Protein AF-A0AAW5P7S2-F1 (afdb_monomer)

Sequence (636 aa):
MSLAIPDVFVSVDIPEPTPTVTSPALTPCVIGEHYHVAQEEFVANVSPGDTGPWPYPGLPSSENDPSQKLSVDTTSRFAPTFTLVAEDGTQQDVTSEMNVTASDFDIGGAFPFSGALYVSYRARHDKYAGTERELLTASSFEELTSLFSEAGIGPANPLGYAMYQSMEYSGLAAAGVAVTNPTDGGQGQYSAQVQNVTGAYSEVLQFLETEDVYTVVPLTPNELVHSLVENHVNRMSNPTGGNQERLTVLAPRIDGEDVVRRGRGFTPWYPITDDTSTDLADSFSNKAAGDTIERGGYTIVKTADGTYYVQGLVPSGSGTAETVTLGGTSYSVSFNGLFLIGLEESAISPPTRALESDDRIEFQADDGSTVEATIQALPIPQHENVIEVDAGGANPVDSRPWQAIRVIDPATERTEFIDLHKAKARSIENERVVLVMPNFVGDMDAGIDVPSHYAAAQLAAEFCRTGEEPAGAAPGVEPFFQLRDSTEQVFRSSGFFTPSELEEIVSAGWTILANDRDGEPVNTLRTVTTDASAVERMEAILVVERDYLSRFFRNELSEGLRDFRISGRTLDLLGLQASEIATTLSDPQSEHYRYQNVSVEDVRQSEENPDTVIYEVTARHLYPYNRGEVEATIVT

Structure (mmCIF, N/CA/C/O backbone):
data_AF-A0AAW5P7S2-F1
#
_entry.id   AF-A0AAW5P7S2-F1
#
loop_
_atom_site.group_PDB
_atom_site.id
_atom_site.type_symbol
_atom_site.label_atom_id
_atom_site.label_alt_id
_atom_site.label_comp_id
_atom_site.label_asym_id
_atom_site.label_entity_id
_atom_site.label_seq_id
_atom_site.pdbx_PDB_ins_code
_atom_site.Cartn_x
_atom_site.Cartn_y
_atom_site.Cartn_z
_atom_site.occupancy
_atom_site.B_iso_or_equiv
_atom_site.auth_seq_id
_atom_site.auth_comp_id
_atom_site.auth_asym_id
_atom_site.auth_atom_id
_atom_site.pdbx_PDB_model_num
ATOM 1 N N . MET A 1 1 ? -13.101 -4.407 84.651 1.00 44.81 1 MET A N 1
ATOM 2 C CA . MET A 1 1 ? -12.214 -3.683 83.718 1.00 44.81 1 MET A CA 1
ATOM 3 C C . MET A 1 1 ? -12.463 -4.254 82.336 1.00 44.81 1 MET A C 1
ATOM 5 O O . MET A 1 1 ? -12.149 -5.413 82.113 1.00 44.81 1 MET A O 1
ATOM 9 N N . SER A 1 2 ? -13.144 -3.491 81.485 1.00 46.97 2 SER A N 1
ATOM 10 C CA . SER A 1 2 ? -13.398 -3.828 80.082 1.00 46.97 2 SER A CA 1
ATOM 11 C C . SER A 1 2 ? -12.134 -3.493 79.294 1.00 46.97 2 SER A C 1
ATOM 13 O O . SER A 1 2 ? -11.732 -2.332 79.283 1.00 46.97 2 SER A O 1
ATOM 15 N N . LEU A 1 3 ? -11.479 -4.498 78.713 1.00 47.56 3 LEU A N 1
ATOM 16 C CA . LEU A 1 3 ? -10.346 -4.301 77.808 1.00 47.56 3 LEU A CA 1
ATOM 17 C C . LEU A 1 3 ? -10.876 -3.648 76.528 1.00 47.56 3 LEU A C 1
ATOM 19 O O . LEU A 1 3 ? -11.657 -4.259 75.804 1.00 47.56 3 LEU A O 1
ATOM 23 N N . ALA A 1 4 ? -10.495 -2.391 76.297 1.00 51.72 4 ALA A N 1
ATOM 24 C CA . ALA A 1 4 ? -10.736 -1.709 75.036 1.00 51.72 4 ALA A CA 1
ATOM 25 C C . ALA A 1 4 ? -9.983 -2.465 73.934 1.00 51.72 4 ALA A C 1
ATOM 27 O O . ALA A 1 4 ? -8.759 -2.587 73.993 1.00 51.72 4 ALA A O 1
ATOM 28 N N . ILE A 1 5 ? -10.725 -3.019 72.978 1.00 58.28 5 ILE A N 1
ATOM 29 C CA . ILE A 1 5 ? -10.160 -3.577 71.752 1.00 58.28 5 ILE A CA 1
ATOM 30 C C . ILE A 1 5 ? -9.630 -2.368 70.966 1.00 58.28 5 ILE A C 1
ATOM 32 O O . ILE A 1 5 ? -10.409 -1.446 70.731 1.00 58.28 5 ILE A O 1
ATOM 36 N N . PRO A 1 6 ? -8.330 -2.290 70.640 1.00 59.81 6 PRO A N 1
ATOM 37 C CA . PRO A 1 6 ? -7.828 -1.200 69.819 1.00 59.81 6 PRO A CA 1
ATOM 38 C C . PRO A 1 6 ? -8.429 -1.326 68.417 1.00 59.81 6 PRO A C 1
ATOM 40 O O . PRO A 1 6 ? -8.277 -2.364 67.772 1.00 59.81 6 PRO A O 1
ATOM 43 N N . ASP A 1 7 ? -9.100 -0.272 67.956 1.00 57.88 7 ASP A N 1
ATOM 44 C CA . ASP A 1 7 ? -9.502 -0.126 66.560 1.00 57.88 7 ASP A CA 1
ATOM 45 C C . ASP A 1 7 ? -8.229 0.013 65.713 1.00 57.88 7 ASP A C 1
ATOM 47 O O . ASP A 1 7 ? -7.631 1.085 65.605 1.00 57.88 7 ASP A O 1
ATOM 51 N N . VAL A 1 8 ? -7.753 -1.108 65.170 1.00 60.50 8 VAL A N 1
ATOM 52 C CA . VAL A 1 8 ? -6.649 -1.131 64.210 1.00 60.50 8 VAL A CA 1
ATOM 53 C C . VAL A 1 8 ? -7.252 -0.936 62.825 1.00 60.50 8 VAL A C 1
ATOM 55 O O . VAL A 1 8 ? -7.788 -1.869 62.232 1.00 60.50 8 VAL A O 1
ATOM 58 N N . PHE A 1 9 ? -7.170 0.288 62.311 1.00 56.94 9 PHE A N 1
ATOM 59 C CA . PHE A 1 9 ? -7.445 0.571 60.907 1.00 56.94 9 PHE A CA 1
ATOM 60 C C . PHE A 1 9 ? -6.229 0.139 60.087 1.00 56.94 9 PHE A C 1
ATOM 62 O O . PHE A 1 9 ? -5.167 0.756 60.161 1.00 56.94 9 PHE A O 1
ATOM 69 N N . VAL A 1 10 ? -6.369 -0.949 59.333 1.00 64.12 10 VAL A N 1
ATOM 70 C CA . VAL A 1 10 ? -5.390 -1.341 58.317 1.00 64.12 10 VAL A CA 1
ATOM 71 C C . VAL A 1 10 ? -5.799 -0.641 57.024 1.00 64.12 10 VAL A C 1
ATOM 73 O O . VAL A 1 10 ? -6.768 -1.048 56.390 1.00 64.12 10 VAL A O 1
ATOM 76 N N . SER A 1 11 ? -5.093 0.431 56.660 1.00 62.47 11 SER A N 1
ATOM 77 C CA . SER A 1 11 ? -5.143 0.963 55.295 1.00 62.47 11 SER A CA 1
ATOM 78 C C . SER A 1 11 ? -4.244 0.079 54.447 1.00 62.47 11 SER A C 1
ATOM 80 O O . SER A 1 11 ? -3.036 0.031 54.681 1.00 62.47 11 SER A O 1
ATOM 82 N N . VAL A 1 12 ? -4.833 -0.684 53.533 1.00 67.00 12 VAL A N 1
ATOM 83 C CA . VAL A 1 12 ? -4.074 -1.370 52.489 1.00 67.00 12 VAL A CA 1
ATOM 84 C C . VAL A 1 12 ? -4.160 -0.475 51.266 1.00 67.00 12 VAL A C 1
ATOM 86 O O . VAL A 1 12 ? -5.193 -0.453 50.603 1.00 67.00 12 VAL A O 1
ATOM 89 N N . ASP A 1 13 ? -3.093 0.272 50.994 1.00 69.75 13 ASP A N 1
ATOM 90 C CA . ASP A 1 13 ? -2.927 0.933 49.703 1.00 69.75 13 ASP A CA 1
ATOM 91 C C . ASP A 1 13 ? -2.584 -0.164 48.696 1.00 69.75 13 ASP A C 1
ATOM 93 O O . ASP A 1 13 ? -1.446 -0.631 48.613 1.00 69.75 13 ASP A O 1
ATOM 97 N N . ILE A 1 14 ? -3.606 -0.658 48.003 1.00 69.19 14 ILE A N 1
ATOM 98 C CA . ILE A 1 14 ? -3.408 -1.497 46.828 1.00 69.19 14 ILE A CA 1
ATOM 99 C C . ILE A 1 14 ? -3.118 -0.501 45.705 1.00 69.19 14 ILE A C 1
ATOM 101 O O . ILE A 1 14 ? -4.024 0.265 45.376 1.00 69.19 14 ILE A O 1
ATOM 105 N N . PRO A 1 15 ? -1.884 -0.433 45.170 1.00 72.44 15 PRO A N 1
ATOM 106 C CA . PRO A 1 15 ? -1.642 0.387 43.994 1.00 72.44 15 PRO A CA 1
ATOM 107 C C . PRO A 1 15 ? -2.613 -0.080 42.914 1.00 72.44 15 PRO A C 1
ATOM 109 O O . PRO A 1 15 ? -2.732 -1.288 42.683 1.00 72.44 15 PRO A O 1
ATOM 112 N N . GLU A 1 16 ? -3.349 0.859 42.323 1.00 66.69 16 GLU A N 1
ATOM 113 C CA . GLU A 1 16 ? -4.218 0.544 41.197 1.00 66.69 16 GLU A CA 1
ATOM 114 C C . GLU A 1 16 ? -3.340 -0.131 40.138 1.00 66.69 16 GLU A C 1
ATOM 116 O O . GLU A 1 16 ? -2.284 0.415 39.796 1.00 66.69 16 GLU A O 1
ATOM 121 N N . PRO A 1 17 ? -3.669 -1.363 39.710 1.00 62.59 17 PRO A N 1
ATOM 122 C CA . PRO A 1 17 ? -2.922 -1.995 38.642 1.00 62.59 17 PRO A CA 1
ATOM 123 C C . PRO A 1 17 ? -3.062 -1.082 37.431 1.00 62.59 17 PRO A C 1
ATOM 125 O O . PRO A 1 17 ? -4.165 -0.907 36.938 1.00 62.59 17 PRO A O 1
ATOM 128 N N . THR A 1 18 ? -1.972 -0.460 36.997 1.00 69.88 18 THR A N 1
ATOM 129 C CA . THR A 1 18 ? -1.953 0.237 35.715 1.00 69.88 18 THR A CA 1
ATOM 130 C C . THR A 1 18 ? -1.837 -0.858 34.661 1.00 69.88 18 THR A C 1
ATOM 132 O O . THR A 1 18 ? -0.778 -1.495 34.609 1.00 69.88 18 THR A O 1
ATOM 135 N N . PRO A 1 19 ? -2.899 -1.181 33.903 1.00 68.88 19 PRO A N 1
ATOM 136 C CA . PRO A 1 19 ? -2.766 -2.130 32.810 1.00 68.88 19 PRO A CA 1
ATOM 137 C C . PRO A 1 19 ? -1.693 -1.607 31.851 1.00 68.88 19 PRO A C 1
ATOM 139 O O . PRO A 1 19 ? -1.648 -0.415 31.544 1.00 68.88 19 PRO A O 1
ATOM 142 N N . THR A 1 20 ? -0.785 -2.486 31.428 1.00 79.56 20 THR A N 1
ATOM 143 C CA . THR A 1 20 ? 0.154 -2.152 30.357 1.00 79.56 20 THR A CA 1
ATOM 144 C C . THR A 1 20 ? -0.632 -2.193 29.062 1.00 79.56 20 THR A C 1
ATOM 146 O O . THR A 1 20 ? -0.849 -3.264 28.506 1.00 79.56 20 THR A O 1
ATOM 149 N N . VAL A 1 21 ? -1.088 -1.030 28.624 1.00 83.62 21 VAL A N 1
ATOM 150 C CA . VAL A 1 21 ? -1.818 -0.898 27.372 1.00 83.62 21 VAL A CA 1
ATOM 151 C C . VAL A 1 21 ? -0.818 -0.979 26.220 1.00 83.62 21 VAL A C 1
ATOM 153 O O . VAL A 1 21 ? 0.232 -0.337 26.263 1.00 83.62 21 VAL A O 1
ATOM 156 N N . THR A 1 22 ? -1.103 -1.805 25.217 1.00 87.38 22 THR A N 1
ATOM 157 C CA . THR A 1 22 ? -0.217 -2.004 24.064 1.00 87.38 22 THR A CA 1
ATOM 158 C C . THR A 1 22 ? -0.893 -1.471 22.809 1.00 87.38 22 THR A C 1
ATOM 160 O O . THR A 1 22 ? -1.954 -1.951 22.410 1.00 87.38 22 THR A O 1
ATOM 163 N N . SER A 1 23 ? -0.269 -0.492 22.147 1.00 86.75 23 SER A N 1
ATOM 164 C CA . SER A 1 23 ? -0.758 -0.008 20.853 1.00 86.75 23 SER A CA 1
ATOM 165 C C . SER A 1 23 ? -0.877 -1.175 19.858 1.00 86.75 23 SER A C 1
ATOM 167 O O . SER A 1 23 ? 0.049 -1.985 19.756 1.00 86.75 23 SER A O 1
ATOM 169 N N . PRO A 1 24 ? -1.990 -1.294 19.111 1.00 88.81 24 PRO A N 1
ATOM 170 C CA . PRO A 1 24 ? -2.125 -2.300 18.075 1.00 88.81 24 PRO A CA 1
ATOM 171 C C . PRO A 1 24 ? -1.062 -2.070 17.002 1.00 88.81 24 PRO A C 1
ATOM 173 O O . PRO A 1 24 ? -0.923 -0.963 16.483 1.00 88.81 24 PRO A O 1
ATOM 176 N N . ALA A 1 25 ? -0.340 -3.131 16.645 1.00 89.12 25 ALA A N 1
ATOM 177 C CA . ALA A 1 25 ? 0.567 -3.089 15.511 1.00 89.12 25 ALA A CA 1
ATOM 178 C C . ALA A 1 25 ? -0.245 -2.940 14.215 1.00 89.12 25 ALA A C 1
ATOM 180 O O . ALA A 1 25 ? -1.179 -3.704 13.955 1.00 89.12 25 ALA A O 1
ATOM 181 N N . LEU A 1 26 ? 0.114 -1.950 13.402 1.00 93.38 26 LEU A N 1
ATOM 182 C CA . LEU A 1 26 ? -0.380 -1.803 12.038 1.00 93.38 26 LEU A CA 1
ATOM 183 C C . LEU A 1 26 ? 0.771 -2.176 11.106 1.00 93.38 26 LEU A C 1
ATOM 185 O O . LEU A 1 26 ? 1.783 -1.485 11.057 1.00 93.38 26 LEU A O 1
ATOM 189 N N . THR A 1 27 ? 0.652 -3.295 10.393 1.00 95.12 27 THR A N 1
ATOM 190 C CA . THR A 1 27 ? 1.730 -3.779 9.519 1.00 95.12 27 THR A CA 1
ATOM 191 C C . THR A 1 27 ? 1.389 -3.518 8.054 1.00 95.12 27 THR A C 1
ATOM 193 O O . THR A 1 27 ? 0.360 -4.022 7.582 1.00 95.12 27 THR A O 1
ATOM 196 N N . PRO A 1 28 ? 2.217 -2.752 7.316 1.00 96.88 28 PRO A N 1
ATOM 197 C CA . PRO A 1 28 ? 2.050 -2.599 5.882 1.00 96.88 28 PRO A CA 1
ATOM 198 C C . PRO A 1 28 ? 2.541 -3.841 5.144 1.00 96.88 28 PRO A C 1
ATOM 200 O O . PRO A 1 28 ? 3.627 -4.351 5.423 1.00 96.88 28 PRO A O 1
ATOM 203 N N . CYS A 1 29 ? 1.749 -4.317 4.184 1.00 97.94 29 CYS A N 1
ATOM 204 C CA . CYS A 1 29 ? 2.078 -5.468 3.356 1.00 97.94 29 CYS A CA 1
ATOM 205 C C . CYS A 1 29 ? 2.056 -5.107 1.870 1.00 97.94 29 CYS A C 1
ATOM 207 O O . CYS A 1 29 ? 1.015 -4.760 1.305 1.00 97.94 29 CYS A O 1
ATOM 209 N N . VAL A 1 30 ? 3.194 -5.275 1.203 1.00 98.06 30 VAL A N 1
ATOM 210 C CA . VAL A 1 30 ? 3.289 -5.161 -0.256 1.00 98.06 30 VAL A CA 1
ATOM 211 C C . VAL A 1 30 ? 3.164 -6.529 -0.923 1.00 98.06 30 VAL A C 1
ATOM 213 O O . VAL A 1 30 ? 3.628 -7.545 -0.409 1.00 98.06 30 VAL A O 1
ATOM 216 N N . ILE A 1 31 ? 2.515 -6.577 -2.081 1.00 97.50 31 ILE A N 1
ATOM 217 C CA . ILE A 1 31 ? 2.336 -7.800 -2.865 1.00 97.50 31 ILE A CA 1
ATOM 218 C C . ILE A 1 31 ? 2.934 -7.564 -4.243 1.00 97.50 31 ILE A C 1
ATOM 220 O O . ILE A 1 31 ? 2.444 -6.718 -4.988 1.00 97.50 31 ILE A O 1
ATOM 224 N N . GLY A 1 32 ? 3.955 -8.324 -4.624 1.00 94.75 32 GLY A N 1
ATOM 225 C CA . GLY A 1 32 ? 4.555 -8.167 -5.944 1.00 94.75 32 GLY A CA 1
ATOM 226 C C . GLY A 1 32 ? 5.532 -9.259 -6.322 1.00 94.75 32 GLY A C 1
ATOM 227 O O . GLY A 1 32 ? 5.750 -10.218 -5.591 1.00 94.75 32 GLY A O 1
ATOM 228 N N . GLU A 1 33 ? 6.096 -9.142 -7.515 1.00 91.12 33 GLU A N 1
ATOM 229 C CA . GLU A 1 33 ? 7.072 -10.108 -8.006 1.00 91.12 33 GLU A CA 1
ATOM 230 C C . GLU A 1 33 ? 8.398 -9.981 -7.244 1.00 91.12 33 GLU A C 1
ATOM 232 O O . GLU A 1 33 ? 8.874 -8.874 -6.984 1.00 91.12 33 GLU A O 1
ATOM 237 N N . HIS A 1 34 ? 8.997 -11.126 -6.918 1.00 90.06 34 HIS A N 1
ATOM 238 C CA . HIS A 1 34 ? 10.290 -11.207 -6.249 1.00 90.06 34 HIS A CA 1
ATOM 239 C C . HIS A 1 34 ? 11.368 -11.721 -7.206 1.00 90.06 34 HIS A C 1
ATOM 241 O O . HIS A 1 34 ? 11.218 -12.784 -7.821 1.00 90.06 34 HIS A O 1
ATOM 247 N N . TYR A 1 35 ? 12.472 -10.983 -7.290 1.00 86.75 35 TYR A N 1
ATOM 248 C CA . TYR A 1 35 ? 13.625 -11.336 -8.106 1.00 86.75 35 TYR A CA 1
ATOM 249 C C . TYR A 1 35 ? 14.900 -11.366 -7.271 1.00 86.75 35 TYR A C 1
ATOM 251 O O . TYR A 1 35 ? 15.150 -10.479 -6.462 1.00 86.75 35 TYR A O 1
ATOM 259 N N . HIS A 1 36 ? 15.731 -12.368 -7.533 1.00 85.44 36 HIS A N 1
ATOM 260 C CA . HIS A 1 36 ? 17.132 -12.360 -7.159 1.00 85.44 36 HIS A CA 1
ATOM 261 C C . HIS A 1 36 ? 17.875 -11.428 -8.118 1.00 85.44 36 HIS A C 1
ATOM 263 O O . HIS A 1 36 ? 17.925 -11.684 -9.322 1.00 85.44 36 HIS A O 1
ATOM 269 N N . VAL A 1 37 ? 18.415 -10.333 -7.602 1.00 86.25 37 VAL A N 1
ATOM 270 C CA . VAL A 1 37 ? 19.219 -9.387 -8.378 1.00 86.25 37 VAL A CA 1
ATOM 271 C C . VAL A 1 37 ? 20.637 -9.492 -7.865 1.00 86.25 37 VAL A C 1
ATOM 273 O O . VAL A 1 37 ? 20.855 -9.454 -6.657 1.00 86.25 37 VAL A O 1
ATOM 276 N N . ALA A 1 38 ? 21.585 -9.642 -8.778 1.00 86.12 38 ALA A N 1
ATOM 277 C CA . ALA A 1 38 ? 22.979 -9.801 -8.424 1.00 86.12 38 ALA A CA 1
ATOM 278 C C . ALA A 1 38 ? 23.854 -8.959 -9.350 1.00 86.12 38 ALA A C 1
ATOM 280 O O . ALA A 1 38 ? 23.591 -8.825 -10.549 1.00 86.12 38 ALA A O 1
ATOM 281 N N . GLN A 1 39 ? 24.909 -8.396 -8.771 1.00 85.12 39 GLN A N 1
ATOM 282 C CA . GLN A 1 39 ? 26.018 -7.794 -9.491 1.00 85.12 39 GLN A CA 1
ATOM 283 C C . GLN A 1 39 ? 27.278 -8.495 -9.005 1.00 85.12 39 GLN A C 1
ATOM 285 O O . GLN A 1 39 ? 27.774 -8.225 -7.915 1.00 85.12 39 GLN A O 1
ATOM 290 N N . GLU A 1 40 ? 27.749 -9.443 -9.801 1.00 86.44 40 GLU A N 1
ATOM 291 C CA . GLU A 1 40 ? 28.761 -10.401 -9.376 1.00 86.44 40 GLU A CA 1
ATOM 292 C C . GLU A 1 40 ? 30.005 -10.275 -10.250 1.00 86.44 40 GLU A C 1
ATOM 294 O O . GLU A 1 40 ? 29.934 -10.124 -11.475 1.00 86.44 40 GLU A O 1
ATOM 299 N N . GLU A 1 41 ? 31.166 -10.346 -9.604 1.00 82.19 41 GLU A N 1
ATOM 300 C CA . GLU A 1 41 ? 32.443 -10.419 -10.299 1.00 82.19 41 GLU A CA 1
ATOM 301 C C . GLU A 1 41 ? 32.674 -11.855 -10.779 1.00 82.19 41 GLU A C 1
ATOM 303 O O . GLU A 1 41 ? 32.881 -12.787 -9.998 1.00 82.19 41 GLU A O 1
ATOM 308 N N . PHE A 1 42 ? 32.673 -12.043 -12.093 1.00 79.38 42 PHE A N 1
ATOM 309 C CA . PHE A 1 42 ? 33.104 -13.273 -12.729 1.00 79.38 42 PHE A CA 1
ATOM 310 C C . PHE A 1 42 ? 34.628 -13.242 -12.919 1.00 79.38 42 PHE A C 1
ATOM 312 O O . PHE A 1 42 ? 35.150 -12.827 -13.956 1.00 79.38 42 PHE A O 1
ATOM 319 N N . VAL A 1 43 ? 35.363 -13.703 -11.899 1.00 65.50 43 VAL A N 1
ATOM 320 C CA . VAL A 1 43 ? 36.839 -13.797 -11.903 1.00 65.50 43 VAL A CA 1
ATOM 321 C C . VAL A 1 43 ? 37.329 -14.993 -12.737 1.00 65.50 43 VAL A C 1
ATOM 323 O O . VAL A 1 43 ? 38.105 -15.834 -12.278 1.00 65.50 43 VAL A O 1
ATOM 326 N N . ALA A 1 44 ? 36.872 -15.114 -13.978 1.00 65.88 44 ALA A N 1
ATOM 327 C CA . ALA A 1 44 ? 37.645 -15.817 -14.989 1.00 65.88 44 ALA A CA 1
ATOM 328 C C . ALA A 1 44 ? 38.458 -14.754 -15.722 1.00 65.88 44 ALA A C 1
ATOM 330 O O . ALA A 1 44 ? 37.888 -13.783 -16.209 1.00 65.88 44 ALA A O 1
ATOM 331 N N . ASN A 1 45 ? 39.781 -14.918 -15.802 1.00 69.38 45 ASN A N 1
ATOM 332 C CA . ASN A 1 45 ? 40.587 -14.113 -16.719 1.00 69.38 45 ASN A CA 1
ATOM 333 C C . ASN A 1 45 ? 40.160 -14.478 -18.140 1.00 69.38 45 ASN A C 1
ATOM 335 O O . ASN A 1 45 ? 40.702 -15.420 -18.722 1.00 69.38 45 ASN A O 1
ATOM 339 N N . VAL A 1 46 ? 39.166 -13.764 -18.661 1.00 73.06 46 VAL A N 1
ATOM 340 C CA . VAL A 1 46 ? 38.660 -13.976 -20.010 1.00 73.06 46 VAL A CA 1
ATOM 341 C C . VAL A 1 46 ? 39.763 -13.546 -20.964 1.00 73.06 46 VAL A C 1
ATOM 343 O O . VAL A 1 46 ? 40.201 -12.393 -20.961 1.00 73.06 46 VAL A O 1
ATOM 346 N N . SER A 1 47 ? 40.263 -14.499 -21.737 1.00 77.75 47 SER A N 1
ATOM 347 C CA . SER A 1 47 ? 41.274 -14.259 -22.755 1.00 77.75 47 SER A CA 1
ATOM 348 C C . SER A 1 47 ? 40.619 -14.117 -24.131 1.00 77.75 47 SER A C 1
ATOM 350 O O . SER A 1 47 ? 39.587 -14.737 -24.402 1.00 77.75 47 SER A O 1
ATOM 352 N N . PRO A 1 48 ? 41.222 -13.336 -25.045 1.00 73.38 48 PRO A N 1
ATOM 353 C CA . PRO A 1 48 ? 40.767 -13.261 -26.428 1.00 73.38 48 PRO A CA 1
ATOM 354 C C . PRO A 1 48 ? 40.631 -14.661 -27.053 1.00 73.38 48 PRO A C 1
ATOM 356 O O . PRO A 1 48 ? 41.625 -15.371 -27.212 1.00 73.38 48 PRO A O 1
ATOM 359 N N . GLY A 1 49 ? 39.409 -15.042 -27.438 1.00 73.38 49 GLY A N 1
ATOM 360 C CA . GLY A 1 49 ? 39.112 -16.336 -28.066 1.00 73.38 49 GLY A CA 1
ATOM 361 C C . GLY A 1 49 ? 38.607 -17.431 -27.122 1.00 73.38 49 GLY A C 1
ATOM 362 O O . GLY A 1 49 ? 38.364 -18.546 -27.591 1.00 73.38 49 GLY A O 1
ATOM 363 N N . ASP A 1 50 ? 38.421 -17.134 -25.834 1.00 77.06 50 ASP A N 1
ATOM 364 C CA . ASP A 1 50 ? 37.675 -18.019 -24.941 1.00 77.06 50 ASP A CA 1
ATOM 365 C C . ASP A 1 50 ? 36.223 -18.135 -25.426 1.00 77.06 50 ASP A C 1
ATOM 367 O O . ASP A 1 50 ? 35.554 -17.138 -25.685 1.00 77.06 50 ASP A O 1
ATOM 371 N N . THR A 1 51 ? 35.753 -19.371 -25.582 1.00 74.75 51 THR A N 1
ATOM 372 C CA . THR A 1 51 ? 34.386 -19.701 -26.007 1.00 74.75 51 THR A CA 1
ATOM 373 C C . THR A 1 51 ? 33.844 -20.769 -25.073 1.00 74.75 51 THR A C 1
ATOM 375 O O . THR A 1 51 ? 34.566 -21.702 -24.699 1.00 74.75 51 THR A O 1
ATOM 378 N N . GLY A 1 52 ? 32.586 -20.642 -24.674 1.00 75.31 52 GLY A N 1
ATOM 379 C CA . GLY A 1 52 ? 31.943 -21.621 -23.813 1.00 75.31 52 GLY A CA 1
ATOM 380 C C . GLY A 1 52 ? 30.730 -21.040 -23.097 1.00 75.31 52 GLY A C 1
ATOM 381 O O . GLY A 1 52 ? 30.726 -19.857 -22.777 1.00 75.31 52 GLY A O 1
ATOM 382 N N . PRO A 1 53 ? 29.708 -21.862 -22.811 1.00 81.25 53 PRO A N 1
ATOM 383 C CA . PRO A 1 53 ? 28.620 -21.440 -21.948 1.00 81.25 53 PRO A CA 1
ATOM 384 C C . PRO A 1 53 ? 29.168 -21.245 -20.533 1.00 81.25 53 PRO A C 1
ATOM 386 O O . PRO A 1 53 ? 29.631 -22.193 -19.889 1.00 81.25 53 PRO A O 1
ATOM 389 N N . TRP A 1 54 ? 29.139 -20.005 -20.069 1.00 83.38 54 TRP A N 1
ATOM 390 C CA . TRP A 1 54 ? 29.493 -19.636 -18.713 1.00 83.38 54 TRP A CA 1
ATOM 391 C C . TRP A 1 54 ? 28.207 -19.514 -17.892 1.00 83.38 54 TRP A C 1
ATOM 393 O O . TRP A 1 54 ? 27.294 -18.784 -18.294 1.00 83.38 54 TRP A O 1
ATOM 403 N N . PRO A 1 55 ? 28.110 -20.206 -16.745 1.00 85.62 55 PRO A N 1
ATOM 404 C CA . PRO A 1 55 ? 26.976 -20.026 -15.857 1.00 85.62 55 PRO A CA 1
ATOM 405 C C . PRO A 1 55 ? 27.053 -18.646 -15.205 1.00 85.62 55 PRO A C 1
ATOM 407 O O . PRO A 1 55 ? 28.141 -18.150 -14.897 1.00 85.62 55 PRO A O 1
ATOM 410 N N . TYR A 1 56 ? 25.899 -18.049 -14.920 1.00 83.12 56 TYR A N 1
ATOM 411 C CA . TYR A 1 56 ? 25.851 -16.800 -14.166 1.00 83.12 56 TYR A CA 1
ATOM 412 C C . TYR A 1 56 ? 26.437 -16.992 -12.752 1.00 83.12 56 TYR A C 1
ATOM 414 O O . TYR A 1 56 ? 25.991 -17.884 -12.016 1.00 83.12 56 TYR A O 1
ATOM 422 N N . PRO A 1 57 ? 27.439 -16.189 -12.344 1.00 81.69 57 PRO A N 1
ATOM 423 C CA . PRO A 1 57 ? 28.000 -16.262 -10.996 1.00 81.69 57 PRO A CA 1
ATOM 424 C C . PRO A 1 57 ? 26.940 -15.929 -9.950 1.00 81.69 57 PRO A C 1
ATOM 426 O O . PRO A 1 57 ? 26.132 -15.032 -10.149 1.00 81.69 57 PRO A O 1
ATOM 429 N N . GLY A 1 58 ? 26.919 -16.667 -8.840 1.00 81.50 58 GLY A N 1
ATOM 430 C CA . GLY A 1 58 ? 25.946 -16.450 -7.764 1.00 81.50 58 GLY A CA 1
ATOM 431 C C . GLY A 1 58 ? 24.527 -16.947 -8.062 1.00 81.50 58 GLY A C 1
ATOM 432 O O . GLY A 1 58 ? 23.715 -16.982 -7.145 1.00 81.50 58 GLY A O 1
ATOM 433 N N . LEU A 1 59 ? 24.238 -17.413 -9.289 1.00 81.81 59 LEU A N 1
ATOM 434 C CA . LEU A 1 59 ? 22.885 -17.800 -9.685 1.00 81.81 59 LEU A CA 1
ATOM 435 C C . LEU A 1 59 ? 22.394 -18.970 -8.814 1.00 81.81 59 LEU A C 1
ATOM 437 O O . LEU A 1 59 ? 22.984 -20.070 -8.865 1.00 81.81 59 LEU A O 1
ATOM 441 N N . PRO A 1 60 ? 21.329 -18.763 -8.014 1.00 80.25 60 PRO A N 1
ATOM 442 C CA . PRO A 1 60 ? 20.819 -19.797 -7.135 1.00 80.25 60 PRO A CA 1
ATOM 443 C C . PRO A 1 60 ? 20.399 -21.028 -7.938 1.00 80.25 60 PRO A C 1
ATOM 445 O O . PRO A 1 60 ? 19.986 -20.948 -9.100 1.00 80.25 60 PRO A O 1
ATOM 448 N N . SER A 1 61 ? 20.549 -22.195 -7.322 1.00 79.44 61 SER A N 1
ATOM 449 C CA . SER A 1 61 ? 19.851 -23.381 -7.811 1.00 79.44 61 SER A CA 1
ATOM 450 C C . SER A 1 61 ? 18.393 -23.319 -7.373 1.00 79.44 61 SER A C 1
ATOM 452 O O . SER A 1 61 ? 18.093 -22.707 -6.351 1.00 79.44 61 SER A O 1
ATOM 454 N N . SER A 1 62 ? 17.514 -23.969 -8.127 1.00 73.69 62 SER A N 1
ATOM 455 C CA . SER A 1 62 ? 16.120 -24.107 -7.741 1.00 73.69 62 SER A CA 1
ATOM 456 C C . SER A 1 62 ? 16.004 -24.873 -6.419 1.00 73.69 62 SER A C 1
ATOM 458 O O . SER A 1 62 ? 16.683 -25.882 -6.217 1.00 73.69 62 SER A O 1
ATOM 460 N N . GLU A 1 63 ? 15.137 -24.415 -5.517 1.00 70.12 63 GLU A N 1
ATOM 461 C CA . GLU A 1 63 ? 14.831 -25.132 -4.275 1.00 70.12 63 GLU A CA 1
ATOM 462 C C . GLU A 1 63 ? 14.089 -26.447 -4.550 1.00 70.12 63 GLU A C 1
ATOM 464 O O . GLU A 1 63 ? 14.333 -27.455 -3.883 1.00 70.12 63 GLU A O 1
ATOM 469 N N . ASN A 1 64 ? 13.232 -26.458 -5.575 1.00 66.94 64 ASN A N 1
ATOM 470 C CA . ASN A 1 64 ? 12.461 -27.635 -5.980 1.00 66.94 64 ASN A CA 1
ATOM 471 C C . ASN A 1 64 ? 13.319 -28.671 -6.727 1.00 66.94 64 ASN A C 1
ATOM 473 O O . ASN A 1 64 ? 13.093 -29.877 -6.598 1.00 66.94 64 ASN A O 1
ATOM 477 N N . ASP A 1 65 ? 14.304 -28.213 -7.502 1.00 72.81 65 ASP A N 1
ATOM 478 C CA . ASP A 1 65 ? 15.280 -29.062 -8.185 1.00 72.81 65 ASP A CA 1
ATOM 479 C C . ASP A 1 65 ? 16.683 -28.436 -8.101 1.00 72.81 65 ASP A C 1
ATOM 481 O O . ASP A 1 65 ? 17.073 -27.669 -8.983 1.00 72.8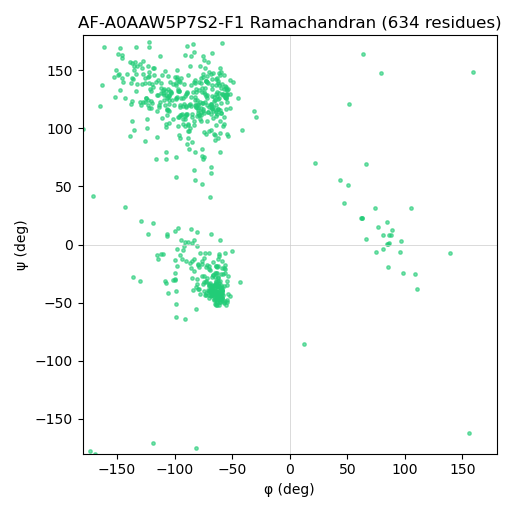1 65 ASP A O 1
ATOM 485 N N . PRO A 1 66 ? 17.498 -28.805 -7.093 1.00 77.06 66 PRO A N 1
ATOM 486 C CA . PRO A 1 66 ? 18.843 -28.252 -6.922 1.00 77.06 66 PRO A CA 1
ATOM 487 C C . PRO A 1 66 ? 19.785 -28.476 -8.115 1.00 77.06 66 PRO A C 1
ATOM 489 O O . PRO A 1 66 ? 20.851 -27.853 -8.181 1.00 77.06 66 PRO A O 1
ATOM 492 N N . SER A 1 67 ? 19.424 -29.378 -9.040 1.00 73.94 67 SER A N 1
ATOM 493 C CA . SER A 1 67 ? 20.167 -29.611 -10.281 1.00 73.94 67 SER A CA 1
ATOM 494 C C . SER A 1 67 ? 19.873 -28.577 -11.374 1.00 73.94 67 SER A C 1
ATOM 496 O O . SER A 1 67 ? 20.675 -28.440 -12.298 1.00 73.94 67 SER A O 1
ATOM 498 N N . GLN A 1 68 ? 18.780 -27.820 -11.255 1.00 73.12 68 GLN A N 1
ATOM 499 C CA . GLN A 1 68 ? 18.415 -26.733 -12.159 1.00 73.12 68 GLN A CA 1
ATOM 500 C C . GLN A 1 68 ? 18.823 -25.384 -11.571 1.00 73.12 68 GLN A C 1
ATOM 502 O O . GLN A 1 68 ? 18.670 -25.131 -10.379 1.00 73.12 68 GLN A O 1
ATOM 507 N N . LYS A 1 69 ? 19.356 -24.503 -12.417 1.00 75.81 69 LYS A N 1
ATOM 508 C CA . LYS A 1 69 ? 19.612 -23.101 -12.075 1.00 75.81 69 LYS A CA 1
ATOM 509 C C . LYS A 1 69 ? 18.374 -22.253 -12.338 1.00 75.81 69 LYS A C 1
ATOM 511 O O . LYS A 1 69 ? 17.552 -22.611 -13.180 1.00 75.81 69 LYS A O 1
ATOM 516 N N . LEU A 1 70 ? 18.243 -21.143 -11.613 1.00 75.94 70 LEU A N 1
ATOM 517 C CA . LEU A 1 70 ? 17.185 -20.170 -11.878 1.00 75.94 70 LEU A CA 1
ATOM 518 C C . LEU A 1 70 ? 17.296 -19.602 -13.298 1.00 75.94 70 LEU A C 1
ATOM 520 O O . LEU A 1 70 ? 18.381 -19.507 -13.857 1.00 75.94 70 LEU A O 1
ATOM 524 N N . SER A 1 71 ? 16.165 -19.200 -13.875 1.00 77.69 71 SER A N 1
ATOM 525 C CA . SER A 1 71 ? 16.155 -18.521 -15.171 1.00 77.69 71 SER A CA 1
ATOM 526 C C . SER A 1 71 ? 16.446 -17.036 -14.980 1.00 77.69 71 SER A C 1
ATOM 528 O O . SER A 1 71 ? 15.718 -16.342 -14.260 1.00 77.69 71 SER A O 1
ATOM 530 N N . VAL A 1 72 ? 17.466 -16.548 -15.676 1.00 79.44 72 VAL A N 1
ATOM 531 C CA . VAL A 1 72 ? 17.758 -15.122 -15.817 1.00 79.44 72 VAL A CA 1
ATOM 532 C C . VAL A 1 72 ? 16.726 -14.470 -16.740 1.00 79.44 72 VAL A C 1
ATOM 534 O O . VAL A 1 72 ? 16.269 -15.065 -17.719 1.00 79.44 72 VAL A O 1
ATOM 537 N N . ASP A 1 73 ? 16.314 -13.257 -16.387 1.00 79.88 73 ASP A N 1
ATOM 538 C CA . ASP A 1 73 ? 15.419 -12.416 -17.169 1.00 79.88 73 ASP A CA 1
ATOM 539 C C . ASP A 1 73 ? 16.198 -11.790 -18.329 1.00 79.88 73 ASP A C 1
ATOM 541 O O . ASP A 1 73 ? 17.075 -10.956 -18.130 1.00 79.88 73 ASP A O 1
ATOM 545 N N . THR A 1 74 ? 15.889 -12.205 -19.554 1.00 78.38 74 THR A N 1
ATOM 546 C CA . THR A 1 74 ? 16.545 -11.701 -20.769 1.00 78.38 74 THR A CA 1
ATOM 547 C C . THR A 1 74 ? 15.713 -10.639 -21.490 1.00 78.38 74 THR A C 1
ATOM 549 O O . THR A 1 74 ? 15.977 -10.330 -22.653 1.00 78.38 74 THR A O 1
ATOM 552 N N . THR A 1 75 ? 14.654 -10.112 -20.865 1.00 76.44 75 THR A N 1
ATOM 553 C CA . THR A 1 75 ? 13.847 -9.048 -21.477 1.00 76.44 75 THR A CA 1
ATOM 554 C C . THR A 1 75 ? 14.650 -7.755 -21.571 1.00 76.44 75 THR A C 1
ATOM 556 O O . THR A 1 75 ? 15.453 -7.451 -20.700 1.00 76.44 75 THR A O 1
ATOM 559 N N . SER A 1 76 ? 14.417 -6.945 -22.607 1.00 67.25 76 SER A N 1
ATOM 560 C CA . SER A 1 76 ? 15.258 -5.777 -22.924 1.00 67.25 76 SER A CA 1
ATOM 561 C C . SER A 1 76 ? 15.424 -4.753 -21.793 1.00 67.25 76 SER A C 1
ATOM 563 O O . SER A 1 76 ? 16.353 -3.959 -21.835 1.00 67.25 76 SER A O 1
ATOM 565 N N . ARG A 1 77 ? 14.522 -4.731 -20.801 1.00 69.12 77 ARG A N 1
ATOM 566 C CA . ARG A 1 77 ? 14.598 -3.818 -19.649 1.00 69.12 77 ARG A CA 1
ATOM 567 C C . ARG A 1 77 ? 15.561 -4.299 -18.560 1.00 69.12 77 ARG A C 1
ATOM 569 O O . ARG A 1 77 ? 16.112 -3.470 -17.849 1.00 69.12 77 ARG A O 1
ATOM 576 N N . PHE A 1 78 ? 15.729 -5.611 -18.419 1.00 75.69 78 PHE A N 1
ATOM 577 C CA . PHE A 1 78 ? 16.540 -6.238 -17.371 1.00 75.69 78 PHE A CA 1
ATOM 578 C C . PHE A 1 78 ? 17.537 -7.242 -17.947 1.00 75.69 78 PHE A C 1
ATOM 580 O O . PHE A 1 78 ? 18.004 -8.128 -17.234 1.00 75.69 78 PHE A O 1
ATOM 587 N N . ALA A 1 79 ? 17.834 -7.101 -19.241 1.00 82.19 79 ALA A N 1
ATOM 588 C CA . ALA A 1 79 ? 18.800 -7.930 -19.924 1.00 82.19 79 ALA A CA 1
ATOM 589 C C . ALA A 1 79 ? 20.134 -7.833 -19.171 1.00 82.19 79 ALA A C 1
ATOM 591 O O . ALA A 1 79 ? 20.519 -6.728 -18.775 1.00 82.19 79 ALA A O 1
ATOM 592 N N . PRO A 1 80 ? 20.824 -8.963 -18.958 1.00 86.00 80 PRO A N 1
ATOM 593 C CA . PRO A 1 80 ? 22.092 -8.959 -18.259 1.00 86.00 80 PRO A CA 1
ATOM 594 C C . PRO A 1 80 ? 23.076 -8.002 -18.916 1.00 86.00 80 PRO A C 1
ATOM 596 O O . PRO A 1 80 ? 23.200 -7.988 -20.143 1.00 86.00 80 PRO A O 1
ATOM 599 N N . THR A 1 81 ? 23.772 -7.223 -18.098 1.00 88.81 81 THR A N 1
ATOM 600 C CA . THR A 1 81 ? 24.825 -6.322 -18.559 1.00 88.81 81 THR A CA 1
ATOM 601 C C . THR A 1 81 ? 26.182 -6.887 -18.184 1.00 88.81 81 THR A C 1
ATOM 603 O O . THR A 1 81 ? 26.350 -7.544 -17.150 1.00 88.81 81 THR A O 1
ATOM 606 N N . PHE A 1 82 ? 27.151 -6.653 -19.062 1.00 89.50 82 PHE A N 1
ATOM 607 C CA . PHE A 1 82 ? 28.481 -7.224 -18.959 1.00 89.50 82 PHE A CA 1
ATOM 608 C C . PHE A 1 82 ? 29.518 -6.117 -19.085 1.00 89.50 82 PHE A C 1
ATOM 610 O O . PHE A 1 82 ? 29.611 -5.460 -20.120 1.00 89.50 82 PHE A O 1
ATOM 617 N N . THR A 1 83 ? 30.333 -5.951 -18.048 1.00 90.50 83 THR A N 1
ATOM 618 C CA . THR A 1 83 ? 31.404 -4.952 -18.025 1.00 90.50 83 THR A CA 1
ATOM 619 C C . THR A 1 83 ? 32.737 -5.649 -17.826 1.00 90.50 83 THR A C 1
ATOM 621 O O . THR A 1 83 ? 32.975 -6.273 -16.793 1.00 90.50 83 THR A O 1
ATOM 624 N N . LEU A 1 84 ? 33.631 -5.534 -18.802 1.00 88.19 84 LEU A N 1
ATOM 625 C CA . LEU A 1 84 ? 35.005 -6.004 -18.682 1.00 88.19 84 LEU A CA 1
ATOM 626 C C . LEU A 1 84 ? 35.858 -4.913 -18.028 1.00 88.19 84 LEU A C 1
ATOM 628 O O . LEU A 1 84 ? 35.895 -3.781 -18.509 1.00 88.19 84 LEU A O 1
ATOM 632 N N . VAL A 1 85 ? 36.570 -5.256 -16.958 1.00 89.19 85 VAL A N 1
ATOM 633 C CA . VAL A 1 85 ? 37.527 -4.369 -16.288 1.00 89.19 85 VAL A CA 1
ATOM 634 C C . VAL A 1 85 ? 38.936 -4.899 -16.529 1.00 89.19 85 VAL A C 1
ATOM 636 O O . VAL A 1 85 ? 39.318 -5.953 -16.017 1.00 89.19 85 VAL A O 1
ATOM 639 N N . ALA A 1 86 ? 39.704 -4.184 -17.350 1.00 88.31 86 ALA A N 1
ATOM 640 C CA . ALA A 1 86 ? 41.083 -4.533 -17.676 1.00 88.31 86 ALA A CA 1
ATOM 641 C C . ALA A 1 86 ? 42.016 -4.381 -16.458 1.00 88.31 86 ALA A C 1
ATOM 643 O O . ALA A 1 86 ? 41.685 -3.713 -15.479 1.00 88.31 86 ALA A O 1
ATOM 644 N N . GLU A 1 87 ? 43.224 -4.954 -16.531 1.00 88.75 87 GLU A N 1
ATOM 645 C CA . GLU A 1 87 ? 44.226 -4.869 -15.448 1.00 88.75 87 GLU A CA 1
ATOM 646 C C . GLU A 1 87 ? 44.613 -3.427 -15.066 1.00 88.75 87 GLU A C 1
ATOM 648 O O . GLU A 1 87 ? 45.046 -3.178 -13.941 1.00 88.75 87 GLU A O 1
ATOM 653 N N . ASP A 1 88 ? 44.465 -2.470 -15.987 1.00 89.62 88 ASP A N 1
ATOM 654 C CA . ASP A 1 88 ? 44.726 -1.046 -15.744 1.00 89.62 88 ASP A CA 1
ATOM 655 C C . ASP A 1 88 ? 43.529 -0.289 -15.134 1.00 89.62 88 ASP A C 1
ATOM 657 O O . ASP A 1 88 ? 43.627 0.914 -14.878 1.00 89.62 88 ASP A O 1
ATOM 661 N N . GLY A 1 89 ? 42.421 -0.988 -14.870 1.00 89.00 89 GLY A N 1
ATOM 662 C CA . GLY A 1 89 ? 41.178 -0.442 -14.328 1.00 89.00 89 GLY A CA 1
ATOM 663 C C . GLY A 1 89 ? 40.221 0.128 -15.379 1.00 89.00 89 GLY A C 1
ATOM 664 O O . GLY A 1 89 ? 39.162 0.636 -15.007 1.00 89.00 89 GLY A O 1
ATOM 665 N N . THR A 1 90 ? 40.556 0.062 -16.672 1.00 90.12 90 THR A N 1
ATOM 666 C CA . THR A 1 90 ? 39.661 0.518 -17.745 1.00 90.12 90 THR A CA 1
ATOM 667 C C . THR A 1 90 ? 38.418 -0.364 -17.807 1.00 90.12 90 THR A C 1
ATOM 669 O O . THR A 1 90 ? 38.535 -1.583 -17.923 1.00 90.12 90 THR A O 1
ATOM 672 N N . GLN A 1 91 ? 37.235 0.254 -17.759 1.00 92.12 91 GLN A N 1
ATOM 673 C CA . GLN A 1 91 ? 35.949 -0.430 -17.894 1.00 92.12 91 GLN A CA 1
ATOM 674 C C . GLN A 1 91 ? 35.448 -0.344 -19.339 1.00 92.12 91 GLN A C 1
ATOM 676 O O . GLN A 1 91 ? 35.433 0.739 -19.928 1.00 92.12 91 GLN A O 1
ATOM 681 N N . GLN A 1 92 ? 35.021 -1.473 -19.896 1.00 90.06 92 GLN A N 1
ATOM 682 C CA . GLN A 1 92 ? 34.400 -1.571 -21.212 1.00 90.06 92 GLN A CA 1
ATOM 683 C C . GLN A 1 92 ? 33.073 -2.323 -21.087 1.00 90.06 92 GLN A C 1
ATOM 685 O O . GLN A 1 92 ? 33.056 -3.465 -20.634 1.00 90.06 92 GLN A O 1
ATOM 690 N N . ASP A 1 93 ? 31.975 -1.692 -21.507 1.00 91.06 93 ASP A N 1
ATOM 691 C CA . ASP A 1 93 ? 30.702 -2.388 -21.712 1.00 91.06 93 ASP A CA 1
ATOM 692 C C . ASP A 1 93 ? 30.857 -3.335 -22.908 1.00 91.06 93 ASP A C 1
ATOM 694 O O . ASP A 1 93 ? 31.225 -2.903 -24.003 1.00 91.06 93 ASP A O 1
ATOM 698 N N . VAL A 1 94 ? 30.649 -4.625 -22.658 1.00 89.38 94 VAL A N 1
ATOM 699 C CA . VAL A 1 94 ? 30.757 -5.715 -23.636 1.00 89.38 94 VAL A CA 1
ATOM 700 C C . VAL A 1 94 ? 29.424 -6.451 -23.807 1.00 89.38 94 VAL A C 1
ATOM 702 O O . VAL A 1 94 ? 29.386 -7.593 -24.263 1.00 89.38 94 VAL A O 1
ATOM 705 N N . THR A 1 95 ? 28.314 -5.827 -23.401 1.00 88.75 95 THR A N 1
ATOM 706 C CA . THR A 1 95 ? 26.979 -6.442 -23.413 1.00 88.75 95 THR A CA 1
ATOM 707 C C . THR A 1 95 ? 26.544 -6.855 -24.821 1.00 88.75 95 THR A C 1
ATOM 709 O O . THR A 1 95 ? 25.927 -7.904 -24.991 1.00 88.75 95 THR A O 1
ATOM 712 N N . SER A 1 96 ? 26.893 -6.070 -25.846 1.00 88.69 96 SER A N 1
ATOM 713 C CA . SER A 1 96 ? 26.513 -6.346 -27.241 1.00 88.69 96 SER A CA 1
ATOM 714 C C . SER A 1 96 ? 27.260 -7.530 -27.868 1.00 88.69 96 SER A C 1
ATOM 716 O O . SER A 1 96 ? 26.834 -8.078 -28.884 1.00 88.69 96 SER A O 1
ATOM 718 N N . GLU A 1 97 ? 28.370 -7.930 -27.256 1.00 87.00 97 GLU A N 1
ATOM 719 C CA . GLU A 1 97 ? 29.260 -8.999 -27.689 1.00 87.00 97 GLU A CA 1
ATOM 720 C C . GLU A 1 97 ? 28.906 -10.353 -27.052 1.00 87.00 97 GLU A C 1
ATOM 722 O O . GLU A 1 97 ? 29.507 -11.380 -27.393 1.00 87.00 97 GLU A O 1
ATOM 727 N N . MET A 1 98 ? 27.930 -10.363 -26.138 1.00 86.00 98 MET A N 1
ATOM 728 C CA . MET A 1 98 ? 27.489 -11.547 -25.410 1.00 86.00 98 MET A CA 1
ATOM 729 C C . MET A 1 98 ? 26.272 -12.191 -26.071 1.00 86.00 98 MET A C 1
ATOM 731 O O . MET A 1 98 ? 25.256 -11.553 -26.345 1.00 86.00 98 MET A O 1
ATOM 735 N N . ASN A 1 99 ? 26.341 -13.507 -26.246 1.00 86.19 99 ASN A N 1
ATOM 736 C CA . ASN A 1 99 ? 25.190 -14.345 -26.544 1.00 86.19 99 ASN A CA 1
ATOM 737 C C . ASN A 1 99 ? 24.551 -14.769 -25.219 1.00 86.19 99 ASN A C 1
ATOM 739 O O . ASN A 1 99 ? 25.002 -15.707 -24.563 1.00 86.19 99 ASN A O 1
ATOM 743 N N . VAL A 1 100 ? 23.509 -14.050 -24.816 1.00 85.69 100 VAL A N 1
ATOM 744 C CA . VAL A 1 100 ? 22.818 -14.238 -23.536 1.00 85.69 100 VAL A CA 1
ATOM 745 C C . VAL A 1 100 ? 21.692 -15.261 -23.691 1.00 85.69 100 VAL A C 1
ATOM 747 O O . VAL A 1 100 ? 20.851 -15.145 -24.584 1.00 85.69 100 VAL A O 1
ATOM 750 N N . THR A 1 101 ? 21.639 -16.246 -22.797 1.00 85.19 101 THR A N 1
ATOM 751 C CA . THR A 1 101 ? 20.499 -17.161 -22.655 1.00 85.19 101 THR A CA 1
ATOM 752 C C . THR A 1 101 ? 19.945 -17.108 -21.232 1.00 85.19 101 THR A C 1
ATOM 754 O O . THR A 1 101 ? 20.492 -16.452 -20.354 1.00 85.19 101 THR A O 1
ATOM 757 N N . ALA A 1 102 ? 18.837 -17.806 -20.989 1.00 79.19 102 ALA A N 1
ATOM 758 C CA . ALA A 1 102 ? 18.207 -17.863 -19.674 1.00 79.19 102 ALA A CA 1
ATOM 759 C C . ALA A 1 102 ? 19.051 -18.579 -18.599 1.00 79.19 102 ALA A C 1
ATOM 761 O O . ALA A 1 102 ? 18.861 -18.311 -17.416 1.00 79.19 102 ALA A O 1
ATOM 762 N N . SER A 1 103 ? 19.935 -19.507 -18.984 1.00 80.12 103 SER A N 1
ATOM 763 C CA . SER A 1 103 ? 20.746 -20.299 -18.044 1.00 80.12 103 SER A CA 1
ATOM 764 C C . SER A 1 103 ? 22.214 -19.893 -18.022 1.00 80.12 103 SER A C 1
ATOM 766 O O . SER A 1 103 ? 22.848 -19.974 -16.974 1.00 80.12 103 SER A O 1
ATOM 768 N N . ASP A 1 104 ? 22.737 -19.456 -19.167 1.00 84.62 104 ASP A N 1
ATOM 769 C CA . ASP A 1 104 ? 24.163 -19.230 -19.393 1.00 84.62 104 ASP A CA 1
ATOM 770 C C . ASP A 1 104 ? 24.386 -18.063 -20.366 1.00 84.62 104 ASP A C 1
ATOM 772 O O . ASP A 1 104 ? 23.466 -17.623 -21.065 1.00 84.62 104 ASP A O 1
ATOM 776 N N . PHE A 1 105 ? 25.628 -17.609 -20.480 1.00 86.88 105 PHE A N 1
ATOM 777 C CA . PHE A 1 105 ? 26.056 -16.667 -21.513 1.00 86.88 105 PHE A CA 1
ATOM 778 C C . PHE A 1 105 ? 27.297 -17.190 -22.245 1.00 86.88 105 PHE A C 1
ATOM 780 O O . PHE A 1 105 ? 28.090 -17.939 -21.678 1.00 86.88 105 PHE A O 1
ATOM 787 N N . ASP A 1 106 ? 27.469 -16.810 -23.509 1.00 86.00 106 ASP A N 1
ATOM 788 C CA . ASP A 1 106 ? 28.657 -17.133 -24.307 1.00 86.00 106 ASP A CA 1
ATOM 789 C C . ASP A 1 106 ? 29.247 -15.866 -24.927 1.00 86.00 106 ASP A C 1
ATOM 791 O O . ASP A 1 106 ? 28.533 -14.934 -25.299 1.00 86.00 106 ASP A O 1
ATOM 795 N N . ILE A 1 107 ? 30.565 -15.845 -25.055 1.00 81.56 107 ILE A N 1
ATOM 796 C CA . ILE A 1 107 ? 31.312 -14.723 -25.610 1.00 81.56 107 ILE A CA 1
ATOM 797 C C . ILE A 1 107 ? 31.394 -14.933 -27.122 1.00 81.56 107 ILE A C 1
ATOM 799 O O . ILE A 1 107 ? 32.159 -15.759 -27.619 1.00 81.56 107 ILE A O 1
ATOM 803 N N . GLY A 1 108 ? 30.578 -14.192 -27.874 1.00 74.75 108 GLY A N 1
ATOM 804 C CA . GLY A 1 108 ? 30.481 -14.351 -29.326 1.00 74.75 108 GLY A CA 1
ATOM 805 C C . GLY A 1 108 ? 31.654 -13.745 -30.106 1.00 74.75 108 GLY A C 1
ATOM 806 O O . GLY A 1 108 ? 31.807 -14.031 -31.296 1.00 74.75 108 GLY A O 1
ATOM 807 N N . GLY A 1 109 ? 32.477 -12.907 -29.465 1.00 70.88 109 GLY A N 1
ATOM 808 C CA . GLY A 1 109 ? 33.512 -12.098 -30.112 1.00 70.88 109 GLY A CA 1
ATOM 809 C C . GLY A 1 109 ? 34.894 -12.194 -29.462 1.00 70.88 109 GLY A C 1
ATOM 810 O O . GLY A 1 109 ? 35.041 -12.478 -28.279 1.00 70.88 109 GLY A O 1
ATOM 811 N N . ALA A 1 110 ? 35.944 -11.927 -30.243 1.00 71.06 110 ALA A N 1
ATOM 812 C CA . ALA A 1 110 ? 37.294 -11.787 -29.705 1.00 71.06 110 ALA A CA 1
ATOM 813 C C . ALA A 1 110 ? 37.453 -10.411 -29.042 1.00 71.06 110 ALA A C 1
ATOM 815 O O . ALA A 1 110 ? 37.449 -9.391 -29.733 1.00 71.06 110 ALA A O 1
ATOM 816 N N . PHE A 1 111 ? 37.642 -10.376 -27.722 1.00 71.31 111 PHE A N 1
ATOM 817 C CA . PHE A 1 111 ? 37.995 -9.140 -27.022 1.00 71.31 111 PHE A CA 1
ATOM 818 C C . PHE A 1 111 ? 39.470 -8.781 -27.252 1.00 71.31 111 PHE A C 1
ATOM 820 O O . PHE A 1 111 ? 40.310 -9.673 -27.325 1.00 71.31 111 PHE A O 1
ATOM 827 N N . PRO A 1 112 ? 39.832 -7.495 -27.371 1.00 71.25 112 PRO A N 1
ATOM 828 C CA . PRO A 1 112 ? 41.229 -7.082 -27.515 1.00 71.25 112 PRO A CA 1
ATOM 829 C C . PRO A 1 112 ? 42.029 -7.092 -26.198 1.00 71.25 112 PRO A C 1
ATOM 831 O O . PRO A 1 112 ? 43.247 -6.908 -26.236 1.00 71.25 112 PRO A O 1
ATOM 834 N N . PHE A 1 113 ? 41.376 -7.312 -25.052 1.00 74.38 113 PHE A N 1
ATOM 835 C CA . PHE A 1 113 ? 41.973 -7.197 -23.718 1.00 74.38 113 PHE A CA 1
ATOM 836 C C . PHE A 1 113 ? 41.608 -8.390 -22.824 1.00 74.38 113 PHE A C 1
ATOM 838 O O . PHE A 1 113 ? 40.596 -9.049 -23.050 1.00 74.38 113 PHE A O 1
ATOM 845 N N . SER A 1 114 ? 42.436 -8.645 -21.807 1.00 81.50 114 SER A N 1
ATOM 846 C CA . SER A 1 114 ? 42.159 -9.572 -20.704 1.00 81.50 114 SER A CA 1
ATOM 847 C C . SER A 1 114 ? 41.801 -8.790 -19.440 1.00 81.50 114 SER A C 1
ATOM 849 O O . SER A 1 114 ? 42.432 -7.768 -19.153 1.00 81.50 114 SER A O 1
ATOM 851 N N . GLY A 1 115 ? 40.821 -9.268 -18.677 1.00 86.12 115 GLY A N 1
ATOM 852 C CA . GLY A 1 115 ? 40.348 -8.586 -17.473 1.00 86.12 115 GLY A CA 1
ATOM 853 C C . GLY A 1 115 ? 39.330 -9.397 -16.674 1.00 86.12 115 GLY A C 1
ATOM 854 O O . GLY A 1 115 ? 39.008 -10.529 -17.043 1.00 86.12 115 GLY A O 1
ATOM 855 N N . ALA A 1 116 ? 38.836 -8.801 -15.589 1.00 87.50 116 ALA A N 1
ATOM 856 C CA . ALA A 1 116 ? 37.732 -9.334 -14.796 1.00 87.50 116 ALA A CA 1
ATOM 857 C C . ALA A 1 116 ? 36.399 -8.972 -15.463 1.00 87.50 116 ALA A C 1
ATOM 859 O O . ALA A 1 116 ? 36.188 -7.819 -15.843 1.00 87.50 116 ALA A O 1
ATOM 860 N N . LEU A 1 117 ? 35.507 -9.949 -15.623 1.00 86.62 117 LEU A N 1
ATOM 861 C CA . LEU A 1 117 ? 34.184 -9.731 -16.201 1.00 86.62 117 LEU A CA 1
ATOM 862 C C . LEU A 1 117 ? 33.175 -9.530 -15.070 1.00 86.62 117 LEU A C 1
ATOM 864 O O . LEU A 1 117 ? 32.984 -10.420 -14.255 1.00 86.62 117 LEU A O 1
ATOM 868 N N . TYR A 1 118 ? 32.504 -8.391 -15.022 1.00 88.69 118 TYR A N 1
ATOM 869 C CA . TYR A 1 118 ? 31.395 -8.158 -14.101 1.00 88.69 118 TYR A CA 1
ATOM 870 C C . TYR A 1 118 ? 30.086 -8.421 -14.827 1.00 88.69 118 TYR A C 1
ATOM 872 O O . TYR A 1 118 ? 29.888 -7.930 -15.941 1.00 88.69 118 TYR A O 1
ATOM 880 N N . VAL A 1 119 ? 29.203 -9.190 -14.194 1.00 88.06 119 VAL A N 1
ATOM 881 C CA . VAL A 1 119 ? 27.884 -9.517 -14.735 1.00 88.06 119 VAL A CA 1
ATOM 882 C C . VAL A 1 119 ? 26.830 -8.990 -13.775 1.00 88.06 119 VAL A C 1
ATOM 884 O O . VAL A 1 119 ? 26.809 -9.369 -12.603 1.00 88.06 119 VAL A O 1
ATOM 887 N N . SER A 1 120 ? 25.946 -8.128 -14.270 1.00 87.69 120 SER A N 1
ATOM 888 C CA . SER A 1 120 ? 24.716 -7.779 -13.564 1.00 87.69 120 SER A CA 1
ATOM 889 C C . SER A 1 120 ? 23.558 -8.508 -14.214 1.00 87.69 120 SER A C 1
ATOM 891 O O . SER A 1 120 ? 23.414 -8.500 -15.437 1.00 87.69 120 SER A O 1
ATOM 893 N N . TYR A 1 121 ? 22.748 -9.175 -13.405 1.00 86.50 121 TYR A N 1
ATOM 894 C CA . TYR A 1 121 ? 21.587 -9.892 -13.894 1.00 86.50 121 TYR A CA 1
ATOM 895 C C . TYR A 1 121 ? 20.473 -9.909 -12.855 1.00 86.50 121 TYR A C 1
ATOM 897 O O . TYR A 1 121 ? 20.656 -9.662 -11.661 1.00 86.50 121 TYR A O 1
ATOM 905 N N . ARG A 1 122 ? 19.289 -10.250 -13.347 1.00 86.50 122 ARG A N 1
ATOM 906 C CA . ARG A 1 122 ? 18.088 -10.465 -12.557 1.00 86.50 122 ARG A CA 1
ATOM 907 C C . ARG A 1 122 ? 17.563 -11.855 -12.869 1.00 86.50 122 ARG A C 1
ATOM 909 O O . ARG A 1 122 ? 17.333 -12.176 -14.027 1.00 86.50 122 ARG A O 1
ATOM 916 N N . ALA A 1 123 ? 17.356 -12.674 -11.853 1.00 82.69 123 ALA A N 1
ATOM 917 C CA . ALA A 1 123 ? 16.763 -13.995 -11.974 1.00 82.69 123 ALA A CA 1
ATOM 918 C C . ALA A 1 123 ? 15.518 -14.081 -11.097 1.00 82.69 123 ALA A C 1
ATOM 920 O O . ALA A 1 123 ? 15.449 -13.499 -10.017 1.00 82.69 123 ALA A O 1
ATOM 921 N N . ARG A 1 124 ? 14.499 -14.805 -11.547 1.00 75.25 124 ARG A N 1
ATOM 922 C CA . ARG A 1 124 ? 13.294 -14.980 -10.732 1.00 75.25 124 ARG A CA 1
ATOM 923 C C . ARG A 1 124 ? 13.592 -15.933 -9.581 1.00 75.25 124 ARG A C 1
ATOM 925 O O . ARG A 1 124 ? 13.976 -17.069 -9.832 1.00 75.25 124 ARG A O 1
ATOM 932 N N . HIS A 1 125 ? 13.384 -15.489 -8.345 1.00 72.88 125 HIS A N 1
ATOM 933 C CA . HIS A 1 125 ? 13.626 -16.324 -7.172 1.00 72.88 125 HIS A CA 1
ATOM 934 C C . HIS A 1 125 ? 12.522 -17.379 -7.039 1.00 72.88 125 HIS A C 1
ATOM 936 O O . HIS A 1 125 ? 11.336 -17.043 -7.069 1.00 72.88 125 HIS A O 1
ATOM 942 N N . ASP A 1 126 ? 12.887 -18.649 -6.877 1.00 69.69 126 ASP A N 1
ATOM 943 C CA . ASP A 1 126 ? 11.921 -19.748 -6.853 1.00 69.69 126 ASP A CA 1
ATOM 944 C C . ASP A 1 126 ? 11.540 -20.251 -5.459 1.00 69.69 126 ASP A C 1
ATOM 946 O O . ASP A 1 126 ? 10.530 -20.935 -5.351 1.00 69.69 126 ASP A O 1
ATOM 950 N N . LYS A 1 127 ? 12.275 -19.865 -4.410 1.00 68.12 127 LYS A N 1
ATOM 951 C CA . LYS A 1 127 ? 11.875 -20.074 -3.003 1.00 68.12 127 LYS A CA 1
ATOM 952 C C . LYS A 1 127 ? 10.405 -19.763 -2.714 1.00 68.12 127 LYS A C 1
ATOM 954 O O . LYS A 1 127 ? 9.782 -20.409 -1.886 1.00 68.12 127 LYS A O 1
ATOM 959 N N . TYR A 1 128 ? 9.827 -18.791 -3.421 1.00 68.25 128 TYR A N 1
ATOM 960 C CA . TYR A 1 128 ? 8.416 -18.414 -3.262 1.00 68.25 128 TYR A CA 1
ATOM 961 C C . TYR A 1 128 ? 7.524 -18.875 -4.429 1.00 68.25 128 TYR A C 1
ATOM 963 O O . TYR A 1 128 ? 6.357 -18.487 -4.534 1.00 68.25 128 TYR A O 1
ATOM 971 N N . ALA A 1 129 ? 8.071 -19.670 -5.351 1.00 60.06 129 ALA A N 1
ATOM 972 C CA . ALA A 1 129 ? 7.365 -20.270 -6.473 1.00 60.06 129 ALA A CA 1
ATOM 973 C C . ALA A 1 129 ? 6.823 -21.643 -6.066 1.00 60.06 129 ALA A C 1
ATOM 975 O O . ALA A 1 129 ? 7.545 -22.636 -6.033 1.00 60.06 129 ALA A O 1
ATOM 976 N N . GLY A 1 130 ? 5.525 -21.702 -5.772 1.00 60.44 130 GLY A N 1
ATOM 977 C CA . GLY A 1 130 ? 4.867 -22.931 -5.352 1.00 60.44 130 GLY A CA 1
ATOM 978 C C . GLY A 1 130 ? 3.611 -22.669 -4.532 1.00 60.44 130 GLY A C 1
ATOM 979 O O . GLY A 1 130 ? 3.051 -21.577 -4.554 1.00 60.44 130 GLY A O 1
ATOM 980 N N . THR A 1 131 ? 3.172 -23.701 -3.811 1.00 63.34 131 THR A N 1
ATOM 981 C CA . THR A 1 131 ? 2.049 -23.619 -2.864 1.00 63.34 131 THR A CA 1
ATOM 982 C C . THR A 1 131 ? 2.443 -22.998 -1.528 1.00 63.34 131 THR A C 1
ATOM 984 O O . THR A 1 131 ? 1.569 -22.593 -0.767 1.00 63.34 131 THR A O 1
ATOM 987 N N . GLU A 1 132 ? 3.739 -22.966 -1.213 1.00 70.25 132 GLU A N 1
ATOM 988 C CA . GLU A 1 132 ? 4.243 -22.368 0.019 1.00 70.25 132 GLU A CA 1
ATOM 989 C C . GLU A 1 132 ? 4.342 -20.852 -0.168 1.00 70.25 132 GLU A C 1
ATOM 991 O O . GLU A 1 132 ? 5.027 -20.350 -1.061 1.00 70.25 132 GLU A O 1
ATOM 996 N N . ARG A 1 133 ? 3.583 -20.126 0.653 1.00 85.56 133 ARG A N 1
ATOM 997 C CA . ARG A 1 133 ? 3.604 -18.667 0.738 1.00 85.56 133 ARG A CA 1
ATOM 998 C C . ARG A 1 133 ? 4.233 -18.305 2.078 1.00 85.56 133 ARG A C 1
ATOM 1000 O O . ARG A 1 133 ? 3.883 -18.888 3.100 1.00 85.56 133 ARG A O 1
ATOM 1007 N N . GLU A 1 134 ? 5.165 -17.363 2.051 1.00 91.94 134 GLU A N 1
ATOM 1008 C CA . GLU A 1 134 ? 5.838 -16.836 3.236 1.00 91.94 134 GLU A CA 1
ATOM 1009 C C . GLU A 1 134 ? 5.537 -15.338 3.328 1.00 91.94 134 GLU A C 1
ATOM 1011 O O . GLU A 1 134 ? 5.591 -14.628 2.317 1.00 91.94 134 GLU A O 1
ATOM 1016 N N . LEU A 1 135 ? 5.205 -14.869 4.532 1.00 95.06 135 LEU A N 1
ATOM 1017 C CA . LEU A 1 135 ? 5.150 -13.445 4.833 1.00 95.06 135 LEU A CA 1
ATOM 1018 C C . LEU A 1 135 ? 6.573 -12.986 5.155 1.00 95.06 135 LEU A C 1
ATOM 1020 O O . LEU A 1 135 ? 7.093 -13.256 6.236 1.00 95.06 135 LEU A O 1
ATOM 1024 N N . LEU A 1 136 ? 7.218 -12.322 4.200 1.00 95.69 136 LEU A N 1
ATOM 1025 C CA . LEU A 1 136 ? 8.558 -11.782 4.389 1.00 95.69 136 LEU A CA 1
ATOM 1026 C C . LEU A 1 136 ? 8.459 -10.539 5.252 1.00 95.69 136 LEU A C 1
ATOM 1028 O O . LEU A 1 136 ? 7.785 -9.592 4.867 1.00 95.69 136 LEU A O 1
ATOM 1032 N N . THR A 1 137 ? 9.137 -10.525 6.390 1.00 96.81 137 THR A N 1
ATOM 1033 C CA . THR A 1 137 ? 9.144 -9.378 7.299 1.00 96.81 137 THR A CA 1
ATOM 1034 C C . THR A 1 137 ? 10.565 -8.889 7.506 1.00 96.81 137 THR A C 1
ATOM 1036 O O . THR A 1 137 ? 11.451 -9.695 7.790 1.00 96.81 137 THR A O 1
ATOM 1039 N N . ALA A 1 138 ? 10.771 -7.579 7.417 1.00 97.12 138 ALA A N 1
ATOM 1040 C CA . ALA A 1 138 ? 12.022 -6.934 7.791 1.00 97.12 138 ALA A CA 1
ATOM 1041 C C . ALA A 1 138 ? 11.732 -5.827 8.804 1.00 97.12 138 ALA A C 1
ATOM 1043 O O . ALA A 1 138 ? 10.961 -4.912 8.522 1.00 97.12 138 ALA A O 1
ATOM 1044 N N . SER A 1 139 ? 12.354 -5.916 9.977 1.00 96.38 139 SER A N 1
ATOM 1045 C CA . SER A 1 139 ? 12.276 -4.907 11.042 1.00 96.38 139 SER A CA 1
ATOM 1046 C C . SER A 1 139 ? 13.445 -3.918 11.014 1.00 96.38 139 SER A C 1
ATOM 1048 O O . SER A 1 139 ? 13.428 -2.908 11.711 1.00 96.38 139 SER A O 1
ATOM 1050 N N . SER A 1 140 ? 14.463 -4.185 10.188 1.00 96.69 140 SER A N 1
ATOM 1051 C CA . SER A 1 140 ? 15.594 -3.288 9.942 1.00 96.69 140 SER A CA 1
ATOM 1052 C C . SER A 1 140 ? 16.099 -3.376 8.498 1.00 96.69 140 SER A C 1
ATOM 1054 O O . SER A 1 140 ? 15.877 -4.372 7.806 1.00 96.69 140 SER A O 1
ATOM 1056 N N . PHE A 1 141 ? 16.828 -2.356 8.040 1.00 96.06 141 PHE A N 1
ATOM 1057 C CA . PHE A 1 141 ? 17.473 -2.383 6.721 1.00 96.06 141 PHE A CA 1
ATOM 1058 C C . PHE A 1 141 ? 18.515 -3.500 6.578 1.00 96.06 141 PHE A C 1
ATOM 1060 O O . PHE A 1 141 ? 18.730 -3.996 5.475 1.00 96.06 141 PHE A O 1
ATOM 1067 N N . GLU A 1 142 ? 19.150 -3.923 7.674 1.00 97.06 142 GLU A N 1
ATOM 1068 C CA . GLU A 1 142 ? 20.082 -5.057 7.671 1.00 97.06 142 GLU A CA 1
ATOM 1069 C C . GLU A 1 142 ? 19.344 -6.374 7.391 1.00 97.06 142 GLU A C 1
ATOM 1071 O O . GLU A 1 142 ? 19.787 -7.174 6.564 1.00 97.06 142 GLU A O 1
ATOM 1076 N N . GLU A 1 143 ? 18.177 -6.575 8.012 1.00 97.25 143 GLU A N 1
ATOM 1077 C CA . GLU A 1 143 ? 17.306 -7.718 7.718 1.00 97.25 143 GLU A CA 1
ATOM 1078 C C . GLU A 1 143 ? 16.779 -7.659 6.283 1.00 97.25 143 GLU A C 1
ATOM 1080 O O . GLU A 1 143 ? 16.822 -8.664 5.578 1.00 97.25 143 GLU A O 1
ATOM 1085 N N . LEU A 1 144 ? 16.363 -6.479 5.813 1.00 95.75 144 LEU A N 1
ATOM 1086 C CA . LEU A 1 144 ? 15.915 -6.289 4.434 1.00 95.75 144 LEU A CA 1
ATOM 1087 C C . LEU A 1 144 ? 17.023 -6.628 3.422 1.00 95.75 144 LEU A C 1
ATOM 1089 O O . LEU A 1 144 ? 16.789 -7.349 2.453 1.00 95.75 144 LEU A O 1
ATOM 1093 N N . THR A 1 145 ? 18.249 -6.172 3.687 1.00 95.44 145 THR A N 1
ATOM 1094 C CA . THR A 1 145 ? 19.436 -6.490 2.877 1.00 95.44 145 THR A CA 1
ATOM 1095 C C . THR A 1 145 ? 19.766 -7.977 2.947 1.00 95.44 145 THR A C 1
ATOM 1097 O O . THR A 1 145 ? 20.177 -8.563 1.953 1.00 95.44 145 THR A O 1
ATOM 1100 N N . SER A 1 146 ? 19.534 -8.628 4.086 1.00 94.31 146 SER A N 1
ATOM 1101 C CA . SER A 1 146 ? 19.709 -10.079 4.217 1.00 94.31 146 SER A CA 1
ATOM 1102 C C . SER A 1 146 ? 18.662 -10.870 3.424 1.00 94.31 146 SER A C 1
ATOM 1104 O O . SER A 1 146 ? 18.978 -11.941 2.908 1.00 94.31 146 SER A O 1
ATOM 1106 N N . LEU A 1 147 ? 17.435 -10.350 3.301 1.00 91.88 147 LEU A N 1
ATOM 1107 C CA . LEU A 1 147 ? 16.362 -10.968 2.516 1.00 91.88 147 LEU A CA 1
ATOM 1108 C C . LEU A 1 147 ? 16.586 -10.835 1.006 1.00 91.88 147 LEU A C 1
ATOM 1110 O O . LEU A 1 147 ? 16.337 -11.792 0.273 1.00 91.88 147 LEU A O 1
ATOM 1114 N N . PHE A 1 148 ? 17.031 -9.664 0.542 1.00 91.50 148 PHE A N 1
ATOM 1115 C CA . PHE A 1 148 ? 17.046 -9.333 -0.888 1.00 91.50 148 PHE A CA 1
ATOM 1116 C C . PHE A 1 148 ? 18.438 -9.140 -1.496 1.00 91.50 148 PHE A C 1
ATOM 1118 O O . PHE A 1 148 ? 18.539 -9.080 -2.719 1.00 91.50 148 PHE A O 1
ATOM 1125 N N . SER A 1 149 ? 19.504 -9.104 -0.692 1.00 92.06 149 SER A N 1
ATOM 1126 C CA . SER A 1 149 ? 20.823 -8.534 -1.027 1.00 92.06 149 SER A CA 1
ATOM 1127 C C . SER A 1 149 ? 20.777 -7.023 -1.290 1.00 92.06 149 SER A C 1
ATOM 1129 O O . SER A 1 149 ? 19.716 -6.456 -1.535 1.00 92.06 149 SER A O 1
ATOM 1131 N N . GLU A 1 150 ? 21.936 -6.361 -1.267 1.00 91.75 150 GLU A N 1
ATOM 1132 C CA . GLU A 1 150 ? 22.049 -4.923 -1.559 1.00 91.75 150 GLU A CA 1
ATOM 1133 C C . GLU A 1 150 ? 21.539 -4.590 -2.972 1.00 91.75 150 GLU A C 1
ATOM 1135 O O . GLU A 1 150 ? 20.771 -3.650 -3.157 1.00 91.75 150 GLU A O 1
ATOM 1140 N N . ALA A 1 151 ? 21.857 -5.434 -3.961 1.00 87.81 151 ALA A N 1
ATOM 1141 C CA . ALA A 1 151 ? 21.399 -5.267 -5.340 1.00 87.81 151 ALA A CA 1
ATOM 1142 C C . ALA A 1 151 ? 19.889 -5.532 -5.523 1.00 87.81 151 ALA A C 1
ATOM 1144 O O . ALA A 1 151 ? 19.289 -5.070 -6.495 1.00 87.81 151 ALA A O 1
ATOM 1145 N N . GLY A 1 152 ? 19.258 -6.269 -4.602 1.00 89.38 152 GLY A N 1
ATOM 1146 C CA . GLY A 1 152 ? 17.821 -6.554 -4.627 1.00 89.38 152 GLY A CA 1
ATOM 1147 C C . GLY A 1 152 ? 16.955 -5.519 -3.913 1.00 89.38 152 GLY A C 1
ATOM 1148 O O . GLY A 1 152 ? 15.737 -5.699 -3.872 1.00 89.38 152 GLY A O 1
ATOM 1149 N N . ILE A 1 153 ? 17.538 -4.441 -3.383 1.00 92.25 153 ILE A N 1
ATOM 1150 C CA . ILE A 1 153 ? 16.817 -3.292 -2.818 1.00 92.25 153 ILE A CA 1
ATOM 1151 C C . ILE A 1 153 ? 16.756 -2.165 -3.867 1.00 92.25 153 ILE A C 1
ATOM 1153 O O . ILE A 1 153 ? 17.239 -1.056 -3.675 1.00 92.25 153 ILE A O 1
ATOM 1157 N N . GLY A 1 154 ? 16.176 -2.459 -5.030 1.00 90.12 154 GLY A N 1
ATOM 1158 C CA . GLY A 1 154 ? 16.064 -1.501 -6.133 1.00 90.12 154 GLY A CA 1
ATOM 1159 C C . GLY A 1 154 ? 14.992 -1.904 -7.146 1.00 90.12 154 GLY A C 1
ATOM 1160 O O . GLY A 1 154 ? 14.509 -3.037 -7.091 1.00 90.12 154 GLY A O 1
ATOM 1161 N N . PRO A 1 155 ? 14.619 -1.035 -8.107 1.00 87.81 155 PRO A N 1
ATOM 1162 C CA . PRO A 1 155 ? 13.497 -1.274 -9.028 1.00 87.81 155 PRO A CA 1
ATOM 1163 C C . PRO A 1 155 ? 13.576 -2.573 -9.852 1.00 87.81 155 PRO A C 1
ATOM 1165 O O . PRO A 1 155 ? 12.568 -3.022 -10.402 1.00 87.81 155 PRO A O 1
ATOM 1168 N N . ALA A 1 156 ? 14.760 -3.187 -9.949 1.00 86.12 156 ALA A N 1
ATOM 1169 C CA . ALA A 1 156 ? 14.942 -4.512 -10.533 1.00 86.12 156 ALA A CA 1
ATOM 1170 C C . ALA A 1 156 ? 14.226 -5.618 -9.732 1.00 86.12 156 ALA A C 1
ATOM 1172 O O . ALA A 1 156 ? 13.726 -6.570 -10.325 1.00 86.12 156 ALA A O 1
ATOM 1173 N N . ASN A 1 157 ? 14.088 -5.484 -8.415 1.00 91.38 157 ASN A N 1
ATOM 1174 C CA . ASN A 1 157 ? 13.291 -6.368 -7.572 1.00 91.38 157 ASN A CA 1
ATOM 1175 C C . ASN A 1 157 ? 12.124 -5.577 -6.956 1.00 91.38 157 ASN A C 1
ATOM 1177 O O . ASN A 1 157 ? 12.287 -4.985 -5.886 1.00 91.38 157 ASN A O 1
ATOM 1181 N N . PRO A 1 158 ? 10.940 -5.564 -7.603 1.00 92.56 158 PRO A N 1
ATOM 1182 C CA . PRO A 1 158 ? 9.811 -4.754 -7.161 1.00 92.56 158 PRO A CA 1
ATOM 1183 C C . PRO A 1 158 ? 9.429 -4.984 -5.701 1.00 92.56 158 PRO A C 1
ATOM 1185 O O . PRO A 1 158 ? 9.194 -4.023 -4.975 1.00 92.56 158 PRO A O 1
ATOM 1188 N N . LEU A 1 159 ? 9.409 -6.239 -5.243 1.00 95.19 159 LEU A N 1
ATOM 1189 C CA . LEU A 1 159 ? 9.061 -6.537 -3.858 1.00 95.19 159 LEU A CA 1
ATOM 1190 C C . LEU A 1 159 ? 10.069 -5.937 -2.865 1.00 95.19 159 LEU A C 1
ATOM 1192 O O . LEU A 1 159 ? 9.660 -5.251 -1.932 1.00 95.19 159 LEU A O 1
ATOM 1196 N N . GLY A 1 160 ? 11.370 -6.155 -3.089 1.00 95.25 160 GLY A N 1
ATOM 1197 C CA . GLY A 1 160 ? 12.425 -5.639 -2.211 1.00 95.25 160 GLY A CA 1
ATOM 1198 C C . GLY A 1 160 ? 12.468 -4.112 -2.177 1.00 95.25 160 GLY A C 1
ATOM 1199 O O . GLY A 1 160 ? 12.570 -3.521 -1.104 1.00 95.25 160 GLY A O 1
ATOM 1200 N N . TYR A 1 161 ? 12.294 -3.465 -3.332 1.00 95.00 161 TYR A N 1
ATOM 1201 C CA . TYR A 1 161 ? 12.249 -2.006 -3.417 1.00 95.00 161 TYR A CA 1
ATOM 1202 C C . TYR A 1 161 ? 11.006 -1.409 -2.757 1.00 95.00 161 TYR A C 1
ATOM 1204 O O . TYR A 1 161 ? 11.114 -0.428 -2.034 1.00 95.00 161 TYR A O 1
ATOM 1212 N N . ALA A 1 162 ? 9.827 -2.008 -2.933 1.00 96.25 162 ALA A N 1
ATOM 1213 C CA . ALA A 1 162 ? 8.623 -1.531 -2.256 1.00 96.25 162 ALA A CA 1
ATOM 1214 C C . ALA A 1 162 ? 8.716 -1.683 -0.732 1.00 96.25 162 ALA A C 1
ATOM 1216 O O . ALA A 1 162 ? 8.324 -0.770 -0.013 1.00 96.25 162 ALA A O 1
ATOM 1217 N N . MET A 1 163 ? 9.273 -2.796 -0.237 1.00 97.00 163 MET A N 1
ATOM 1218 C CA . MET A 1 163 ? 9.528 -2.968 1.197 1.00 97.00 163 MET A CA 1
ATOM 1219 C C . MET A 1 163 ? 10.526 -1.927 1.716 1.00 97.00 163 MET A C 1
ATOM 1221 O O . MET A 1 163 ? 10.290 -1.353 2.773 1.00 97.00 163 MET A O 1
ATOM 1225 N N . TYR A 1 164 ? 11.587 -1.628 0.960 1.00 95.75 164 TYR A N 1
ATOM 1226 C CA . TYR A 1 164 ? 12.519 -0.542 1.280 1.00 95.75 164 TYR A CA 1
ATOM 1227 C C . TYR A 1 164 ? 11.807 0.809 1.404 1.00 95.75 164 TYR A C 1
ATOM 1229 O O . TYR A 1 164 ? 11.925 1.456 2.443 1.00 95.75 164 TYR A O 1
ATOM 1237 N N . GLN A 1 165 ? 10.993 1.174 0.407 1.00 94.31 165 GLN A N 1
ATOM 1238 C CA . GLN A 1 165 ? 10.210 2.415 0.406 1.00 94.31 165 GLN A CA 1
ATOM 1239 C C . GLN A 1 165 ? 9.230 2.485 1.590 1.00 94.31 165 GLN A C 1
ATOM 1241 O O . GLN A 1 165 ? 9.067 3.535 2.211 1.00 94.31 165 GLN A O 1
ATOM 1246 N N . SER A 1 166 ? 8.603 1.363 1.957 1.00 95.19 166 SER A N 1
ATOM 1247 C CA . SER A 1 166 ? 7.758 1.282 3.153 1.00 95.19 166 SER A CA 1
ATOM 1248 C C . SER A 1 166 ? 8.550 1.516 4.448 1.00 95.19 166 SER A C 1
ATOM 1250 O O . SER A 1 166 ? 8.077 2.247 5.320 1.00 95.19 166 SER A O 1
ATOM 1252 N N . MET A 1 167 ? 9.740 0.922 4.596 1.00 94.25 167 MET A N 1
ATOM 1253 C CA . MET A 1 167 ? 10.541 1.012 5.829 1.00 94.25 167 MET A CA 1
ATOM 1254 C C . MET A 1 167 ? 11.195 2.373 6.021 1.00 94.25 167 MET A C 1
ATOM 1256 O O . MET A 1 167 ? 11.200 2.897 7.134 1.00 94.25 167 MET A O 1
ATOM 1260 N N . GLU A 1 168 ? 11.758 2.933 4.953 1.00 89.69 168 GLU A N 1
ATOM 1261 C CA . GLU A 1 168 ? 12.601 4.123 5.035 1.00 89.69 168 GLU A CA 1
ATOM 1262 C C . GLU A 1 168 ? 11.904 5.310 5.671 1.00 89.69 168 GLU A C 1
ATOM 1264 O O . GLU A 1 168 ? 12.512 6.061 6.432 1.00 89.69 168 GLU A O 1
ATOM 1269 N N . TYR A 1 169 ? 10.615 5.435 5.400 1.00 80.25 169 TYR A N 1
ATOM 1270 C CA . TYR A 1 169 ? 9.843 6.569 5.850 1.00 80.25 169 TYR A CA 1
ATOM 1271 C C . TYR A 1 169 ? 9.030 6.274 7.113 1.00 80.25 169 TYR A C 1
ATOM 1273 O O . TYR A 1 169 ? 8.923 7.107 8.015 1.00 80.25 169 TYR A O 1
ATOM 1281 N N . SER A 1 170 ? 8.434 5.082 7.198 1.00 87.06 170 SER A N 1
ATOM 1282 C CA . SER A 1 170 ? 7.593 4.756 8.349 1.00 87.06 170 SER A CA 1
ATOM 1283 C C . SER A 1 170 ? 8.410 4.463 9.608 1.00 87.06 170 SER A C 1
ATOM 1285 O O . SER A 1 170 ? 7.899 4.634 10.710 1.00 87.06 170 SER A O 1
ATOM 1287 N N . GLY A 1 171 ? 9.658 3.999 9.459 1.00 88.06 171 GLY A N 1
ATOM 1288 C CA . GLY A 1 171 ? 10.436 3.428 10.560 1.00 88.06 171 GLY A CA 1
ATOM 1289 C C . GLY A 1 171 ? 9.856 2.114 11.102 1.00 88.06 171 GLY A C 1
ATOM 1290 O O . GLY A 1 171 ? 10.378 1.578 12.077 1.00 88.06 171 GLY A O 1
ATOM 1291 N N . LEU A 1 172 ? 8.794 1.593 10.478 1.00 91.31 172 LEU A N 1
ATOM 1292 C CA . LEU A 1 172 ? 8.118 0.364 10.865 1.00 91.31 172 LEU A CA 1
ATOM 1293 C C . LEU A 1 172 ? 8.716 -0.843 10.149 1.00 91.31 172 LEU A C 1
ATOM 1295 O O . LEU A 1 172 ? 9.362 -0.734 9.103 1.00 91.31 172 LEU A O 1
ATOM 1299 N N . ALA A 1 173 ? 8.420 -2.026 10.685 1.00 95.00 173 ALA A N 1
ATOM 1300 C CA . ALA A 1 173 ? 8.656 -3.259 9.957 1.00 95.00 173 ALA A CA 1
ATOM 1301 C C . ALA A 1 173 ? 7.791 -3.297 8.687 1.00 95.00 173 ALA A C 1
ATOM 1303 O O . ALA A 1 173 ? 6.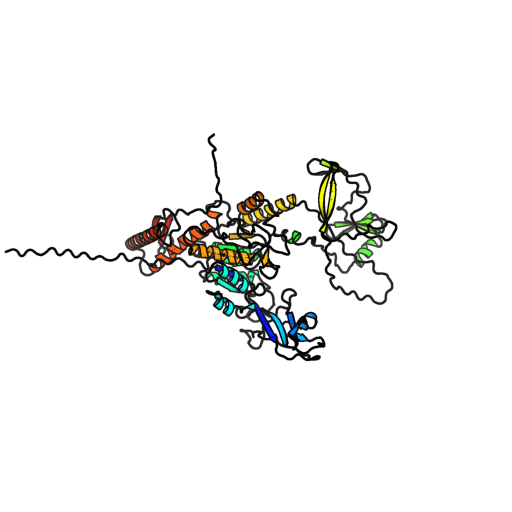579 -3.075 8.746 1.00 95.00 173 ALA A O 1
ATOM 1304 N N . ALA A 1 174 ? 8.400 -3.622 7.547 1.00 95.38 174 ALA A N 1
ATOM 1305 C CA . ALA A 1 174 ? 7.666 -3.874 6.313 1.00 95.38 174 ALA A CA 1
ATOM 1306 C C . ALA A 1 174 ? 7.422 -5.370 6.142 1.00 95.38 174 ALA A C 1
ATOM 1308 O O . ALA A 1 174 ? 8.315 -6.189 6.387 1.00 95.38 174 ALA A O 1
ATOM 1309 N N . ALA A 1 175 ? 6.223 -5.710 5.672 1.00 97.69 175 ALA A N 1
ATOM 1310 C CA . ALA A 1 175 ? 5.884 -7.050 5.238 1.00 97.69 175 ALA A CA 1
ATOM 1311 C C . ALA A 1 175 ? 5.735 -7.113 3.711 1.00 97.69 175 ALA A C 1
ATOM 1313 O O . ALA A 1 175 ? 5.324 -6.150 3.059 1.00 97.69 175 ALA A O 1
ATOM 1314 N N . GLY A 1 176 ? 6.048 -8.265 3.131 1.00 97.12 176 GLY A N 1
ATOM 1315 C CA . GLY A 1 176 ? 5.928 -8.506 1.705 1.00 97.12 176 GLY A CA 1
ATOM 1316 C C . GLY A 1 176 ? 5.538 -9.942 1.399 1.00 97.12 176 GLY A C 1
ATOM 1317 O O . GLY A 1 176 ? 5.996 -10.874 2.057 1.00 97.12 176 GLY A O 1
ATOM 1318 N N . VAL A 1 177 ? 4.718 -10.135 0.368 1.00 95.62 177 VAL A N 1
ATOM 1319 C CA . VAL A 1 177 ? 4.416 -11.468 -0.165 1.00 95.62 177 VAL A CA 1
ATOM 1320 C C . VAL A 1 177 ? 4.719 -11.511 -1.654 1.00 95.62 177 VAL A C 1
ATOM 1322 O O . VAL A 1 177 ? 4.227 -10.702 -2.446 1.00 95.62 177 VAL A O 1
ATOM 1325 N N . ALA A 1 178 ? 5.535 -12.488 -2.040 1.00 93.19 178 ALA A N 1
ATOM 1326 C CA . ALA A 1 178 ? 5.908 -12.691 -3.426 1.00 93.19 178 ALA A CA 1
ATOM 1327 C C . ALA A 1 178 ? 4.753 -13.290 -4.244 1.00 93.19 178 ALA A C 1
ATOM 1329 O O . ALA A 1 178 ? 4.117 -14.270 -3.847 1.00 93.19 178 ALA A O 1
ATOM 1330 N N . VAL A 1 179 ? 4.530 -12.731 -5.432 1.00 90.12 179 VAL A N 1
ATOM 1331 C CA . VAL A 1 179 ? 3.569 -13.216 -6.426 1.00 90.12 179 VAL A CA 1
ATOM 1332 C C . VAL A 1 179 ? 4.263 -14.196 -7.357 1.00 90.12 179 VAL A C 1
ATOM 1334 O O . VAL A 1 179 ? 5.292 -13.899 -7.971 1.00 90.12 179 VAL A O 1
ATOM 1337 N N . THR A 1 180 ? 3.672 -15.376 -7.505 1.00 80.62 180 THR A N 1
ATOM 1338 C CA . THR A 1 180 ? 4.228 -16.449 -8.332 1.00 80.62 180 THR A CA 1
ATOM 1339 C C . THR A 1 180 ? 3.173 -17.097 -9.203 1.00 80.62 180 THR A C 1
ATOM 1341 O O . THR A 1 180 ? 1.988 -17.022 -8.892 1.00 80.62 180 THR A O 1
ATOM 1344 N N . ASN A 1 181 ? 3.591 -17.672 -10.338 1.00 72.81 181 ASN A N 1
ATOM 1345 C CA . ASN A 1 181 ? 2.651 -18.389 -11.195 1.00 72.81 181 ASN A CA 1
ATOM 1346 C C . ASN A 1 181 ? 2.022 -19.521 -10.377 1.00 72.81 181 ASN A C 1
ATOM 1348 O O . ASN A 1 181 ? 2.786 -20.283 -9.777 1.00 72.81 181 ASN A O 1
ATOM 1352 N N . PRO A 1 182 ? 0.683 -19.647 -10.362 1.00 64.44 182 PRO A N 1
ATOM 1353 C CA . PRO A 1 182 ? 0.043 -20.798 -9.748 1.00 64.44 182 PRO A CA 1
ATOM 1354 C C . PRO A 1 182 ? 0.648 -22.055 -10.377 1.00 64.44 182 PRO A C 1
ATOM 1356 O O . PRO A 1 182 ? 0.793 -22.144 -11.600 1.00 64.44 182 PRO A O 1
ATOM 1359 N N . THR A 1 183 ? 1.108 -22.990 -9.551 1.00 61.72 183 THR A N 1
ATOM 1360 C CA . THR A 1 183 ? 1.737 -24.204 -10.060 1.00 61.72 183 THR A CA 1
ATOM 1361 C C . THR A 1 183 ? 0.683 -25.052 -10.764 1.00 61.72 183 THR A C 1
ATOM 1363 O O . THR A 1 183 ? -0.222 -25.584 -10.125 1.00 61.72 183 THR A O 1
ATOM 1366 N N . ASP A 1 184 ? 0.847 -25.275 -12.071 1.00 52.84 184 ASP A N 1
ATOM 1367 C CA . ASP A 1 184 ? 0.158 -26.344 -12.808 1.00 52.84 184 ASP A CA 1
ATOM 1368 C C . ASP A 1 184 ? 0.693 -27.722 -12.342 1.00 52.84 184 ASP A C 1
ATOM 1370 O O . ASP A 1 184 ? 1.333 -28.463 -13.088 1.00 52.84 184 ASP A O 1
ATOM 1374 N N . GLY A 1 185 ? 0.520 -28.062 -11.060 1.00 52.94 185 GLY A N 1
ATOM 1375 C CA . GLY A 1 185 ? 0.886 -29.366 -10.499 1.00 52.94 185 GLY A CA 1
ATOM 1376 C C . GLY A 1 185 ? 2.388 -29.621 -10.297 1.00 52.94 185 GLY A C 1
ATOM 1377 O O . GLY A 1 185 ? 2.818 -30.768 -10.389 1.00 52.94 185 GLY A O 1
ATOM 1378 N N . GLY A 1 186 ? 3.191 -28.588 -10.013 1.00 46.34 186 GLY A N 1
ATOM 1379 C CA . GLY A 1 186 ? 4.590 -28.747 -9.570 1.00 46.34 186 GLY A CA 1
ATOM 1380 C C . GLY A 1 186 ? 5.607 -29.107 -10.665 1.00 46.34 186 GLY A C 1
ATOM 1381 O O . GLY A 1 186 ? 6.708 -29.546 -10.354 1.00 46.34 186 GLY A O 1
ATOM 1382 N N . GLN A 1 187 ? 5.249 -28.945 -11.943 1.00 46.88 187 GLN A N 1
ATOM 1383 C CA . GLN A 1 187 ? 6.121 -29.214 -13.104 1.00 46.88 187 GLN A CA 1
ATOM 1384 C C . GLN A 1 187 ? 6.291 -27.985 -14.022 1.00 46.88 187 GLN A C 1
ATOM 1386 O O . GLN A 1 187 ? 6.795 -28.107 -15.137 1.00 46.88 187 GLN A O 1
ATOM 1391 N N . GLY A 1 188 ? 5.824 -26.806 -13.596 1.00 49.28 188 GLY A N 1
ATOM 1392 C CA . GLY A 1 188 ? 5.796 -25.607 -14.432 1.00 49.28 188 GLY A CA 1
ATOM 1393 C C . GLY A 1 188 ? 7.199 -25.133 -14.803 1.00 49.28 188 GLY A C 1
ATOM 1394 O O . GLY A 1 188 ? 8.015 -24.867 -13.926 1.00 49.28 188 GLY A O 1
ATOM 1395 N N . GLN A 1 189 ? 7.468 -24.997 -16.104 1.00 50.91 189 GLN A N 1
ATOM 1396 C CA . GLN A 1 189 ? 8.651 -24.290 -16.585 1.00 50.91 189 GLN A CA 1
ATOM 1397 C C . GLN A 1 189 ? 8.636 -22.858 -16.040 1.00 50.91 189 GLN A C 1
ATOM 1399 O O . GLN A 1 189 ? 7.635 -22.147 -16.159 1.00 50.91 189 GLN A O 1
ATOM 1404 N N . TYR A 1 190 ? 9.752 -22.436 -15.449 1.00 53.66 190 TYR A N 1
ATOM 1405 C CA . TYR A 1 190 ? 9.921 -21.079 -14.947 1.00 53.66 190 TYR A CA 1
ATOM 1406 C C . TYR A 1 190 ? 9.879 -20.088 -16.113 1.00 53.66 190 TYR A C 1
ATOM 1408 O O . TYR A 1 190 ? 10.843 -19.949 -16.860 1.00 53.66 190 TYR A O 1
ATOM 1416 N N . SER A 1 191 ? 8.755 -19.390 -16.282 1.00 59.56 191 SER A N 1
ATOM 1417 C CA . SER A 1 191 ? 8.703 -18.213 -17.146 1.00 59.56 191 SER A CA 1
ATOM 1418 C C . SER A 1 191 ? 9.196 -16.987 -16.381 1.00 59.56 191 SER A C 1
ATOM 1420 O O . SER A 1 191 ? 8.836 -16.783 -15.215 1.00 59.56 191 SER A O 1
ATOM 1422 N N . ALA A 1 192 ? 9.974 -16.139 -17.059 1.00 60.88 192 ALA A N 1
ATOM 1423 C CA . ALA A 1 192 ? 10.481 -14.877 -16.513 1.00 60.88 192 ALA A CA 1
ATOM 1424 C C . ALA A 1 192 ? 9.363 -13.916 -16.059 1.00 60.88 192 ALA A C 1
ATOM 1426 O O . ALA A 1 192 ? 9.605 -13.054 -15.227 1.00 60.88 192 ALA A O 1
ATOM 1427 N N . GLN A 1 193 ? 8.133 -14.093 -16.556 1.00 71.19 193 GLN A N 1
ATOM 1428 C CA . GLN A 1 193 ? 6.965 -13.275 -16.211 1.00 71.19 193 GLN A CA 1
ATOM 1429 C C . GLN A 1 193 ? 5.853 -14.104 -15.559 1.00 71.19 193 GLN A C 1
ATOM 1431 O O . GLN A 1 193 ? 5.714 -15.305 -15.834 1.00 71.19 193 GLN A O 1
ATOM 1436 N N . VAL A 1 194 ? 5.032 -13.472 -14.715 1.00 78.81 194 VAL A N 1
ATOM 1437 C CA . VAL A 1 194 ? 3.779 -14.068 -14.231 1.00 78.81 194 VAL A CA 1
ATOM 1438 C C . VAL A 1 194 ? 2.767 -14.113 -15.388 1.00 78.81 194 VAL A C 1
ATOM 1440 O O . VAL A 1 194 ? 2.326 -13.078 -15.875 1.00 78.81 194 VAL A O 1
ATOM 1443 N N . GLN A 1 195 ? 2.391 -15.310 -15.841 1.00 83.12 195 GLN A N 1
ATOM 1444 C CA . GLN A 1 195 ? 1.457 -15.508 -16.956 1.00 83.12 195 GLN A CA 1
ATOM 1445 C C . GLN A 1 195 ? 0.003 -15.291 -16.524 1.00 83.12 195 GLN A C 1
ATOM 1447 O O . GLN A 1 195 ? -0.769 -14.645 -17.229 1.00 83.12 195 GLN A O 1
ATOM 1452 N N . ASN A 1 196 ? -0.368 -15.807 -15.348 1.00 88.00 196 ASN A N 1
ATOM 1453 C CA . ASN A 1 196 ? -1.698 -15.639 -14.767 1.00 88.00 196 ASN A CA 1
ATOM 1454 C C . ASN A 1 196 ? -1.638 -14.678 -13.574 1.00 88.00 196 ASN A C 1
ATOM 1456 O O . ASN A 1 196 ? -1.715 -15.098 -12.420 1.00 88.00 196 ASN A O 1
ATOM 1460 N N . VAL A 1 197 ? -1.474 -13.384 -13.865 1.00 90.12 197 VAL A N 1
ATOM 1461 C CA . VAL A 1 197 ? -1.316 -12.334 -12.843 1.00 90.12 197 VAL A CA 1
ATOM 1462 C C . VAL A 1 197 ? -2.494 -12.335 -11.866 1.00 90.12 197 VAL A C 1
ATOM 1464 O O . VAL A 1 197 ? -2.294 -12.384 -10.658 1.00 90.12 197 VAL A O 1
ATOM 1467 N N . THR A 1 198 ? -3.727 -12.361 -12.368 1.00 92.69 198 THR A N 1
ATOM 1468 C CA . THR A 1 198 ? -4.939 -12.352 -11.535 1.00 92.69 198 THR A CA 1
ATOM 1469 C C . THR A 1 198 ? -5.019 -13.573 -10.612 1.00 92.69 198 THR A C 1
ATOM 1471 O O . THR A 1 198 ? -5.290 -13.417 -9.423 1.00 92.69 198 THR A O 1
ATOM 1474 N N . GLY A 1 199 ? -4.736 -14.779 -11.122 1.00 91.75 199 GLY A N 1
ATOM 1475 C CA . GLY A 1 199 ? -4.715 -15.997 -10.304 1.00 91.75 199 GLY A CA 1
ATOM 1476 C C . GLY A 1 199 ? -3.636 -15.960 -9.222 1.00 91.75 199 GLY A C 1
ATOM 1477 O O . GLY A 1 199 ? -3.914 -16.268 -8.067 1.00 91.75 199 GLY A O 1
ATOM 1478 N N . ALA A 1 200 ? -2.438 -15.493 -9.573 1.00 90.44 200 ALA A N 1
ATOM 1479 C CA . ALA A 1 200 ? -1.318 -15.384 -8.646 1.00 90.44 200 ALA A CA 1
ATOM 1480 C C . ALA A 1 200 ? -1.612 -14.438 -7.466 1.00 90.44 200 ALA A C 1
ATOM 1482 O O . ALA A 1 200 ? -1.341 -14.777 -6.316 1.00 90.44 200 ALA A O 1
ATOM 1483 N N . TYR A 1 201 ? -2.214 -13.273 -7.732 1.00 94.62 201 TYR A N 1
ATOM 1484 C CA . TYR A 1 201 ? -2.639 -12.352 -6.671 1.00 94.62 201 TYR A CA 1
ATOM 1485 C C . TYR A 1 201 ? -3.803 -12.914 -5.849 1.00 94.62 201 TYR A C 1
ATOM 1487 O O . TYR A 1 201 ? -3.826 -12.728 -4.637 1.00 94.62 201 TYR A O 1
ATOM 1495 N N . SER A 1 202 ? -4.748 -13.630 -6.468 1.00 94.94 202 SER A N 1
ATOM 1496 C CA . SER A 1 202 ? -5.853 -14.264 -5.736 1.00 94.94 202 SER A CA 1
ATOM 1497 C C . SER A 1 202 ? -5.357 -15.258 -4.682 1.00 94.94 202 SER A C 1
ATOM 1499 O O . SER A 1 202 ? -5.906 -15.294 -3.584 1.00 94.94 202 SER A O 1
ATOM 1501 N N . GLU A 1 203 ? -4.327 -16.049 -4.990 1.00 92.12 203 GLU A N 1
ATOM 1502 C CA . GLU A 1 203 ? -3.726 -16.984 -4.029 1.00 92.12 203 GLU A CA 1
ATOM 1503 C C . GLU A 1 203 ? -3.021 -16.260 -2.880 1.00 92.12 203 GLU A C 1
ATOM 1505 O O . GLU A 1 203 ? -3.164 -16.651 -1.724 1.00 92.12 203 GLU A O 1
ATOM 1510 N N . VAL A 1 204 ? -2.290 -15.181 -3.182 1.00 94.12 204 VAL A N 1
ATOM 1511 C CA . VAL A 1 204 ? -1.649 -14.355 -2.148 1.00 94.12 204 VAL A CA 1
ATOM 1512 C C . VAL A 1 204 ? -2.694 -13.723 -1.233 1.00 94.12 204 VAL A C 1
ATOM 1514 O O . VAL A 1 204 ? -2.538 -13.755 -0.018 1.00 94.12 204 VAL A O 1
ATOM 1517 N N . LEU A 1 205 ? -3.783 -13.191 -1.790 1.00 96.19 205 LEU A N 1
ATOM 1518 C CA . LEU A 1 205 ? -4.864 -12.612 -0.995 1.00 96.19 205 LEU A CA 1
ATOM 1519 C C . LEU A 1 205 ? -5.552 -13.658 -0.117 1.00 96.19 205 LEU A C 1
ATOM 1521 O O . LEU A 1 205 ? -5.945 -13.322 0.993 1.00 96.19 205 LEU A O 1
ATOM 1525 N N . GLN A 1 206 ? -5.666 -14.909 -0.571 1.00 94.75 206 GLN A N 1
ATOM 1526 C CA . GLN A 1 206 ? -6.173 -16.004 0.256 1.00 94.75 206 GLN A CA 1
ATOM 1527 C C . GLN A 1 206 ? -5.214 -16.344 1.404 1.00 94.75 206 GLN A C 1
ATOM 1529 O O . GLN A 1 206 ? -5.660 -16.532 2.533 1.00 94.75 206 GLN A O 1
ATOM 1534 N N . PHE A 1 207 ? -3.909 -16.407 1.130 1.00 94.50 207 PHE A N 1
ATOM 1535 C CA . PHE A 1 207 ? -2.887 -16.590 2.162 1.00 94.50 207 PHE A CA 1
ATOM 1536 C C . PHE A 1 207 ? -2.940 -15.465 3.200 1.00 94.50 207 PHE A C 1
ATOM 1538 O O . PHE A 1 207 ? -3.006 -15.728 4.393 1.00 94.50 207 PHE A O 1
ATOM 1545 N N . LEU A 1 208 ? -3.032 -14.212 2.752 1.00 96.06 208 LEU A N 1
ATOM 1546 C CA . LEU A 1 208 ? -3.103 -13.063 3.647 1.00 96.06 208 LEU A CA 1
ATOM 1547 C C . LEU A 1 208 ? -4.338 -13.064 4.551 1.00 96.06 208 LEU A C 1
ATOM 1549 O O . LEU A 1 208 ? -4.357 -12.275 5.483 1.00 96.06 208 LEU A O 1
ATOM 1553 N N . GLU A 1 209 ? -5.362 -13.894 4.331 1.00 95.62 209 GLU A N 1
ATOM 1554 C CA . GLU A 1 209 ? -6.489 -14.030 5.271 1.00 95.62 209 GLU A CA 1
ATOM 1555 C C . GLU A 1 209 ? -6.066 -14.587 6.636 1.00 95.62 209 GLU A C 1
ATOM 1557 O O . GLU A 1 209 ? -6.765 -14.356 7.621 1.00 95.62 209 GLU A O 1
ATOM 1562 N N . THR A 1 210 ? -4.950 -15.323 6.704 1.00 94.88 210 THR A N 1
ATOM 1563 C CA . THR A 1 210 ? -4.416 -15.872 7.962 1.00 94.88 210 THR A CA 1
ATOM 1564 C C . THR A 1 210 ? -3.443 -14.937 8.664 1.00 94.88 210 THR A C 1
ATOM 1566 O O . THR A 1 210 ? -3.151 -15.148 9.838 1.00 94.88 210 THR A O 1
ATOM 1569 N N . GLU A 1 211 ? -2.973 -13.906 7.967 1.00 95.62 211 GLU A N 1
ATOM 1570 C CA . GLU A 1 211 ? -1.968 -12.968 8.455 1.00 95.62 211 GLU A CA 1
ATOM 1571 C C . GLU A 1 211 ? -2.620 -11.691 8.999 1.00 95.62 211 GLU A C 1
ATOM 1573 O O . GLU A 1 211 ? -3.596 -11.190 8.432 1.00 95.62 211 GLU A O 1
ATOM 1578 N N . ASP A 1 212 ? -2.069 -11.132 10.080 1.00 94.00 212 ASP A N 1
ATOM 1579 C CA . ASP A 1 212 ? -2.492 -9.830 10.610 1.00 94.00 212 ASP A CA 1
ATOM 1580 C C . ASP A 1 212 ? -1.719 -8.704 9.920 1.00 94.00 212 ASP A C 1
ATOM 1582 O O . ASP A 1 212 ? -0.704 -8.206 10.402 1.00 94.00 212 ASP A O 1
ATOM 1586 N N . VAL A 1 213 ? -2.201 -8.335 8.737 1.00 96.12 213 VAL A N 1
ATOM 1587 C CA . VAL A 1 213 ? -1.729 -7.168 7.987 1.00 96.12 213 VAL A CA 1
ATOM 1588 C C . VAL A 1 213 ? -2.821 -6.107 7.968 1.00 96.12 213 VAL A C 1
ATOM 1590 O O . VAL A 1 213 ? -4.014 -6.429 7.929 1.00 96.12 213 VAL A O 1
ATOM 1593 N N . TYR A 1 214 ? -2.422 -4.837 7.997 1.00 97.12 214 TYR A N 1
ATOM 1594 C CA . TYR A 1 214 ? -3.360 -3.718 7.995 1.00 97.12 214 TYR A CA 1
ATOM 1595 C C . TYR A 1 214 ? -3.519 -3.122 6.595 1.00 97.12 214 TYR A C 1
ATOM 1597 O O . TYR A 1 214 ? -4.606 -3.183 6.016 1.00 97.12 214 TYR A O 1
ATOM 1605 N N . THR A 1 215 ? -2.440 -2.584 6.021 1.00 97.62 215 THR A N 1
ATOM 1606 C CA . THR A 1 215 ? -2.471 -2.050 4.656 1.00 97.62 215 THR A CA 1
ATOM 1607 C C . THR A 1 215 ? -1.980 -3.081 3.643 1.00 97.62 215 THR A C 1
ATOM 1609 O O . THR A 1 215 ? -1.042 -3.833 3.904 1.00 97.62 215 THR A O 1
ATOM 1612 N N . VAL A 1 216 ? -2.625 -3.132 2.475 1.00 98.38 216 VAL A N 1
ATOM 1613 C CA . VAL A 1 216 ? -2.269 -4.034 1.370 1.00 98.38 216 VAL A CA 1
ATOM 1614 C C . VAL A 1 216 ? -2.002 -3.229 0.103 1.00 98.38 216 VAL A C 1
ATOM 1616 O O . VAL A 1 216 ? -2.875 -2.490 -0.360 1.00 98.38 216 VAL A O 1
ATOM 1619 N N . VAL A 1 217 ? -0.822 -3.400 -0.493 1.00 98.44 217 VAL A N 1
ATOM 1620 C CA . VAL A 1 217 ? -0.396 -2.654 -1.689 1.00 98.44 217 VAL A CA 1
ATOM 1621 C C . VAL A 1 217 ? -0.018 -3.613 -2.817 1.00 98.44 217 VAL A C 1
ATOM 1623 O O . VAL A 1 217 ? 1.032 -4.256 -2.748 1.00 98.44 217 VAL A O 1
ATOM 1626 N N . PRO A 1 218 ? -0.836 -3.732 -3.876 1.00 98.25 218 PRO A N 1
ATOM 1627 C CA . PRO A 1 218 ? -0.468 -4.509 -5.050 1.00 98.25 218 PRO A CA 1
ATOM 1628 C C . PRO A 1 218 ? 0.513 -3.734 -5.945 1.00 98.25 218 PRO A C 1
ATOM 1630 O O . PRO A 1 218 ? 0.195 -2.661 -6.459 1.00 98.25 218 PRO A O 1
ATOM 1633 N N . LEU A 1 219 ? 1.683 -4.312 -6.216 1.00 96.88 219 LEU A N 1
ATOM 1634 C CA . LEU A 1 219 ? 2.719 -3.750 -7.093 1.00 96.88 219 LEU A CA 1
ATOM 1635 C C . LEU A 1 219 ? 2.418 -4.055 -8.569 1.00 96.88 219 LEU A C 1
ATOM 1637 O O . LEU A 1 219 ? 3.195 -4.682 -9.290 1.00 96.88 219 LEU A O 1
ATOM 1641 N N . THR A 1 220 ? 1.231 -3.662 -9.025 1.00 95.19 220 THR A N 1
ATOM 1642 C CA . THR A 1 220 ? 0.793 -3.842 -10.411 1.00 95.19 220 THR A CA 1
ATOM 1643 C C . THR A 1 220 ? -0.219 -2.769 -10.804 1.00 95.19 220 THR A C 1
ATOM 1645 O O . THR A 1 220 ? -1.045 -2.393 -9.978 1.00 95.19 220 THR A O 1
ATOM 1648 N N . PRO A 1 221 ? -0.209 -2.290 -12.062 1.00 93.38 221 PRO A N 1
ATOM 1649 C CA . PRO A 1 221 ? -1.249 -1.403 -12.581 1.00 93.38 221 PRO A CA 1
ATOM 1650 C C . PRO A 1 221 ? -2.495 -2.160 -13.082 1.00 93.38 221 PRO A C 1
ATOM 1652 O O . PRO A 1 221 ? -3.378 -1.551 -13.678 1.00 93.38 221 PRO A O 1
ATOM 1655 N N . ASN A 1 222 ? -2.553 -3.490 -12.938 1.00 94.81 222 ASN A N 1
ATOM 1656 C CA . ASN A 1 222 ? -3.637 -4.302 -13.489 1.00 94.81 222 ASN A CA 1
ATOM 1657 C C . ASN A 1 222 ? -4.953 -4.084 -12.721 1.00 94.81 222 ASN A C 1
ATOM 1659 O O . ASN A 1 222 ? -5.089 -4.515 -11.576 1.00 94.81 222 ASN A O 1
ATOM 1663 N N . GLU A 1 223 ? -5.950 -3.503 -13.389 1.00 95.06 223 GLU A N 1
ATOM 1664 C CA . GLU A 1 223 ? -7.251 -3.193 -12.787 1.00 95.06 223 GLU A CA 1
ATOM 1665 C C . GLU A 1 223 ? -8.001 -4.425 -12.261 1.00 95.06 223 GLU A C 1
ATOM 1667 O O . GLU A 1 223 ? -8.702 -4.335 -11.256 1.00 95.06 223 GLU A O 1
ATOM 1672 N N . LEU A 1 224 ? -7.832 -5.597 -12.886 1.00 96.00 224 LEU A N 1
ATOM 1673 C CA . LEU A 1 224 ? -8.455 -6.828 -12.390 1.00 96.00 224 LEU A CA 1
ATOM 1674 C C . LEU A 1 224 ? -7.868 -7.238 -11.039 1.00 96.00 224 LEU A C 1
ATOM 1676 O O . LEU A 1 224 ? -8.591 -7.739 -10.182 1.00 96.00 224 LEU A O 1
ATOM 1680 N N . VAL A 1 225 ? -6.566 -7.018 -10.834 1.00 96.94 225 VAL A N 1
ATOM 1681 C CA . VAL A 1 225 ? -5.931 -7.239 -9.528 1.00 96.94 225 VAL A CA 1
ATOM 1682 C C . VAL A 1 225 ? -6.439 -6.217 -8.518 1.00 96.94 225 VAL A C 1
ATOM 1684 O O . VAL A 1 225 ? -6.736 -6.588 -7.389 1.00 96.94 225 VAL A O 1
ATOM 1687 N N . HIS A 1 226 ? -6.609 -4.957 -8.918 1.00 97.81 226 HIS A N 1
ATOM 1688 C CA . HIS A 1 226 ? -7.168 -3.916 -8.049 1.00 97.81 226 HIS A CA 1
ATOM 1689 C C . HIS A 1 226 ? -8.565 -4.274 -7.550 1.00 97.81 226 HIS A C 1
ATOM 1691 O O . HIS A 1 226 ? -8.795 -4.237 -6.344 1.00 97.81 226 HIS A O 1
ATOM 1697 N N . SER A 1 227 ? -9.453 -4.744 -8.430 1.00 97.75 227 SER A N 1
ATOM 1698 C CA . SER A 1 227 ? -10.772 -5.240 -8.020 1.00 97.75 227 SER A CA 1
ATOM 1699 C C . SER A 1 227 ? -10.693 -6.467 -7.101 1.00 97.75 227 SER A C 1
ATOM 1701 O O . SER A 1 227 ? -11.531 -6.620 -6.213 1.00 97.75 227 SER A O 1
ATOM 1703 N N . LEU A 1 228 ? -9.710 -7.362 -7.272 1.00 98.00 228 LEU A N 1
ATOM 1704 C CA . LEU A 1 228 ? -9.508 -8.477 -6.335 1.00 98.00 228 LEU A CA 1
ATOM 1705 C C . LEU A 1 228 ? -9.097 -7.983 -4.944 1.00 98.00 228 LEU A C 1
ATOM 1707 O O . LEU A 1 228 ? -9.649 -8.448 -3.946 1.00 98.00 228 LEU A O 1
ATOM 1711 N N . VAL A 1 229 ? -8.148 -7.047 -4.879 1.00 98.25 229 VAL A N 1
ATOM 1712 C CA . VAL A 1 229 ? -7.655 -6.481 -3.617 1.00 98.25 229 VAL A CA 1
ATOM 1713 C C . VAL A 1 229 ? -8.759 -5.694 -2.915 1.00 98.25 229 VAL A C 1
ATOM 1715 O O . VAL A 1 229 ? -8.960 -5.885 -1.719 1.00 98.25 229 VAL A O 1
ATOM 1718 N N . GLU A 1 230 ? -9.536 -4.897 -3.650 1.00 97.94 230 GLU A N 1
ATOM 1719 C CA . GLU A 1 230 ? -10.718 -4.200 -3.132 1.00 97.94 230 GLU A CA 1
ATOM 1720 C C . GLU A 1 230 ? -11.713 -5.176 -2.480 1.00 97.94 230 GLU A C 1
ATOM 1722 O O . GLU A 1 230 ? -12.108 -5.015 -1.322 1.00 97.94 230 GLU A O 1
ATOM 1727 N N . ASN A 1 231 ? -12.096 -6.234 -3.201 1.00 97.69 231 ASN A N 1
ATOM 1728 C CA . ASN A 1 231 ? -13.014 -7.245 -2.676 1.00 97.69 231 ASN A CA 1
ATOM 1729 C C . ASN A 1 231 ? -12.451 -7.933 -1.427 1.00 97.69 231 ASN A C 1
ATOM 1731 O O . ASN A 1 231 ? -13.190 -8.229 -0.484 1.00 97.69 231 ASN A O 1
ATOM 1735 N N . HIS A 1 232 ? -11.142 -8.178 -1.411 1.00 97.38 232 HIS A N 1
ATOM 1736 C CA . HIS A 1 232 ? -10.462 -8.754 -0.266 1.00 97.38 232 HIS A CA 1
ATOM 1737 C C . HIS A 1 232 ? -10.508 -7.819 0.953 1.00 97.38 232 HIS A C 1
ATOM 1739 O O . HIS A 1 232 ? -10.957 -8.259 2.013 1.00 97.38 232 HIS A O 1
ATOM 1745 N N . VAL A 1 233 ? -10.134 -6.539 0.826 1.00 97.19 233 VAL A N 1
ATOM 1746 C CA . VAL A 1 233 ? -10.158 -5.604 1.969 1.00 97.19 233 VAL A CA 1
ATOM 1747 C C . VAL A 1 233 ? -11.572 -5.380 2.505 1.00 97.19 233 VAL A C 1
ATOM 1749 O O . VAL A 1 233 ? -11.756 -5.344 3.722 1.00 97.19 233 VAL A O 1
ATOM 1752 N N . ASN A 1 234 ? -12.584 -5.349 1.632 1.00 96.25 234 ASN A N 1
ATOM 1753 C CA . ASN A 1 234 ? -13.992 -5.255 2.029 1.00 96.25 234 ASN A CA 1
ATOM 1754 C C . ASN A 1 234 ? -14.448 -6.468 2.835 1.00 96.25 234 ASN A C 1
ATOM 1756 O O . ASN A 1 234 ? -15.136 -6.336 3.848 1.00 96.25 234 ASN A O 1
ATOM 1760 N N . ARG A 1 235 ? -14.068 -7.667 2.386 1.00 96.00 235 ARG A N 1
ATOM 1761 C CA . ARG A 1 235 ? -14.427 -8.910 3.066 1.00 96.00 235 ARG A CA 1
ATOM 1762 C C . ARG A 1 235 ? -13.739 -9.028 4.424 1.00 96.00 235 ARG A C 1
ATOM 1764 O O . ARG A 1 235 ? -14.403 -9.413 5.383 1.00 96.00 235 ARG A O 1
ATOM 1771 N N . MET A 1 236 ? -12.453 -8.687 4.512 1.00 95.88 236 MET A N 1
ATOM 1772 C CA . MET A 1 236 ? -11.696 -8.772 5.767 1.00 95.88 236 MET A CA 1
ATOM 1773 C C . MET A 1 236 ? -12.166 -7.731 6.791 1.00 95.88 236 MET A C 1
ATOM 1775 O O . MET A 1 236 ? -12.362 -8.064 7.961 1.00 95.88 236 MET A O 1
ATOM 1779 N N . SER A 1 237 ? -12.470 -6.516 6.324 1.00 94.94 237 SER A N 1
ATOM 1780 C CA . SER A 1 237 ? -13.002 -5.426 7.154 1.00 94.94 237 SER A CA 1
ATOM 1781 C C . SER A 1 237 ? -14.464 -5.619 7.564 1.00 94.94 237 SER A C 1
ATOM 1783 O O . SER A 1 237 ? -14.993 -4.826 8.341 1.00 94.94 237 SER A O 1
ATOM 1785 N N . ASN A 1 238 ? -15.151 -6.636 7.035 1.00 91.94 238 ASN A N 1
ATOM 1786 C CA . ASN A 1 238 ? -16.535 -6.903 7.395 1.00 91.94 238 ASN A CA 1
ATOM 1787 C C . ASN A 1 238 ? -16.612 -7.475 8.829 1.00 91.94 238 ASN A C 1
ATOM 1789 O O . ASN A 1 238 ? -15.982 -8.510 9.087 1.00 91.94 238 ASN A O 1
ATOM 1793 N N . PRO A 1 239 ? -17.451 -6.900 9.719 1.00 83.00 239 PRO A N 1
ATOM 1794 C CA . PRO A 1 239 ? -17.629 -7.374 11.098 1.00 83.00 239 PRO A CA 1
ATOM 1795 C C . PRO A 1 239 ? -18.067 -8.844 11.240 1.00 83.00 239 PRO A C 1
ATOM 1797 O O . PRO A 1 239 ? -17.956 -9.449 12.303 1.00 83.00 239 PRO A O 1
ATOM 1800 N N . THR A 1 240 ? -18.629 -9.432 10.181 1.00 80.06 240 THR A N 1
ATOM 1801 C CA . THR A 1 240 ? -19.128 -10.819 10.194 1.00 80.06 240 THR A CA 1
ATOM 1802 C C . THR A 1 240 ? -18.137 -11.802 9.563 1.00 80.06 240 THR A C 1
ATOM 1804 O O . THR A 1 240 ? -18.200 -12.996 9.841 1.00 80.06 240 THR A O 1
ATOM 1807 N N . GLY A 1 241 ? -17.257 -11.327 8.673 1.00 68.06 241 GLY A N 1
ATOM 1808 C CA . GLY A 1 241 ? -16.491 -12.179 7.756 1.00 68.06 241 GLY A CA 1
ATOM 1809 C C . GLY A 1 241 ? -15.016 -12.347 8.107 1.00 68.06 241 GLY A C 1
ATOM 1810 O O . GLY A 1 241 ? -14.501 -13.456 7.995 1.00 68.06 241 GLY A O 1
ATOM 1811 N N . GLY A 1 242 ? -14.347 -11.267 8.518 1.00 72.88 242 GLY A N 1
ATOM 1812 C CA . GLY A 1 242 ? -12.908 -11.283 8.799 1.00 72.88 242 GLY A CA 1
ATOM 1813 C C . GLY A 1 242 ? -12.531 -10.690 10.150 1.00 72.88 242 GLY A C 1
ATOM 1814 O O . GLY A 1 242 ? -11.579 -11.171 10.756 1.00 72.88 242 GLY A O 1
ATOM 1815 N N . ASN A 1 243 ? -13.280 -9.693 10.647 1.00 78.75 243 ASN A N 1
ATOM 1816 C CA . ASN A 1 243 ? -12.922 -8.945 11.862 1.00 78.75 243 ASN A CA 1
ATOM 1817 C C . ASN A 1 243 ? -11.453 -8.493 11.871 1.00 78.75 243 ASN A C 1
ATOM 1819 O O . ASN A 1 243 ? -10.797 -8.491 12.908 1.00 78.75 243 ASN A O 1
ATOM 1823 N N . GLN A 1 244 ? -10.938 -8.142 10.695 1.00 88.31 244 GLN A N 1
ATOM 1824 C CA . GLN A 1 244 ? -9.593 -7.628 10.500 1.00 88.31 244 GLN A CA 1
ATOM 1825 C C . GLN A 1 244 ? -9.714 -6.437 9.564 1.00 88.31 244 GLN A C 1
ATOM 1827 O O . GLN A 1 244 ? -9.846 -6.590 8.350 1.00 88.31 244 GLN A O 1
ATOM 1832 N N . GLU A 1 245 ? -9.722 -5.246 10.146 1.00 94.75 245 GLU A N 1
ATOM 1833 C CA . GLU A 1 245 ? -9.760 -3.994 9.409 1.00 94.75 245 GLU A CA 1
ATOM 1834 C C . GLU A 1 245 ? -8.579 -3.940 8.441 1.00 94.75 245 GLU A C 1
ATOM 1836 O O . GLU A 1 245 ? -7.438 -4.150 8.857 1.00 94.75 245 GLU A O 1
ATOM 1841 N N . ARG A 1 246 ? -8.850 -3.695 7.157 1.00 96.56 246 ARG A N 1
ATOM 1842 C CA . ARG A 1 246 ? -7.830 -3.566 6.117 1.00 96.56 246 ARG A CA 1
ATOM 1843 C C . ARG A 1 246 ? -8.091 -2.351 5.249 1.00 96.56 246 ARG A C 1
ATOM 1845 O O . ARG A 1 246 ? -9.235 -2.025 4.932 1.00 96.56 246 ARG A O 1
ATOM 1852 N N . LEU A 1 247 ? -7.000 -1.753 4.801 1.00 97.69 247 LEU A N 1
ATOM 1853 C CA . LEU A 1 247 ? -6.975 -0.655 3.844 1.00 97.69 247 LEU A CA 1
ATOM 1854 C C . LEU A 1 247 ? -6.122 -1.083 2.645 1.00 97.69 247 LEU A C 1
ATOM 1856 O O . LEU A 1 247 ? -5.162 -1.838 2.796 1.00 97.69 247 LEU A O 1
ATOM 1860 N N . THR A 1 248 ? -6.435 -0.605 1.447 1.00 98.50 248 THR A N 1
ATOM 1861 C CA . THR A 1 248 ? -5.544 -0.763 0.293 1.00 98.50 248 THR A CA 1
ATOM 1862 C C . THR A 1 248 ? -5.190 0.576 -0.324 1.00 98.50 248 THR A C 1
ATOM 1864 O O . THR A 1 248 ? -6.017 1.488 -0.378 1.00 98.50 248 THR A O 1
ATOM 1867 N N . VAL A 1 249 ? -3.950 0.677 -0.797 1.00 98.44 249 VAL A N 1
ATOM 1868 C CA . VAL A 1 249 ? -3.460 1.815 -1.571 1.00 98.44 249 VAL A CA 1
ATOM 1869 C C . VAL A 1 249 ? -3.155 1.315 -2.977 1.00 98.44 249 VAL A C 1
ATOM 1871 O O . VAL A 1 249 ? -2.329 0.421 -3.166 1.00 98.44 249 VAL A O 1
ATOM 1874 N N . LEU A 1 250 ? -3.862 1.861 -3.960 1.00 98.19 250 LEU A N 1
ATOM 1875 C CA . LEU A 1 250 ? -3.805 1.444 -5.353 1.00 98.19 250 LEU A CA 1
ATOM 1876 C C . LEU A 1 250 ? -3.230 2.568 -6.210 1.00 98.19 250 LEU A C 1
ATOM 1878 O O . LEU A 1 250 ? -3.576 3.734 -6.045 1.00 98.19 250 LEU A O 1
ATOM 1882 N N . ALA A 1 251 ? -2.418 2.192 -7.190 1.00 96.38 251 ALA A N 1
ATOM 1883 C CA . ALA A 1 251 ? -1.934 3.079 -8.241 1.00 96.38 251 ALA A C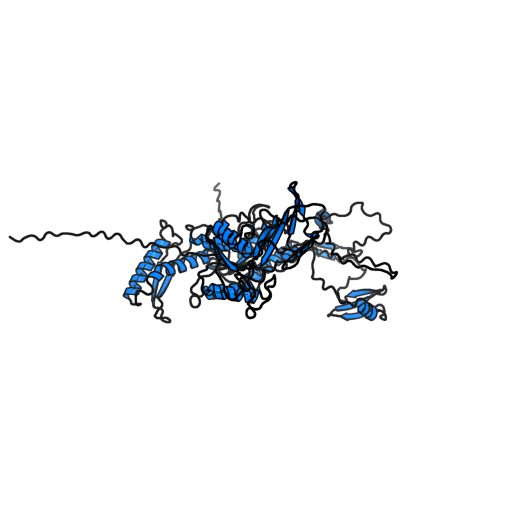A 1
ATOM 1884 C C . ALA A 1 251 ? -2.473 2.594 -9.602 1.00 96.38 251 ALA A C 1
ATOM 1886 O O . ALA A 1 251 ? -1.746 1.932 -10.355 1.00 96.38 251 ALA A O 1
ATOM 1887 N N . PRO A 1 252 ? -3.777 2.787 -9.889 1.00 95.06 252 PRO A N 1
ATOM 1888 C CA . PRO A 1 252 ? -4.360 2.415 -11.172 1.00 95.06 252 PRO A CA 1
ATOM 1889 C C . PRO A 1 252 ? -3.803 3.285 -12.286 1.00 95.06 252 PRO A C 1
ATOM 1891 O O . PRO A 1 252 ? -3.609 4.483 -12.120 1.00 95.06 252 PRO A O 1
ATOM 1894 N N . ARG A 1 253 ? -3.599 2.665 -13.446 1.00 90.25 253 ARG A N 1
ATOM 1895 C CA . ARG A 1 253 ? -3.207 3.371 -14.659 1.00 90.25 253 ARG A CA 1
ATOM 1896 C C . ARG A 1 253 ? -4.446 3.965 -15.313 1.00 90.25 253 ARG A C 1
ATOM 1898 O O . ARG A 1 253 ? -5.338 3.213 -15.697 1.00 90.25 253 ARG A O 1
ATOM 1905 N N . ILE A 1 254 ? -4.493 5.283 -15.476 1.00 85.06 254 ILE A N 1
ATOM 1906 C CA . ILE A 1 254 ? -5.547 5.922 -16.269 1.00 85.06 254 ILE A CA 1
ATOM 1907 C C . ILE A 1 254 ? -5.142 5.909 -17.744 1.00 85.06 254 ILE A C 1
ATOM 1909 O O . ILE A 1 254 ? -4.188 6.570 -18.167 1.00 85.06 254 ILE A O 1
ATOM 1913 N N . ASP A 1 255 ? -5.874 5.130 -18.542 1.00 70.38 255 ASP A N 1
ATOM 1914 C CA . ASP A 1 255 ? -5.714 5.110 -19.993 1.00 70.38 255 ASP A CA 1
ATOM 1915 C C . ASP A 1 255 ? -5.882 6.528 -20.552 1.00 70.38 255 ASP A C 1
ATOM 1917 O O . ASP A 1 255 ? -6.868 7.212 -20.290 1.00 70.38 255 ASP A O 1
ATOM 1921 N N . GLY A 1 256 ? -4.889 6.985 -21.313 1.00 62.44 256 GLY A N 1
ATOM 1922 C CA . GLY A 1 256 ? -4.823 8.363 -21.799 1.00 62.44 256 GLY A CA 1
ATOM 1923 C C . GLY A 1 256 ? -3.711 9.174 -21.148 1.00 62.44 256 GLY A C 1
ATOM 1924 O O . GLY A 1 256 ? -3.009 9.869 -21.881 1.00 62.44 256 GLY A O 1
ATOM 1925 N N . GLU A 1 257 ? -3.440 9.009 -19.844 1.00 59.47 257 GLU A N 1
ATOM 1926 C CA . GLU A 1 257 ? -2.284 9.677 -19.196 1.00 59.47 257 GLU A CA 1
ATOM 1927 C C . GLU A 1 257 ? -1.005 9.246 -19.897 1.00 59.47 257 GLU A C 1
ATOM 1929 O O . GLU A 1 257 ? -0.104 10.030 -20.197 1.00 59.47 257 GLU A O 1
ATOM 1934 N N . ASP A 1 258 ? -1.028 7.977 -20.289 1.00 47.06 258 ASP A N 1
ATOM 1935 C CA . ASP A 1 258 ? 0.060 7.322 -20.953 1.00 47.06 258 ASP A CA 1
ATOM 1936 C C . ASP A 1 258 ? 0.101 7.521 -22.481 1.00 47.06 258 ASP A C 1
ATOM 1938 O O . ASP A 1 258 ? 1.106 7.226 -23.129 1.00 47.06 258 ASP A O 1
ATOM 1942 N N . VAL A 1 259 ? -0.986 8.007 -23.081 1.00 38.09 259 VAL A N 1
ATOM 1943 C CA . VAL A 1 259 ? -1.062 8.285 -24.528 1.00 38.09 259 VAL A CA 1
ATOM 1944 C C . VAL A 1 259 ? -0.471 9.656 -24.842 1.00 38.09 259 VAL A C 1
ATOM 1946 O O . VAL A 1 259 ? 0.016 9.881 -25.947 1.00 38.09 259 VAL A O 1
ATOM 1949 N N . VAL A 1 260 ? -0.430 10.546 -23.852 1.00 40.25 260 VAL A N 1
ATOM 1950 C CA . VAL A 1 260 ? 0.251 11.844 -23.964 1.00 40.25 260 VAL A CA 1
ATOM 1951 C C . VAL A 1 260 ? 1.664 11.813 -23.352 1.00 40.25 260 VAL A C 1
ATOM 1953 O O . VAL A 1 260 ? 2.458 12.734 -23.510 1.00 40.25 260 VAL A O 1
ATOM 1956 N N . ARG A 1 261 ? 2.024 10.673 -22.753 1.00 39.69 261 ARG A N 1
ATOM 1957 C CA . ARG A 1 261 ? 3.319 10.256 -22.162 1.00 39.69 261 ARG A CA 1
ATOM 1958 C C . ARG A 1 261 ? 4.525 10.316 -23.074 1.00 39.69 261 ARG A C 1
ATOM 1960 O O . ARG A 1 261 ? 5.649 10.031 -22.678 1.00 39.69 261 ARG A O 1
ATOM 1967 N N . ARG A 1 262 ? 4.286 10.586 -24.340 1.00 33.19 262 ARG A N 1
ATOM 1968 C CA . ARG A 1 262 ? 5.304 10.850 -25.326 1.00 33.19 262 ARG A CA 1
ATOM 1969 C C . ARG A 1 262 ? 4.668 11.887 -26.229 1.00 33.19 262 ARG A C 1
ATOM 1971 O O . ARG A 1 262 ? 3.559 11.664 -26.702 1.00 33.19 262 ARG A O 1
ATOM 1978 N N . GLY A 1 263 ? 5.426 12.881 -26.665 1.00 34.31 263 GLY A N 1
ATOM 1979 C CA . GLY A 1 263 ? 5.133 13.524 -27.948 1.00 34.31 263 GLY A CA 1
ATOM 1980 C C . GLY A 1 263 ? 4.943 12.513 -29.103 1.00 34.31 263 GLY A C 1
ATOM 1981 O O . GLY A 1 263 ? 4.553 12.908 -30.189 1.00 34.31 263 GLY A O 1
ATOM 1982 N N . ARG A 1 264 ? 5.164 11.197 -28.903 1.00 34.75 264 ARG A N 1
ATOM 1983 C CA . ARG A 1 264 ? 4.732 10.119 -29.799 1.00 34.75 264 ARG A CA 1
ATOM 1984 C C . ARG A 1 264 ? 3.213 9.945 -29.765 1.00 34.75 264 ARG A C 1
ATOM 1986 O O . ARG A 1 264 ? 2.682 9.177 -28.966 1.00 34.75 264 ARG A O 1
ATOM 1993 N N . GLY A 1 265 ? 2.551 10.542 -30.750 1.00 34.59 265 GLY A N 1
ATOM 1994 C CA . GLY A 1 265 ? 1.246 10.091 -31.215 1.00 34.59 265 GLY A CA 1
ATOM 1995 C C . GLY A 1 265 ? 1.294 8.611 -31.600 1.00 34.59 265 GLY A C 1
ATOM 1996 O O . GLY A 1 265 ? 1.663 8.257 -32.715 1.00 34.59 265 GLY A O 1
ATOM 1997 N N . PHE A 1 266 ? 0.917 7.740 -30.672 1.00 34.62 266 PHE A N 1
ATOM 1998 C CA . PHE A 1 266 ? 0.472 6.392 -30.990 1.00 34.62 266 PHE A CA 1
ATOM 1999 C C . PHE A 1 266 ? -1.038 6.354 -30.772 1.00 34.62 266 PHE A C 1
ATOM 2001 O O . PHE A 1 266 ? -1.552 5.845 -29.782 1.00 34.62 266 PHE A O 1
ATOM 2008 N N . THR A 1 267 ? -1.774 6.876 -31.752 1.00 35.00 267 THR A N 1
ATOM 2009 C CA . THR A 1 267 ? -3.003 6.185 -32.146 1.00 35.00 267 THR A CA 1
ATOM 2010 C C . THR A 1 267 ? -2.575 4.751 -32.469 1.00 35.00 267 THR A C 1
ATOM 2012 O O . THR A 1 267 ? -1.559 4.605 -33.158 1.00 35.00 267 THR A O 1
ATOM 2015 N N . PRO A 1 268 ? -3.253 3.689 -32.000 1.00 33.00 268 PRO A N 1
ATOM 2016 C CA . PRO A 1 268 ? -2.984 2.359 -32.517 1.00 33.00 268 PRO A CA 1
ATOM 2017 C C . PRO A 1 268 ? -3.226 2.419 -34.023 1.00 33.00 268 PRO A C 1
ATOM 2019 O O . PRO A 1 268 ? -4.360 2.444 -34.499 1.00 33.00 268 PRO A O 1
ATOM 2022 N N . TRP A 1 269 ? -2.140 2.493 -34.787 1.00 35.66 269 TRP A N 1
ATOM 2023 C CA . TRP A 1 269 ? -2.175 2.036 -36.152 1.00 35.66 269 TRP A CA 1
ATOM 2024 C C . TRP A 1 269 ? -2.525 0.561 -36.009 1.00 35.66 269 TRP A C 1
ATOM 2026 O O . TRP A 1 269 ? -1.775 -0.198 -35.403 1.00 35.66 269 TRP A O 1
ATOM 2036 N N . TYR A 1 270 ? -3.687 0.162 -36.512 1.00 30.53 270 TYR A N 1
ATOM 2037 C CA . TYR A 1 270 ? -3.740 -1.130 -37.163 1.00 30.53 270 TYR A CA 1
ATOM 2038 C C . TYR A 1 270 ? -2.914 -0.923 -38.426 1.00 30.53 270 TYR A C 1
ATOM 2040 O O . TYR A 1 270 ? -3.435 -0.338 -39.383 1.00 30.53 270 TYR A O 1
ATOM 2048 N N . PRO A 1 271 ? -1.626 -1.309 -38.475 1.00 33.22 271 PRO A N 1
ATOM 2049 C CA . PRO A 1 271 ? -1.088 -1.579 -39.778 1.00 33.22 271 PRO A CA 1
ATOM 2050 C C . PRO A 1 271 ? -2.024 -2.633 -40.370 1.00 33.22 271 PRO A C 1
ATOM 2052 O O . PRO A 1 271 ? -2.273 -3.682 -39.774 1.00 33.22 271 PRO A O 1
ATOM 2055 N N . ILE A 1 272 ? -2.549 -2.370 -41.560 1.00 35.09 272 ILE A N 1
ATOM 2056 C CA . ILE A 1 272 ? -2.889 -3.468 -42.456 1.00 35.09 272 ILE A CA 1
ATOM 2057 C C . ILE A 1 272 ? -1.529 -4.062 -42.869 1.00 35.09 272 ILE A C 1
ATOM 2059 O O . ILE A 1 272 ? -1.081 -3.907 -43.996 1.00 35.09 272 ILE A O 1
ATOM 2063 N N . THR A 1 273 ? -0.806 -4.662 -41.919 1.00 38.50 273 THR A N 1
ATOM 2064 C CA . THR A 1 273 ? 0.237 -5.652 -42.173 1.00 38.50 273 THR A CA 1
ATOM 2065 C C . THR A 1 273 ? -0.499 -6.964 -42.321 1.00 38.50 273 THR A C 1
ATOM 2067 O O . THR A 1 273 ? -0.414 -7.851 -41.479 1.00 38.50 273 THR A O 1
ATOM 2070 N N . ASP A 1 274 ? -1.322 -7.029 -43.354 1.00 37.12 274 ASP A N 1
ATOM 2071 C CA . ASP A 1 274 ? -1.621 -8.310 -43.945 1.00 37.12 274 ASP A CA 1
ATOM 2072 C C . ASP A 1 274 ? -0.761 -8.368 -45.200 1.00 37.12 274 ASP A C 1
ATOM 2074 O O . ASP A 1 274 ? -0.609 -7.361 -45.899 1.00 37.12 274 ASP A O 1
ATOM 2078 N N . ASP A 1 275 ? -0.171 -9.528 -45.434 1.00 38.34 275 ASP A N 1
ATOM 2079 C CA . ASP A 1 275 ? 0.863 -9.863 -46.419 1.00 38.34 275 ASP A CA 1
ATOM 2080 C C . ASP A 1 275 ? 0.324 -9.819 -47.872 1.00 38.34 275 ASP A C 1
ATOM 2082 O O . ASP A 1 275 ? 0.537 -10.703 -48.697 1.00 38.34 275 ASP A O 1
ATOM 2086 N N . THR A 1 276 ? -0.497 -8.808 -48.171 1.00 40.09 276 THR A N 1
ATOM 2087 C CA . THR A 1 276 ? -1.428 -8.754 -49.300 1.00 40.09 276 THR A CA 1
ATOM 2088 C C . THR A 1 276 ? -1.530 -7.353 -49.914 1.00 40.09 276 THR A C 1
ATOM 2090 O O . THR A 1 276 ? -2.568 -6.970 -50.463 1.00 40.09 276 THR A O 1
ATOM 2093 N N . SER A 1 277 ? -0.442 -6.571 -49.902 1.00 47.44 277 SER A N 1
ATOM 2094 C CA . SER A 1 277 ? -0.363 -5.366 -50.752 1.00 47.44 277 SER A CA 1
ATOM 2095 C C . SER A 1 277 ? -0.642 -5.706 -52.229 1.00 47.44 277 SER A C 1
ATOM 2097 O O . SER A 1 277 ? -1.212 -4.894 -52.960 1.00 47.44 277 SER A O 1
ATOM 2099 N N . THR A 1 278 ? -0.363 -6.951 -52.629 1.00 50.69 278 THR A N 1
ATOM 2100 C CA . THR A 1 278 ? -0.778 -7.569 -53.890 1.00 50.69 278 THR A CA 1
ATOM 2101 C C . THR A 1 278 ? -2.285 -7.826 -53.998 1.00 50.69 278 THR A C 1
ATOM 2103 O O . THR A 1 278 ? -2.831 -7.459 -55.030 1.00 50.69 278 THR A O 1
ATOM 2106 N N . ASP A 1 279 ? -3.008 -8.330 -52.983 1.00 53.09 279 ASP A N 1
ATOM 2107 C CA . ASP A 1 279 ? -4.474 -8.509 -53.116 1.00 53.09 279 ASP A CA 1
ATOM 2108 C C . ASP A 1 279 ? -5.213 -7.178 -53.199 1.00 53.09 279 ASP A C 1
ATOM 2110 O O . ASP A 1 279 ? -6.210 -7.080 -53.910 1.00 53.09 279 ASP A O 1
ATOM 2114 N N . LEU A 1 280 ? -4.771 -6.134 -52.493 1.00 51.34 280 LEU A N 1
ATOM 2115 C CA . LEU A 1 280 ? -5.413 -4.818 -52.594 1.00 51.34 280 LEU A CA 1
ATOM 2116 C C . LEU A 1 280 ? -5.162 -4.196 -53.976 1.00 51.34 280 LEU A C 1
ATOM 2118 O O . LEU A 1 280 ? -6.096 -3.682 -54.595 1.00 51.34 280 LEU A O 1
ATOM 2122 N N . ALA A 1 281 ? -3.942 -4.321 -54.503 1.00 53.59 281 ALA A N 1
ATOM 2123 C CA . ALA A 1 281 ? -3.623 -3.910 -55.865 1.00 53.59 281 ALA A CA 1
ATOM 2124 C C . ALA A 1 281 ? -4.379 -4.743 -56.919 1.00 53.59 281 ALA A C 1
ATOM 2126 O O . ALA A 1 281 ? -4.906 -4.165 -57.867 1.00 53.59 281 ALA A O 1
ATOM 2127 N N . ASP A 1 282 ? -4.525 -6.058 -56.735 1.00 57.22 282 ASP A N 1
ATOM 2128 C CA . ASP A 1 282 ? -5.244 -6.953 -57.654 1.00 57.22 282 ASP A CA 1
ATOM 2129 C C . ASP A 1 282 ? -6.766 -6.773 -57.588 1.00 57.22 282 ASP A C 1
ATOM 2131 O O . ASP A 1 282 ? -7.449 -6.845 -58.613 1.00 57.22 282 ASP A O 1
ATOM 2135 N N . SER A 1 283 ? -7.302 -6.424 -56.417 1.00 60.47 283 SER A N 1
ATOM 2136 C CA . SER A 1 283 ? -8.712 -6.048 -56.239 1.00 60.47 283 SER A CA 1
ATOM 2137 C C . SER A 1 283 ? -9.070 -4.762 -56.993 1.00 60.47 283 SER A C 1
ATOM 2139 O O . SER A 1 283 ? -10.222 -4.580 -57.398 1.00 60.47 283 SER A O 1
ATOM 2141 N N . PHE A 1 284 ? -8.089 -3.876 -57.203 1.00 58.06 284 PHE A N 1
ATOM 2142 C CA . PHE A 1 284 ? -8.260 -2.578 -57.860 1.00 58.06 284 PHE A CA 1
ATOM 2143 C C . PHE A 1 284 ? -7.622 -2.473 -59.255 1.00 58.06 284 PHE A C 1
ATOM 2145 O O . PHE A 1 284 ? -7.873 -1.484 -59.953 1.00 58.06 284 PHE A O 1
ATOM 2152 N N . SER A 1 285 ? -6.839 -3.455 -59.707 1.00 58.69 285 SER A N 1
ATOM 2153 C CA . SER A 1 285 ? -6.093 -3.401 -60.977 1.00 58.69 285 SER A CA 1
ATOM 2154 C C . SER A 1 285 ? -7.015 -3.293 -62.197 1.00 58.69 285 SER A C 1
ATOM 2156 O O . SER A 1 285 ? -6.673 -2.626 -63.171 1.00 58.69 285 SER A O 1
ATOM 2158 N N . ASN A 1 286 ? -8.233 -3.836 -62.095 1.00 62.94 286 ASN A N 1
ATOM 2159 C CA . ASN A 1 286 ? -9.262 -3.789 -63.142 1.00 62.94 286 ASN A CA 1
ATOM 2160 C C . ASN A 1 286 ? -10.430 -2.831 -62.842 1.00 62.94 286 ASN A C 1
ATOM 2162 O O . ASN A 1 286 ? -11.441 -2.851 -63.546 1.00 62.94 286 ASN A O 1
ATOM 2166 N N . LYS A 1 287 ? -10.319 -2.011 -61.792 1.00 68.44 287 LYS A N 1
ATOM 2167 C CA . LYS A 1 287 ? -11.360 -1.072 -61.361 1.00 68.44 287 LYS A CA 1
ATOM 2168 C C . LYS A 1 287 ? -11.084 0.331 -61.903 1.00 68.44 287 LYS A C 1
ATOM 2170 O O . LYS A 1 287 ? -9.942 0.811 -61.860 1.00 68.44 287 LYS A O 1
ATOM 2175 N N . ALA A 1 288 ? -12.124 0.959 -62.444 1.00 78.62 288 ALA A N 1
ATOM 2176 C CA . ALA A 1 288 ? -12.061 2.307 -62.989 1.00 78.62 288 ALA A CA 1
ATOM 2177 C C . ALA A 1 288 ? -12.023 3.348 -61.860 1.00 78.62 288 ALA A C 1
ATOM 2179 O O . ALA A 1 288 ? -12.363 3.068 -60.711 1.00 78.62 288 ALA A O 1
ATOM 2180 N N . ALA A 1 289 ? -11.607 4.568 -62.193 1.00 72.69 289 ALA A N 1
ATOM 2181 C CA . ALA A 1 289 ? -11.697 5.698 -61.278 1.00 72.69 289 ALA A CA 1
ATOM 2182 C C . ALA A 1 289 ? -13.148 5.887 -60.795 1.00 72.69 289 ALA A C 1
ATOM 2184 O O . ALA A 1 289 ? -14.065 5.953 -61.614 1.00 72.69 289 ALA A O 1
ATOM 2185 N N . GLY A 1 290 ? -13.341 5.987 -59.481 1.00 73.75 290 GLY A N 1
ATOM 2186 C CA . GLY A 1 290 ? -14.642 6.096 -58.820 1.00 73.75 290 GLY A CA 1
ATOM 2187 C C . GLY A 1 290 ? -15.220 4.771 -58.314 1.00 73.75 290 GLY A C 1
ATOM 2188 O O . GLY A 1 290 ? -16.234 4.797 -57.620 1.00 73.75 290 GLY A O 1
ATOM 2189 N N . ASP A 1 291 ? -14.593 3.630 -58.613 1.00 79.81 291 ASP A N 1
ATOM 2190 C CA . ASP A 1 291 ? -15.013 2.341 -58.063 1.00 79.81 291 ASP A CA 1
ATOM 2191 C C . ASP A 1 291 ? -14.674 2.226 -56.569 1.00 79.81 291 ASP A C 1
ATOM 2193 O O . ASP A 1 291 ? -13.628 2.702 -56.112 1.00 79.81 291 ASP A O 1
ATOM 2197 N N . THR A 1 292 ? -15.553 1.550 -55.823 1.00 77.94 292 THR A N 1
ATOM 2198 C CA . THR A 1 292 ? -15.455 1.393 -54.369 1.00 77.94 292 THR A CA 1
ATOM 2199 C C . THR A 1 292 ? -15.294 -0.065 -53.929 1.00 77.94 292 THR A C 1
ATOM 2201 O O . THR A 1 292 ? -15.754 -0.987 -54.612 1.00 77.94 292 THR A O 1
ATOM 2204 N N . ILE A 1 293 ? -14.642 -0.285 -52.783 1.00 74.06 293 ILE A N 1
ATOM 2205 C CA . ILE A 1 293 ? -14.529 -1.593 -52.115 1.00 74.06 293 ILE A CA 1
ATOM 2206 C C . ILE A 1 293 ? -14.830 -1.434 -50.622 1.00 74.06 293 ILE A C 1
ATOM 2208 O O . ILE A 1 293 ? -14.280 -0.555 -49.971 1.00 74.06 293 ILE A O 1
ATOM 2212 N N . GLU A 1 294 ? -15.681 -2.300 -50.079 1.00 69.56 294 GLU A N 1
ATOM 2213 C CA . GLU A 1 294 ? -15.985 -2.382 -48.645 1.00 69.56 294 GLU A CA 1
ATOM 2214 C C . GLU A 1 294 ? -15.016 -3.355 -47.960 1.00 69.56 294 GLU A C 1
ATOM 2216 O O . GLU A 1 294 ? -14.992 -4.541 -48.303 1.00 69.56 294 GLU A O 1
ATOM 2221 N N . ARG A 1 295 ? -14.223 -2.894 -46.985 1.00 62.41 295 ARG A N 1
ATOM 2222 C CA . ARG A 1 295 ? -13.338 -3.766 -46.189 1.00 62.41 295 ARG A CA 1
ATOM 2223 C C . ARG A 1 295 ? -13.287 -3.286 -44.742 1.00 62.41 295 ARG A C 1
ATOM 2225 O O . ARG A 1 295 ? -13.019 -2.121 -44.477 1.00 62.41 295 ARG A O 1
ATOM 2232 N N . GLY A 1 296 ? -13.579 -4.182 -43.799 1.00 54.88 296 GLY A N 1
ATOM 2233 C CA . GLY A 1 296 ? -13.547 -3.860 -42.366 1.00 54.88 296 GLY A CA 1
ATOM 2234 C C . GLY A 1 296 ? -14.552 -2.788 -41.916 1.00 54.88 296 GLY A C 1
ATOM 2235 O O . GLY A 1 296 ? -14.318 -2.152 -40.899 1.00 54.88 296 GLY A O 1
ATOM 2236 N N . GLY A 1 297 ? -15.644 -2.570 -42.661 1.00 57.34 297 GLY A N 1
ATOM 2237 C CA . GLY A 1 297 ? -16.643 -1.531 -42.362 1.00 57.34 297 GLY A CA 1
ATOM 2238 C C . GLY A 1 297 ? -16.340 -0.152 -42.961 1.00 57.34 297 GLY A C 1
ATOM 2239 O O . GLY A 1 297 ? -17.043 0.806 -42.650 1.00 57.34 297 GLY A O 1
ATOM 2240 N N . TYR A 1 298 ? -15.320 -0.053 -43.816 1.00 54.88 298 TYR A N 1
ATOM 2241 C CA . TYR A 1 298 ? -14.939 1.168 -44.519 1.00 54.88 298 TYR A CA 1
ATOM 2242 C C . TYR A 1 298 ? -15.096 1.005 -46.033 1.00 54.88 298 TYR A C 1
ATOM 2244 O O . TYR A 1 298 ? -14.708 -0.023 -46.595 1.00 54.88 298 TYR A O 1
ATOM 2252 N N . THR A 1 299 ? -15.587 2.047 -46.704 1.00 72.44 299 THR A N 1
ATOM 2253 C CA . THR A 1 299 ? -15.645 2.113 -48.167 1.00 72.44 299 THR A CA 1
ATOM 2254 C C . THR A 1 299 ? -14.371 2.771 -48.700 1.00 72.44 299 THR A C 1
ATOM 2256 O O . THR A 1 299 ? -14.088 3.913 -48.370 1.00 72.44 299 THR A O 1
ATOM 2259 N N . ILE A 1 300 ? -13.587 2.100 -49.537 1.00 71.50 300 ILE A N 1
ATOM 2260 C CA . ILE A 1 300 ? -12.354 2.636 -50.139 1.00 71.50 300 ILE A CA 1
ATOM 2261 C C . ILE A 1 300 ? -12.630 2.969 -51.605 1.00 71.50 300 ILE A C 1
ATOM 2263 O O . ILE A 1 300 ? -13.106 2.101 -52.332 1.00 71.50 300 ILE A O 1
ATOM 2267 N N . VAL A 1 301 ? -12.329 4.190 -52.050 1.00 75.50 301 VAL A N 1
ATOM 2268 C CA . VAL A 1 301 ? -12.557 4.687 -53.416 1.00 75.50 301 VAL A CA 1
ATOM 2269 C C . VAL A 1 301 ? -11.228 4.912 -54.133 1.00 75.50 301 VAL A C 1
ATOM 2271 O O . VAL A 1 301 ? -10.316 5.528 -53.579 1.00 75.50 301 VAL A O 1
ATOM 2274 N N . LYS A 1 302 ? -11.132 4.455 -55.385 1.00 68.50 302 LYS A N 1
ATOM 2275 C CA . LYS A 1 302 ? -9.980 4.711 -56.263 1.00 68.50 302 LYS A CA 1
ATOM 2276 C C . LYS A 1 302 ? -10.180 5.996 -57.067 1.00 68.50 302 LYS A C 1
ATOM 2278 O O . LYS A 1 302 ? -11.204 6.161 -57.728 1.00 68.50 302 LYS A O 1
ATOM 2283 N N . THR A 1 303 ? -9.209 6.895 -57.065 1.00 68.06 303 THR A N 1
ATOM 2284 C CA . THR A 1 303 ? -9.225 8.137 -57.859 1.00 68.06 303 THR A CA 1
ATOM 2285 C C . THR A 1 303 ? -8.729 7.910 -59.293 1.00 68.06 303 THR A C 1
ATOM 2287 O O . THR A 1 303 ? -8.232 6.844 -59.661 1.00 68.06 303 THR A O 1
ATOM 2290 N N . ALA A 1 304 ? -8.853 8.941 -60.135 1.00 67.75 304 ALA A N 1
ATOM 2291 C CA . ALA A 1 304 ? -8.390 8.907 -61.524 1.00 67.75 304 ALA A CA 1
ATOM 2292 C C . ALA A 1 304 ? -6.863 8.882 -61.686 1.00 67.75 304 ALA A C 1
ATOM 2294 O O . ALA A 1 304 ? -6.383 8.434 -62.724 1.00 67.75 304 ALA A O 1
ATOM 2295 N N . ASP A 1 305 ? -6.112 9.327 -60.678 1.00 57.97 305 ASP A N 1
ATOM 2296 C CA . ASP A 1 305 ? -4.644 9.299 -60.658 1.00 57.97 305 ASP A CA 1
ATOM 2297 C C . ASP A 1 305 ? -4.067 8.009 -60.045 1.00 57.97 305 ASP A C 1
ATOM 2299 O O . ASP A 1 305 ? -2.852 7.847 -59.981 1.00 57.97 305 ASP A O 1
ATOM 2303 N N . GLY A 1 306 ? -4.927 7.062 -59.651 1.00 56.50 306 GLY A N 1
ATOM 2304 C CA . GLY A 1 306 ? -4.517 5.769 -59.102 1.00 56.50 306 GLY A CA 1
ATOM 2305 C C . GLY A 1 306 ? -4.259 5.770 -57.596 1.00 56.50 306 GLY A C 1
ATOM 2306 O O . GLY A 1 306 ? -3.793 4.757 -57.076 1.00 56.50 306 GLY A O 1
ATOM 2307 N N . THR A 1 307 ? -4.580 6.861 -56.899 1.00 57.28 307 THR A N 1
ATOM 2308 C CA . THR A 1 307 ? -4.577 6.917 -55.433 1.00 57.28 307 THR A CA 1
ATOM 2309 C C . THR A 1 307 ? -5.883 6.365 -54.837 1.00 57.28 307 THR A C 1
ATOM 2311 O O . THR A 1 307 ? -6.870 6.120 -55.539 1.00 57.28 307 THR A O 1
ATOM 2314 N N . TYR A 1 308 ? -5.878 6.091 -53.530 1.00 61.31 308 TYR A N 1
ATOM 2315 C CA . TYR A 1 308 ? -7.000 5.478 -52.813 1.00 61.31 308 TYR A CA 1
ATOM 2316 C C . TYR A 1 308 ? -7.352 6.318 -51.586 1.00 61.31 308 TYR A C 1
ATOM 2318 O O . TYR A 1 308 ? -6.455 6.757 -50.868 1.00 61.31 308 TYR A O 1
ATOM 2326 N N . TYR A 1 309 ? -8.643 6.515 -51.315 1.00 56.91 309 TYR A N 1
ATOM 2327 C CA . TYR A 1 309 ? -9.111 7.184 -50.097 1.00 56.91 309 TYR A CA 1
ATOM 2328 C C . TYR A 1 309 ? -10.310 6.463 -49.487 1.00 56.91 309 TYR A C 1
ATOM 2330 O O . TYR A 1 309 ? -11.049 5.765 -50.174 1.00 56.91 309 TYR A O 1
ATOM 2338 N N . VAL A 1 310 ? -10.520 6.636 -48.184 1.00 58.41 310 VAL A N 1
ATOM 2339 C CA . VAL A 1 310 ? -11.638 6.022 -47.462 1.00 58.41 310 VAL A CA 1
ATOM 2340 C C . VAL A 1 310 ? -12.845 6.967 -47.491 1.00 58.41 310 VAL A C 1
ATOM 2342 O O . VAL A 1 310 ? -12.819 8.050 -46.911 1.00 58.41 310 VAL A O 1
ATOM 2345 N N . GLN A 1 311 ? -13.911 6.580 -48.189 1.00 47.59 311 GLN A N 1
ATOM 2346 C CA . GLN A 1 311 ? -15.194 7.277 -48.218 1.00 47.59 311 GLN A CA 1
ATOM 2347 C C . GLN A 1 311 ? -15.759 7.394 -46.795 1.00 47.59 311 GLN A C 1
ATOM 2349 O O . GLN A 1 311 ? -15.855 6.410 -46.068 1.00 47.59 311 GLN A O 1
ATOM 2354 N N . GLY A 1 312 ? -16.133 8.612 -46.403 1.00 44.16 312 GLY A N 1
ATOM 2355 C CA . GLY A 1 312 ? -16.533 8.953 -45.030 1.00 44.16 312 GLY A CA 1
ATOM 2356 C C . GLY A 1 312 ? -15.492 9.809 -44.304 1.00 44.16 312 GLY A C 1
ATOM 2357 O O . GLY A 1 312 ? -15.865 10.636 -43.480 1.00 44.16 312 GLY A O 1
ATOM 2358 N N . LEU A 1 313 ? -14.221 9.718 -44.703 1.00 37.41 313 LEU A N 1
ATOM 2359 C CA . LEU A 1 313 ? -13.191 10.725 -44.442 1.00 37.41 313 LEU A CA 1
ATOM 2360 C C . LEU A 1 313 ? -13.057 11.571 -45.707 1.00 37.41 313 LEU A C 1
ATOM 2362 O O . LEU A 1 313 ? -12.172 11.358 -46.528 1.00 37.41 313 LEU A O 1
ATOM 2366 N N . VAL A 1 314 ? -14.014 12.464 -45.942 1.00 31.08 314 VAL A N 1
ATOM 2367 C CA . VAL A 1 314 ? -13.960 13.356 -47.105 1.00 31.08 314 VAL A CA 1
ATOM 2368 C C . VAL A 1 314 ? -12.991 14.495 -46.766 1.00 31.08 314 VAL A C 1
ATOM 2370 O O . VAL A 1 314 ? -13.311 15.267 -45.864 1.00 31.08 314 VAL A O 1
ATOM 2373 N N . PRO A 1 315 ? -11.855 14.681 -47.469 1.00 36.59 315 PRO A N 1
ATOM 2374 C CA . PRO A 1 315 ? -11.311 16.022 -47.599 1.00 36.59 315 PRO A CA 1
ATOM 2375 C C . PRO A 1 315 ? -12.336 16.776 -48.442 1.00 36.59 315 PRO A C 1
ATOM 2377 O O . PRO A 1 315 ? -12.545 16.452 -49.618 1.00 36.59 315 PRO A O 1
ATOM 2380 N N . SER A 1 316 ? -13.063 17.703 -47.819 1.00 35.50 316 SER A N 1
ATOM 2381 C CA . SER A 1 316 ? -13.943 18.605 -48.551 1.00 35.50 316 SER A CA 1
ATOM 2382 C C . SER A 1 316 ? -13.117 19.252 -49.664 1.00 35.50 316 SER A C 1
ATOM 2384 O O . SER A 1 316 ? -11.963 19.635 -49.473 1.00 35.50 316 SER A O 1
ATOM 2386 N N . GLY A 1 317 ? -13.665 19.194 -50.878 1.00 34.59 317 GLY A N 1
ATOM 2387 C CA . GLY A 1 317 ? -12.912 19.401 -52.106 1.00 34.59 317 GLY A CA 1
ATOM 2388 C C . GLY A 1 317 ? -12.234 20.765 -52.203 1.00 34.59 317 GLY A C 1
ATOM 2389 O O . GLY A 1 317 ? -12.460 21.672 -51.410 1.00 34.59 317 GLY A O 1
ATOM 2390 N N . SER A 1 318 ? -11.433 20.932 -53.252 1.00 43.66 318 SER A N 1
ATOM 2391 C CA . SER A 1 318 ? -10.917 22.234 -53.671 1.00 43.66 318 SER A CA 1
ATOM 2392 C C . SER A 1 318 ? -12.074 23.229 -53.870 1.00 43.66 318 SER A C 1
ATOM 2394 O O . SER A 1 318 ? -12.699 23.267 -54.933 1.00 43.66 318 SER A O 1
ATOM 2396 N N . GLY A 1 319 ? -12.395 24.008 -52.840 1.00 35.94 319 GLY A N 1
ATOM 2397 C CA . GLY A 1 319 ? -13.521 24.930 -52.858 1.00 35.94 319 GLY A CA 1
ATOM 2398 C C . GLY A 1 319 ? -13.653 25.700 -51.552 1.00 35.94 319 GLY A C 1
ATOM 2399 O O . GLY A 1 319 ? -14.234 25.191 -50.610 1.00 35.94 319 GLY A O 1
ATOM 2400 N N . THR A 1 320 ? -13.153 26.942 -51.572 1.00 38.75 320 THR A N 1
ATOM 2401 C CA . THR A 1 320 ? -13.436 28.080 -50.668 1.00 38.75 320 THR A CA 1
ATOM 2402 C C . THR A 1 320 ? -13.322 27.853 -49.155 1.00 38.75 320 THR A C 1
ATOM 2404 O O . THR A 1 320 ? -14.059 27.068 -48.582 1.00 38.75 320 THR A O 1
ATOM 2407 N N . ALA A 1 321 ? -12.440 28.646 -48.528 1.00 36.94 321 ALA A N 1
ATOM 2408 C CA . ALA A 1 321 ? -12.185 28.732 -47.089 1.00 36.94 321 ALA A CA 1
ATOM 2409 C C . ALA A 1 321 ? -13.421 28.434 -46.223 1.00 36.94 321 ALA A C 1
ATOM 2411 O O . ALA A 1 321 ? -14.392 29.194 -46.236 1.00 36.94 321 ALA A O 1
ATOM 2412 N N . GLU A 1 322 ? -13.363 27.350 -45.450 1.00 40.12 322 GLU A N 1
ATOM 2413 C CA . GLU A 1 322 ? -14.320 27.136 -44.372 1.00 40.12 322 GLU A CA 1
ATOM 2414 C C . GLU A 1 322 ? -13.928 27.984 -43.168 1.00 40.12 322 GLU A C 1
ATOM 2416 O O . GLU A 1 322 ? -12.752 28.167 -42.835 1.00 40.12 322 GLU A O 1
ATOM 2421 N N . THR A 1 323 ? -14.952 28.550 -42.540 1.00 38.72 323 THR A N 1
ATOM 2422 C CA . THR A 1 323 ? -14.800 29.422 -41.390 1.00 38.72 323 THR A CA 1
ATOM 2423 C C . THR A 1 323 ? -14.909 28.591 -40.117 1.00 38.72 323 THR A C 1
ATOM 2425 O O . THR A 1 323 ? -16.008 28.204 -39.723 1.00 38.72 323 THR A O 1
ATOM 2428 N N . VAL A 1 324 ? -13.785 28.303 -39.465 1.00 38.41 324 VAL A N 1
ATOM 2429 C CA . VAL A 1 324 ? -13.793 27.640 -38.151 1.00 38.41 324 VAL A CA 1
ATOM 2430 C C . VAL A 1 324 ? -14.058 28.711 -37.106 1.00 38.41 324 VAL A C 1
ATOM 2432 O O . VAL A 1 324 ? -13.477 29.784 -37.183 1.00 38.41 324 VAL A O 1
ATOM 2435 N N . THR A 1 325 ? -14.955 28.476 -36.152 1.00 34.72 325 THR A N 1
ATOM 2436 C CA . THR A 1 325 ? -15.222 29.446 -35.078 1.00 34.72 325 THR A CA 1
ATOM 2437 C C . THR A 1 325 ? -14.817 28.839 -33.743 1.00 34.72 325 THR A C 1
ATOM 2439 O O . THR A 1 325 ? -15.419 27.859 -33.314 1.00 34.72 325 THR A O 1
ATOM 2442 N N . LEU A 1 326 ? -13.805 29.416 -33.095 1.00 33.31 326 LEU A N 1
ATOM 2443 C CA . LEU A 1 326 ? -13.327 29.025 -31.764 1.00 33.31 326 LEU A CA 1
ATOM 2444 C C . LEU A 1 326 ? -13.459 30.234 -30.834 1.00 33.31 326 LEU A C 1
ATOM 2446 O O . LEU A 1 326 ? -13.126 31.355 -31.212 1.00 33.31 326 LEU A O 1
ATOM 2450 N N . GLY A 1 327 ? -14.035 30.033 -29.648 1.00 33.59 327 GLY A N 1
ATOM 2451 C CA . GLY A 1 327 ? -14.255 31.119 -28.682 1.00 33.59 327 GLY A CA 1
ATOM 2452 C C . GLY A 1 327 ? -15.185 32.248 -29.159 1.00 33.59 327 GLY A C 1
ATOM 2453 O O . GLY A 1 327 ? -15.099 33.360 -28.654 1.00 33.59 327 GLY A O 1
ATOM 2454 N N . GLY A 1 328 ? -16.065 31.995 -30.137 1.00 38.84 328 GLY A N 1
ATOM 2455 C CA . GLY A 1 328 ? -16.968 33.010 -30.705 1.00 38.84 328 GLY A CA 1
ATOM 2456 C C . GLY A 1 328 ? -16.361 33.868 -31.823 1.00 38.84 328 GLY A C 1
ATOM 2457 O O . GLY A 1 328 ? -17.067 34.708 -32.381 1.00 38.84 328 GLY A O 1
ATOM 2458 N N . THR A 1 329 ? -15.102 33.624 -32.194 1.00 36.38 329 THR A N 1
ATOM 2459 C CA . THR A 1 329 ? -14.407 34.334 -33.277 1.00 36.38 329 THR A CA 1
ATOM 2460 C C . THR A 1 329 ? -14.206 33.418 -34.476 1.00 36.38 329 THR A C 1
ATOM 2462 O O . THR A 1 329 ? -13.819 32.261 -34.331 1.00 36.38 329 THR A O 1
ATOM 2465 N N . SER A 1 330 ? -14.512 33.933 -35.666 1.00 37.03 330 SER A N 1
ATOM 2466 C CA . SER A 1 330 ? -14.494 33.206 -36.935 1.00 37.03 330 SER A CA 1
ATOM 2467 C C . SER A 1 330 ? -13.147 33.357 -37.653 1.00 37.03 330 SER A C 1
ATOM 2469 O O . SER A 1 330 ? -12.768 34.461 -38.032 1.00 37.03 330 SER A O 1
ATOM 2471 N N . TYR A 1 331 ? -12.455 32.246 -37.887 1.00 43.31 331 TYR A N 1
ATOM 2472 C CA . TYR A 1 331 ? -11.178 32.140 -38.593 1.00 43.31 331 TYR A CA 1
ATOM 2473 C C . TYR A 1 331 ? -11.430 31.713 -40.041 1.00 43.31 331 TYR A C 1
ATOM 2475 O O . TYR A 1 331 ? -12.078 30.695 -40.269 1.00 43.31 331 TYR A O 1
ATOM 2483 N N . SER A 1 332 ? -10.919 32.450 -41.030 1.00 34.81 332 SER A N 1
ATOM 2484 C CA . SER A 1 332 ? -10.907 31.981 -42.425 1.00 34.81 332 SER A CA 1
ATOM 2485 C C . SER A 1 332 ? -9.604 31.250 -42.692 1.00 34.81 332 SER A C 1
ATOM 2487 O O . SER A 1 332 ? -8.552 31.882 -42.752 1.00 34.81 332 SER A O 1
ATOM 2489 N N . VAL A 1 333 ? -9.665 29.933 -42.872 1.00 35.84 333 VAL A N 1
ATOM 2490 C CA . VAL A 1 333 ? -8.465 29.147 -43.158 1.00 35.84 333 VAL A CA 1
ATOM 2491 C C . VAL A 1 333 ? -8.479 28.720 -44.622 1.00 35.84 333 VAL A C 1
ATOM 2493 O O . VAL A 1 333 ? -9.366 27.996 -45.074 1.00 35.84 333 VAL A O 1
ATOM 2496 N N . SER A 1 334 ? -7.507 29.207 -45.397 1.00 31.66 334 SER A N 1
ATOM 2497 C CA . SER A 1 334 ? -7.253 28.713 -46.751 1.00 31.66 334 SER A CA 1
ATOM 2498 C C . SER A 1 334 ? -6.201 27.611 -46.687 1.00 31.66 334 SER A C 1
ATOM 2500 O O . SER A 1 334 ? -5.024 27.891 -46.462 1.00 31.66 334 SER A O 1
ATOM 2502 N N . PHE A 1 335 ? -6.617 26.366 -46.892 1.00 35.03 335 PHE A N 1
ATOM 2503 C CA . PHE A 1 335 ? -5.710 25.224 -46.902 1.00 35.03 335 PHE A CA 1
ATOM 2504 C C . PHE A 1 335 ? -5.251 24.928 -48.333 1.00 35.03 335 PHE A C 1
ATOM 2506 O O . PHE A 1 335 ? -6.045 24.497 -49.167 1.00 35.03 335 PHE A O 1
ATOM 2513 N N . ASN A 1 336 ? -3.965 25.136 -48.618 1.00 28.67 336 ASN A N 1
ATOM 2514 C CA . ASN A 1 336 ? -3.306 24.505 -49.761 1.00 28.67 336 ASN A CA 1
ATOM 2515 C C . ASN A 1 336 ? -2.607 23.246 -49.252 1.00 28.67 336 ASN A C 1
ATOM 2517 O O . ASN A 1 336 ? -1.462 23.301 -48.820 1.00 28.67 336 ASN A O 1
ATOM 2521 N N . GLY A 1 337 ? -3.323 22.126 -49.314 1.00 28.20 337 GLY A N 1
ATOM 2522 C CA . GLY A 1 337 ? -2.786 20.816 -48.972 1.00 28.20 337 GLY A CA 1
ATOM 2523 C C . GLY A 1 337 ? -2.711 20.542 -47.471 1.00 28.20 337 GLY A C 1
ATOM 2524 O O . GLY A 1 337 ? -2.506 21.422 -46.639 1.00 28.20 337 GLY A O 1
ATOM 2525 N N . LEU A 1 338 ? -2.898 19.266 -47.149 1.00 29.17 338 LEU A N 1
ATOM 2526 C CA . LEU A 1 338 ? -2.488 18.656 -45.891 1.00 29.17 338 LEU A CA 1
ATOM 2527 C C . LEU A 1 338 ? -1.019 19.038 -45.629 1.00 29.17 338 LEU A C 1
ATOM 2529 O O . LEU A 1 338 ? -0.229 19.019 -46.574 1.00 29.17 338 LEU A O 1
ATOM 2533 N N . PHE A 1 339 ? -0.633 19.349 -44.388 1.00 28.28 339 PHE A N 1
ATOM 2534 C CA . PHE A 1 339 ? 0.787 19.442 -44.036 1.00 28.28 339 PHE A CA 1
ATOM 2535 C C . PHE A 1 339 ? 1.429 18.060 -44.238 1.00 28.28 339 PHE A C 1
ATOM 2537 O O . PHE A 1 339 ? 1.406 17.189 -43.376 1.00 28.28 339 PHE A O 1
ATOM 2544 N N . LEU A 1 340 ? 1.958 17.871 -45.439 1.00 30.16 340 LEU A N 1
ATOM 2545 C CA . LEU A 1 340 ? 2.843 16.811 -45.866 1.00 30.16 340 LEU A CA 1
ATOM 2546 C C . LEU A 1 340 ? 4.199 17.489 -46.008 1.00 30.16 340 LEU A C 1
ATOM 2548 O O . LEU A 1 340 ? 4.435 18.170 -47.003 1.00 30.16 340 LEU A O 1
ATOM 2552 N N . ILE A 1 341 ? 5.100 17.340 -45.036 1.00 30.42 341 ILE A N 1
ATOM 2553 C CA . ILE A 1 341 ? 6.511 17.666 -45.288 1.00 30.42 341 ILE A CA 1
ATOM 2554 C C . ILE A 1 341 ? 7.082 16.521 -46.134 1.00 30.42 341 ILE A C 1
ATOM 2556 O O . ILE A 1 341 ? 7.806 15.649 -45.665 1.00 30.42 341 ILE A O 1
ATOM 2560 N N . GLY A 1 342 ? 6.692 16.499 -47.404 1.00 29.75 342 GLY A N 1
ATOM 2561 C CA . GLY A 1 342 ? 7.453 15.869 -48.464 1.00 29.75 342 GLY A CA 1
ATOM 2562 C C . GLY A 1 342 ? 8.371 16.937 -49.033 1.00 29.75 342 GLY A C 1
ATOM 2563 O O . GLY A 1 342 ? 7.904 17.861 -49.692 1.00 29.75 342 GLY A O 1
ATOM 2564 N N . LEU A 1 343 ? 9.672 16.843 -48.759 1.00 29.02 343 LEU A N 1
ATOM 2565 C CA . LEU A 1 343 ? 10.661 17.587 -49.532 1.00 29.02 343 LEU A CA 1
ATOM 2566 C C . LEU A 1 343 ? 10.623 17.042 -50.965 1.00 29.02 343 LEU A C 1
ATOM 2568 O O . LEU A 1 343 ? 11.255 16.027 -51.256 1.00 29.02 343 LEU A O 1
ATOM 2572 N N . GLU A 1 344 ? 9.849 17.682 -51.839 1.00 31.23 344 GLU A N 1
ATOM 2573 C CA . GLU A 1 344 ? 10.022 17.533 -53.278 1.00 31.23 344 GLU A CA 1
ATOM 2574 C C . GLU A 1 344 ? 11.183 18.417 -53.729 1.00 31.23 344 GLU A C 1
ATOM 2576 O O . GLU A 1 344 ? 11.191 19.640 -53.573 1.00 31.23 344 GLU A O 1
ATOM 2581 N N . GLU A 1 345 ? 12.181 17.774 -54.323 1.00 34.06 345 GLU A N 1
ATOM 2582 C CA . GLU A 1 345 ? 13.280 18.427 -55.011 1.00 34.06 345 GLU A CA 1
ATOM 2583 C C . GLU A 1 345 ? 12.777 18.973 -56.357 1.00 34.06 345 GLU A C 1
ATOM 2585 O O . GLU A 1 345 ? 13.030 18.406 -57.413 1.00 34.06 345 GLU A O 1
ATOM 2590 N N . SER A 1 346 ? 12.027 20.077 -56.349 1.00 39.62 346 SER A N 1
ATOM 2591 C CA . SER A 1 346 ? 12.132 21.063 -57.430 1.00 39.62 346 SER A CA 1
ATOM 2592 C C . SER A 1 346 ? 11.485 22.412 -57.087 1.00 39.62 346 SER A C 1
ATOM 2594 O O . SER A 1 346 ? 10.281 22.549 -56.921 1.00 39.62 346 SER A O 1
ATOM 2596 N N . ALA A 1 347 ? 12.339 23.440 -57.103 1.00 32.66 347 ALA A N 1
ATOM 2597 C CA . ALA A 1 347 ? 12.024 24.855 -57.331 1.00 32.66 347 ALA A CA 1
ATOM 2598 C C . ALA A 1 347 ? 11.557 25.761 -56.172 1.00 32.66 347 ALA A C 1
ATOM 2600 O O . ALA A 1 347 ? 11.120 26.880 -56.446 1.00 32.66 347 ALA A O 1
ATOM 2601 N N . ILE A 1 348 ? 11.782 25.410 -54.902 1.00 30.80 348 ILE A N 1
ATOM 2602 C CA . ILE A 1 348 ? 11.797 26.413 -53.819 1.00 30.80 348 ILE A CA 1
ATOM 2603 C C . ILE A 1 348 ? 13.071 26.224 -52.997 1.00 30.80 348 ILE A C 1
ATOM 2605 O O . ILE A 1 348 ? 13.336 25.133 -52.504 1.00 30.80 348 ILE A O 1
ATOM 2609 N N . SER A 1 349 ? 13.887 27.279 -52.884 1.00 27.11 349 SER A N 1
ATOM 2610 C CA . SER A 1 349 ? 15.021 27.305 -51.954 1.00 27.11 349 SER A CA 1
ATOM 2611 C C . SER A 1 349 ? 14.480 27.009 -50.551 1.00 27.11 349 SER A C 1
ATOM 2613 O O . SER A 1 349 ? 13.663 27.799 -50.072 1.00 27.11 349 SER A O 1
ATOM 2615 N N . PRO A 1 350 ? 14.878 25.902 -49.899 1.00 27.48 350 PRO A N 1
ATOM 2616 C CA . PRO A 1 350 ? 14.391 25.601 -48.563 1.00 27.48 350 PRO A CA 1
ATOM 2617 C C . PRO A 1 350 ? 14.826 26.716 -47.601 1.00 27.48 350 PRO A C 1
ATOM 2619 O O . PRO A 1 350 ? 15.902 27.300 -47.797 1.00 27.48 350 PRO A O 1
ATOM 2622 N N . PRO A 1 351 ? 14.028 27.035 -46.566 1.00 30.09 351 PRO A N 1
ATOM 2623 C CA . PRO A 1 351 ? 14.535 27.822 -45.453 1.00 30.09 351 PRO A CA 1
ATOM 2624 C C . PRO A 1 351 ? 15.802 27.144 -44.917 1.00 30.09 351 PRO A C 1
ATOM 2626 O O . PRO A 1 351 ? 15.864 25.927 -44.765 1.00 30.09 351 PRO A O 1
ATOM 2629 N N . THR A 1 352 ? 16.841 27.938 -44.681 1.00 33.62 352 THR A N 1
ATOM 2630 C CA . THR A 1 352 ? 18.223 27.500 -44.421 1.00 33.62 352 THR A CA 1
ATOM 2631 C C . THR A 1 352 ? 18.428 26.773 -43.087 1.00 33.62 352 THR A C 1
ATOM 2633 O O . THR A 1 352 ? 19.570 26.549 -42.691 1.00 33.62 352 THR A O 1
ATOM 2636 N N . ARG A 1 353 ? 17.357 26.424 -42.370 1.00 36.25 353 ARG A N 1
ATOM 2637 C CA . ARG A 1 353 ? 17.427 25.762 -41.072 1.00 36.25 353 ARG A CA 1
ATOM 2638 C C . ARG A 1 353 ? 16.376 24.657 -41.014 1.00 36.25 353 ARG A C 1
ATOM 2640 O O . ARG A 1 353 ? 15.193 24.924 -41.207 1.00 36.25 353 ARG A O 1
ATOM 2647 N N . ALA A 1 354 ? 16.829 23.424 -40.797 1.00 41.22 354 ALA A N 1
ATOM 2648 C CA . ALA A 1 354 ? 15.954 22.344 -40.366 1.00 41.22 354 ALA A CA 1
ATOM 2649 C C . ALA A 1 354 ? 15.328 22.757 -39.028 1.00 41.22 354 ALA A C 1
ATOM 2651 O O . ALA A 1 354 ? 16.039 23.296 -38.182 1.00 41.22 354 ALA A O 1
ATOM 2652 N N . LEU A 1 355 ? 14.017 22.564 -38.877 1.00 39.50 355 LEU A N 1
ATOM 2653 C CA . LEU A 1 355 ? 13.348 22.794 -37.600 1.00 39.50 355 LEU A CA 1
ATOM 2654 C C . LEU A 1 355 ? 13.776 21.670 -36.645 1.00 39.50 355 LEU A C 1
ATOM 2656 O O . LEU A 1 355 ? 13.611 20.492 -36.972 1.00 39.50 355 LEU A O 1
ATOM 2660 N N . GLU A 1 356 ? 14.396 22.033 -35.529 1.00 41.06 356 GLU A N 1
ATOM 2661 C CA . GLU A 1 356 ? 14.862 21.107 -34.489 1.00 41.06 356 GLU A CA 1
ATOM 2662 C C . GLU A 1 356 ? 13.705 20.808 -33.514 1.00 41.06 356 GLU A C 1
ATOM 2664 O O . GLU A 1 356 ? 12.696 21.523 -33.498 1.00 41.06 356 GLU A O 1
ATOM 2669 N N . SER A 1 357 ? 13.791 19.729 -32.719 1.00 38.44 357 SER A N 1
ATOM 2670 C CA . SER A 1 357 ? 12.830 19.573 -31.619 1.00 38.44 357 SER A CA 1
ATOM 2671 C C . SER A 1 357 ? 12.957 20.781 -30.696 1.00 38.44 357 SER A C 1
ATOM 2673 O O . SER A 1 357 ? 14.067 21.231 -30.430 1.00 38.44 357 SER A O 1
ATOM 2675 N N . ASP A 1 358 ? 11.820 21.297 -30.239 1.00 39.41 358 ASP A N 1
ATOM 2676 C CA . ASP A 1 358 ? 11.687 22.469 -29.369 1.00 39.41 358 ASP A CA 1
ATOM 2677 C C . ASP A 1 358 ? 11.761 23.836 -30.073 1.00 39.41 358 ASP A C 1
ATOM 2679 O O . ASP A 1 358 ? 11.706 24.876 -29.410 1.00 39.41 358 ASP A O 1
ATOM 2683 N N . ASP A 1 359 ? 11.775 23.877 -31.412 1.00 41.72 359 ASP A N 1
ATOM 2684 C CA . ASP A 1 359 ? 11.551 25.132 -32.135 1.00 41.72 359 ASP A CA 1
ATOM 2685 C C . ASP A 1 359 ? 10.120 25.651 -31.874 1.00 41.72 359 ASP A C 1
ATOM 2687 O O . ASP A 1 359 ? 9.112 25.000 -32.176 1.00 41.72 359 ASP A O 1
ATOM 2691 N N . ARG A 1 360 ? 10.030 26.856 -31.298 1.00 42.31 360 ARG A N 1
ATOM 2692 C CA . ARG A 1 360 ? 8.769 27.577 -31.081 1.00 42.31 360 ARG A CA 1
ATOM 2693 C C . ARG A 1 360 ? 8.329 28.263 -32.369 1.00 42.31 360 ARG A C 1
ATOM 2695 O O . ARG A 1 360 ? 9.059 29.086 -32.921 1.00 42.31 360 ARG A O 1
ATOM 2702 N N . ILE A 1 361 ? 7.114 27.964 -32.818 1.00 44.47 361 ILE A N 1
ATOM 2703 C CA . ILE A 1 361 ? 6.438 28.729 -33.864 1.00 44.47 361 ILE A CA 1
ATOM 2704 C C . ILE A 1 361 ? 5.440 29.669 -33.204 1.00 44.47 361 ILE A C 1
ATOM 2706 O O . ILE A 1 361 ? 4.493 29.248 -32.543 1.00 44.47 361 ILE A O 1
ATOM 2710 N N . GLU A 1 362 ? 5.649 30.958 -33.432 1.00 40.50 362 GLU A N 1
ATOM 2711 C CA . GLU A 1 362 ? 4.690 32.003 -33.111 1.00 40.50 362 GLU A CA 1
ATOM 2712 C C . GLU A 1 362 ? 3.699 32.168 -34.269 1.00 40.50 362 GLU A C 1
ATOM 2714 O O . GLU A 1 362 ? 4.071 32.519 -35.391 1.00 40.50 362 GLU A O 1
ATOM 2719 N N . PHE A 1 363 ? 2.420 31.938 -33.992 1.00 46.91 363 PHE A N 1
ATOM 2720 C CA . PHE A 1 363 ? 1.323 32.295 -34.882 1.00 46.91 363 PHE A CA 1
ATOM 2721 C C . PHE A 1 363 ? 0.782 33.651 -34.454 1.00 46.91 363 PHE A C 1
ATOM 2723 O O . PHE A 1 363 ? 0.297 33.805 -33.336 1.00 46.91 363 PHE A O 1
ATOM 2730 N N . GLN A 1 364 ? 0.848 34.644 -35.333 1.00 37.22 364 GLN A N 1
ATOM 2731 C CA . GLN A 1 364 ? 0.248 35.945 -35.067 1.00 37.22 364 GLN A CA 1
ATOM 2732 C C . GLN A 1 364 ? -1.196 35.949 -35.579 1.00 37.22 364 GLN A C 1
ATOM 2734 O O . GLN A 1 364 ? -1.436 35.743 -36.769 1.00 37.22 364 GLN A O 1
ATOM 2739 N N . ALA A 1 365 ? -2.152 36.148 -34.678 1.00 42.56 365 ALA A N 1
ATOM 2740 C CA . ALA A 1 365 ? -3.554 36.335 -35.015 1.00 42.56 365 ALA A CA 1
ATOM 2741 C C . ALA A 1 365 ? -3.793 37.742 -35.592 1.00 42.56 365 ALA A C 1
ATOM 2743 O O . ALA A 1 365 ? -3.020 38.673 -35.357 1.00 42.56 365 ALA A O 1
ATOM 2744 N N . ASP A 1 366 ? -4.892 37.918 -36.330 1.00 39.41 366 ASP A N 1
ATOM 2745 C CA . ASP A 1 366 ? -5.223 39.191 -36.991 1.00 39.41 366 ASP A CA 1
ATOM 2746 C C . ASP A 1 366 ? -5.482 40.349 -36.005 1.00 39.41 366 ASP A C 1
ATOM 2748 O O . ASP A 1 366 ? -5.406 41.520 -36.381 1.00 39.41 366 ASP A O 1
ATOM 2752 N N . ASP A 1 367 ? -5.766 40.044 -34.736 1.00 46.31 367 ASP A N 1
ATOM 2753 C CA . ASP A 1 367 ? -5.896 41.035 -33.661 1.00 46.31 367 ASP A CA 1
ATOM 2754 C C . ASP A 1 367 ? -4.543 41.493 -33.082 1.00 46.31 367 ASP A C 1
ATOM 2756 O O . ASP A 1 367 ? -4.496 42.361 -32.207 1.00 46.31 367 ASP A O 1
ATOM 2760 N N . GLY A 1 368 ? -3.441 40.941 -33.595 1.00 43.69 368 GLY A N 1
ATOM 2761 C CA . GLY A 1 368 ? -2.077 41.220 -33.167 1.00 43.69 368 GLY A CA 1
ATOM 2762 C C . GLY A 1 368 ? -1.605 40.382 -31.979 1.00 43.69 368 GLY A C 1
ATOM 2763 O O . GLY A 1 368 ? -0.463 40.572 -31.557 1.00 43.69 368 GLY A O 1
ATOM 2764 N N . SER A 1 369 ? -2.432 39.477 -31.443 1.00 43.53 369 SER A N 1
ATOM 2765 C CA . SER A 1 369 ? -2.010 38.533 -30.405 1.00 43.53 369 SER A CA 1
ATOM 2766 C C . SER A 1 369 ? -1.163 37.402 -30.991 1.00 43.53 369 SER A C 1
ATOM 2768 O O . SER A 1 369 ? -1.348 36.989 -32.135 1.00 43.53 369 SER A O 1
ATOM 2770 N N . THR A 1 370 ? -0.202 36.913 -30.210 1.00 41.03 370 THR A N 1
ATOM 2771 C CA . THR A 1 370 ? 0.691 35.825 -30.614 1.00 41.03 370 THR A CA 1
ATOM 2772 C C . THR A 1 370 ? 0.321 34.558 -29.853 1.00 41.03 370 THR A C 1
ATOM 2774 O O . THR A 1 370 ? 0.231 34.579 -28.627 1.00 41.03 370 THR A O 1
ATOM 2777 N N . VAL A 1 371 ? 0.119 33.459 -30.576 1.00 40.62 371 VAL A N 1
ATOM 2778 C CA . VAL A 1 371 ? -0.064 32.112 -30.030 1.00 40.62 371 VAL A CA 1
ATOM 2779 C C . VAL A 1 371 ? 1.215 31.328 -30.296 1.00 40.62 371 VAL A C 1
ATOM 2781 O O . VAL A 1 371 ? 1.581 31.111 -31.448 1.00 40.62 371 VAL A O 1
ATOM 2784 N N . GLU A 1 372 ? 1.909 30.917 -29.242 1.00 40.88 372 GLU A N 1
ATOM 2785 C CA . GLU A 1 372 ? 3.081 30.048 -29.358 1.00 40.88 372 GLU A CA 1
ATOM 2786 C C . GLU A 1 372 ? 2.644 28.580 -29.440 1.00 40.88 372 GLU A C 1
ATOM 2788 O O . GLU A 1 372 ? 1.864 28.112 -28.610 1.00 40.88 372 GLU A O 1
ATOM 2793 N N . ALA A 1 373 ? 3.183 27.838 -30.407 1.00 42.47 373 ALA A N 1
ATOM 2794 C CA . ALA A 1 373 ? 3.169 26.380 -30.394 1.00 42.47 373 ALA A CA 1
ATOM 2795 C C . ALA A 1 373 ? 4.603 25.851 -30.474 1.00 42.47 373 ALA A C 1
ATOM 2797 O O . ALA A 1 373 ? 5.424 26.356 -31.238 1.00 42.47 373 ALA A O 1
ATOM 2798 N N . THR A 1 374 ? 4.903 24.810 -29.708 1.00 38.56 374 THR A N 1
ATOM 2799 C CA . THR A 1 374 ? 6.211 24.148 -29.738 1.00 38.56 374 THR A CA 1
ATOM 2800 C C . THR A 1 374 ? 6.161 22.985 -30.724 1.00 38.56 374 THR A C 1
ATOM 2802 O O . THR A 1 374 ? 5.287 22.123 -30.611 1.00 38.56 374 THR A O 1
ATOM 2805 N N . ILE A 1 375 ? 7.085 22.933 -31.689 1.00 38.66 375 ILE A N 1
ATOM 2806 C CA . ILE A 1 375 ? 7.265 21.737 -32.519 1.00 38.66 375 ILE A CA 1
ATOM 2807 C C . ILE A 1 375 ? 8.143 20.748 -31.760 1.00 38.66 375 ILE A C 1
ATOM 2809 O O . ILE A 1 375 ? 9.264 21.075 -31.389 1.00 38.66 375 ILE A O 1
ATOM 2813 N N . GLN A 1 376 ? 7.689 19.506 -31.609 1.00 37.38 376 GLN A N 1
ATOM 2814 C CA . GLN A 1 376 ? 8.553 18.405 -31.187 1.00 37.38 376 GLN A CA 1
ATOM 2815 C C . GLN A 1 376 ? 8.831 17.477 -32.372 1.00 37.38 376 GLN A C 1
ATOM 2817 O O . GLN A 1 376 ? 7.979 16.688 -32.780 1.00 37.38 376 GLN A O 1
ATOM 2822 N N . ALA A 1 377 ? 10.034 17.573 -32.941 1.00 35.72 377 ALA A N 1
ATOM 2823 C CA . ALA A 1 377 ? 10.532 16.596 -33.900 1.00 35.72 377 ALA A CA 1
ATOM 2824 C C . ALA A 1 377 ? 10.988 15.340 -33.143 1.00 35.72 377 ALA A C 1
ATOM 2826 O O . ALA A 1 377 ? 11.895 15.394 -32.317 1.00 35.72 377 ALA A O 1
ATOM 2827 N N . LEU A 1 378 ? 10.352 14.200 -33.402 1.00 36.06 378 LEU A N 1
ATOM 2828 C CA . LEU A 1 378 ? 10.690 12.950 -32.721 1.00 36.06 378 LEU A CA 1
ATOM 2829 C C . LEU A 1 378 ? 11.790 12.198 -33.480 1.00 36.06 378 LEU A C 1
ATOM 2831 O O . LEU A 1 378 ? 11.614 11.943 -34.677 1.00 36.06 378 LEU A O 1
ATOM 2835 N N . PRO A 1 379 ? 12.860 11.731 -32.810 1.00 33.47 379 PRO A N 1
ATOM 2836 C CA . PRO A 1 379 ? 13.726 10.718 -33.385 1.00 33.47 379 PRO A CA 1
ATOM 2837 C C . PRO A 1 379 ? 12.930 9.415 -33.504 1.00 33.47 379 PRO A C 1
ATOM 2839 O O . PRO A 1 379 ? 12.446 8.851 -32.518 1.00 33.47 379 PRO A O 1
ATOM 2842 N N . ILE A 1 380 ? 12.767 8.940 -34.735 1.00 37.00 380 ILE A N 1
ATOM 2843 C CA . ILE A 1 380 ? 12.288 7.585 -34.996 1.00 37.00 380 ILE A CA 1
ATOM 2844 C C . ILE A 1 380 ? 13.419 6.652 -34.535 1.00 37.00 380 ILE A C 1
ATOM 2846 O O . ILE A 1 380 ? 14.528 6.781 -35.061 1.00 37.00 380 ILE A O 1
ATOM 2850 N N . PRO A 1 381 ? 13.200 5.733 -33.574 1.00 32.53 381 PRO A N 1
ATOM 2851 C CA . PRO A 1 381 ? 14.158 4.661 -33.367 1.00 32.53 381 PRO A CA 1
ATOM 2852 C C . PRO A 1 381 ? 14.234 3.905 -34.688 1.00 32.53 381 PRO A C 1
ATOM 2854 O O . PRO A 1 381 ? 13.204 3.446 -35.189 1.00 32.53 381 PRO A O 1
ATOM 2857 N N . GLN A 1 382 ? 15.426 3.825 -35.276 1.00 33.72 382 GLN A N 1
ATOM 2858 C CA . GLN A 1 382 ? 15.661 2.897 -36.369 1.00 33.72 382 GLN A CA 1
ATOM 2859 C C . GLN A 1 382 ? 15.401 1.501 -35.809 1.00 33.72 382 GLN A C 1
ATOM 2861 O O . GLN A 1 382 ? 16.248 0.914 -35.148 1.00 33.72 382 GLN A O 1
ATOM 2866 N N . HIS A 1 383 ? 14.190 0.987 -36.007 1.00 30.30 383 HIS A N 1
ATOM 2867 C CA . HIS A 1 383 ? 14.000 -0.445 -35.981 1.00 30.30 383 HIS A CA 1
ATOM 2868 C C . HIS A 1 383 ? 14.833 -0.968 -37.146 1.00 30.30 383 HIS A C 1
ATOM 2870 O O . HIS A 1 383 ? 14.537 -0.659 -38.303 1.00 30.30 383 HIS A O 1
ATOM 2876 N N . GLU A 1 384 ? 15.901 -1.696 -36.829 1.00 28.03 384 GLU A N 1
ATOM 2877 C CA . GLU A 1 384 ? 16.634 -2.521 -37.780 1.00 28.03 384 GLU A CA 1
ATOM 2878 C C . GLU A 1 384 ? 15.687 -3.588 -38.337 1.00 28.03 384 GLU A C 1
ATOM 2880 O O . GLU A 1 384 ? 15.688 -4.744 -37.931 1.00 28.03 384 GLU A O 1
ATOM 2885 N N . ASN A 1 385 ? 14.854 -3.200 -39.294 1.00 29.52 385 ASN A N 1
ATOM 2886 C CA . ASN A 1 385 ? 14.400 -4.124 -40.311 1.00 29.52 385 ASN A CA 1
ATOM 2887 C C . ASN A 1 385 ? 15.425 -4.023 -41.435 1.00 29.52 385 ASN A C 1
ATOM 2889 O O . ASN A 1 385 ? 15.285 -3.228 -42.365 1.00 29.52 385 ASN A O 1
ATOM 2893 N N . VAL A 1 386 ? 16.489 -4.816 -41.309 1.00 25.23 386 VAL A N 1
ATOM 2894 C CA . VAL A 1 386 ? 17.342 -5.168 -42.440 1.00 25.23 386 VAL A CA 1
ATOM 2895 C C . VAL A 1 386 ? 16.436 -5.820 -43.482 1.00 25.23 386 VAL A C 1
ATOM 2897 O O . VAL A 1 386 ? 16.018 -6.964 -43.331 1.00 25.23 386 VAL A O 1
ATOM 2900 N N . ILE A 1 387 ? 16.102 -5.082 -44.537 1.00 29.09 387 ILE A N 1
ATOM 2901 C CA . ILE A 1 387 ? 15.630 -5.679 -45.781 1.00 29.09 387 ILE A CA 1
ATOM 2902 C C . ILE A 1 387 ? 16.864 -5.772 -46.676 1.00 29.09 387 ILE A C 1
ATOM 2904 O O . ILE A 1 387 ? 17.226 -4.811 -47.356 1.00 29.09 387 ILE A O 1
ATOM 2908 N N . GLU A 1 388 ? 17.531 -6.927 -46.658 1.00 26.11 388 GLU A N 1
ATOM 2909 C CA . GLU A 1 388 ? 18.407 -7.301 -47.765 1.00 26.11 388 GLU A CA 1
ATOM 2910 C C . GLU A 1 388 ? 17.534 -7.468 -49.013 1.00 26.11 388 G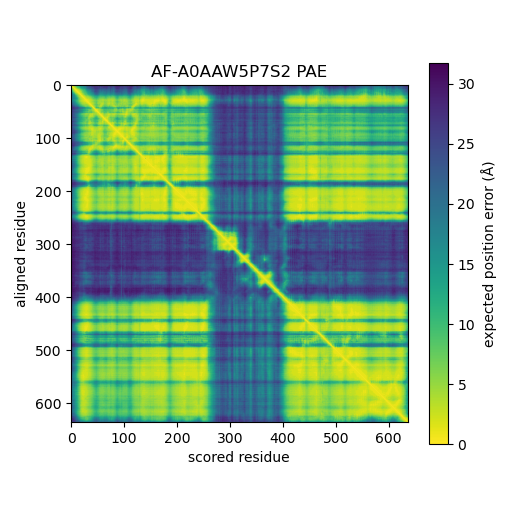LU A C 1
ATOM 2912 O O . GLU A 1 388 ? 16.733 -8.396 -49.123 1.00 26.11 388 GLU A O 1
ATOM 2917 N N . VAL A 1 389 ? 17.683 -6.545 -49.960 1.00 28.75 389 VAL A N 1
ATOM 2918 C CA . VAL A 1 389 ? 17.210 -6.725 -51.330 1.00 28.75 389 VAL A CA 1
ATOM 2919 C C . VAL A 1 389 ? 18.439 -6.982 -52.184 1.00 28.75 389 VAL A C 1
ATOM 2921 O O . VAL A 1 389 ? 19.258 -6.079 -52.351 1.00 28.75 389 VAL A O 1
ATOM 2924 N N . ASP A 1 390 ? 18.543 -8.173 -52.774 1.00 30.25 390 ASP A N 1
ATOM 2925 C CA . ASP A 1 390 ? 19.385 -8.345 -53.955 1.00 30.25 390 ASP A CA 1
ATOM 2926 C C . ASP A 1 390 ? 18.633 -8.961 -55.144 1.00 30.25 390 ASP A C 1
ATOM 2928 O O . ASP A 1 390 ? 17.781 -9.843 -55.021 1.00 30.25 390 ASP A O 1
ATOM 2932 N N . ALA A 1 391 ? 19.037 -8.434 -56.301 1.00 34.12 391 ALA A N 1
ATOM 2933 C CA . ALA A 1 391 ? 18.826 -8.833 -57.683 1.00 34.12 391 ALA A CA 1
ATOM 2934 C C . ALA A 1 391 ? 17.399 -8.763 -58.253 1.00 34.12 391 ALA A C 1
ATOM 2936 O O . ALA A 1 391 ? 16.822 -9.769 -58.662 1.00 34.12 391 ALA A O 1
ATOM 2937 N N . GLY A 1 392 ? 16.873 -7.542 -58.433 1.00 34.25 392 GLY A N 1
ATOM 2938 C CA . GLY A 1 392 ? 15.628 -7.372 -59.189 1.00 34.25 392 GLY A CA 1
ATOM 2939 C C . GLY A 1 392 ? 15.189 -5.954 -59.554 1.00 34.25 392 GLY A C 1
ATOM 2940 O O . GLY A 1 392 ? 14.010 -5.669 -59.441 1.00 34.25 392 GLY A O 1
ATOM 2941 N N . GLY A 1 393 ? 16.106 -5.078 -59.982 1.00 40.62 393 GLY A N 1
ATOM 2942 C CA . GLY A 1 393 ? 15.850 -3.832 -60.731 1.00 40.62 393 GLY A CA 1
ATOM 2943 C C . GLY A 1 393 ? 14.458 -3.176 -60.658 1.00 40.62 393 GLY A C 1
ATOM 2944 O O . GLY A 1 393 ? 13.764 -3.112 -61.669 1.00 40.62 393 GLY A O 1
ATOM 2945 N N . ALA A 1 394 ? 14.103 -2.603 -59.511 1.00 39.06 394 ALA A N 1
ATOM 2946 C CA . ALA A 1 394 ? 13.160 -1.493 -59.392 1.00 39.06 394 ALA A CA 1
ATOM 2947 C C . ALA A 1 394 ? 13.543 -0.699 -58.137 1.00 39.06 394 ALA A C 1
ATOM 2949 O O . ALA A 1 394 ? 13.721 -1.288 -57.074 1.00 39.06 394 ALA A O 1
ATOM 2950 N N . ASN A 1 395 ? 13.738 0.617 -58.269 1.00 37.66 395 ASN A N 1
ATOM 2951 C CA . ASN A 1 395 ? 14.063 1.478 -57.131 1.00 37.66 395 ASN A CA 1
ATOM 2952 C C . ASN A 1 395 ? 12.979 1.318 -56.049 1.00 37.66 395 ASN A C 1
ATOM 2954 O O . ASN A 1 395 ? 11.803 1.507 -56.378 1.00 37.66 395 ASN A O 1
ATOM 2958 N N . PRO A 1 396 ? 13.329 0.991 -54.792 1.00 36.84 396 PRO A N 1
ATOM 2959 C CA . PRO A 1 396 ? 12.357 0.985 -53.712 1.00 36.84 396 PRO A CA 1
ATOM 2960 C C . PRO A 1 396 ? 11.810 2.404 -53.558 1.00 36.84 396 PRO A C 1
ATOM 2962 O O . PRO A 1 396 ? 12.564 3.372 -53.454 1.00 36.84 396 PRO A O 1
ATOM 2965 N N . VAL A 1 397 ? 10.485 2.533 -53.607 1.00 40.44 397 VAL A N 1
ATOM 2966 C CA . VAL A 1 397 ? 9.809 3.767 -53.216 1.00 40.44 397 VAL A CA 1
ATOM 2967 C C . VAL A 1 397 ? 10.097 3.950 -51.733 1.00 40.44 397 VAL A C 1
ATOM 2969 O O . VAL A 1 397 ? 9.702 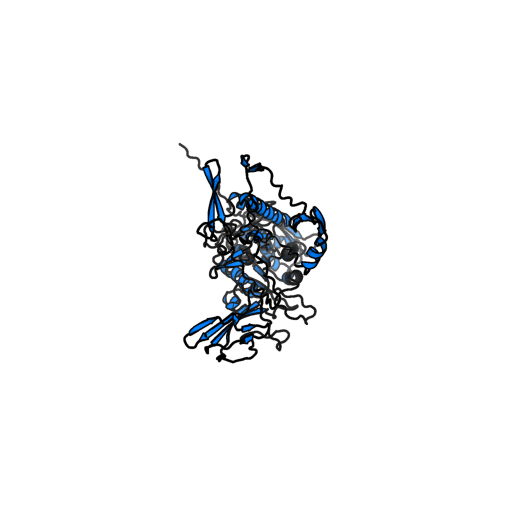3.125 -50.916 1.00 40.44 397 VAL A O 1
ATOM 2972 N N . ASP A 1 398 ? 10.850 5.004 -51.447 1.00 37.38 398 ASP A N 1
ATOM 2973 C CA . ASP A 1 398 ? 11.278 5.490 -50.140 1.00 37.38 398 ASP A CA 1
ATOM 2974 C C . ASP A 1 398 ? 10.112 5.400 -49.131 1.00 37.38 398 ASP A C 1
ATOM 2976 O O . ASP A 1 398 ? 9.200 6.232 -49.130 1.00 37.38 398 ASP A O 1
ATOM 2980 N N . SER A 1 399 ? 10.083 4.351 -48.303 1.00 38.41 399 SER A N 1
ATOM 2981 C CA . SER A 1 399 ? 9.050 4.147 -47.285 1.00 38.41 399 SER A CA 1
ATOM 2982 C C . SER A 1 399 ? 9.327 5.080 -46.110 1.00 38.41 399 SER A C 1
ATOM 2984 O O . SER A 1 399 ? 9.868 4.674 -45.080 1.00 38.41 399 SER A O 1
ATOM 2986 N N . ARG A 1 400 ? 9.020 6.365 -46.285 1.00 39.31 400 ARG A N 1
ATOM 2987 C CA . ARG A 1 400 ? 9.187 7.355 -45.221 1.00 39.31 400 ARG A CA 1
ATOM 2988 C C . ARG A 1 400 ? 8.083 7.170 -44.173 1.00 39.31 400 ARG A C 1
ATOM 2990 O O . ARG A 1 400 ? 6.914 7.067 -44.551 1.00 39.31 400 ARG A O 1
ATOM 2997 N N . PRO A 1 401 ? 8.416 7.123 -42.872 1.00 38.91 401 PRO A N 1
ATOM 2998 C CA . PRO A 1 401 ? 7.420 7.020 -41.811 1.00 38.91 401 PRO A CA 1
ATOM 2999 C C . PRO A 1 401 ? 6.529 8.264 -41.791 1.00 38.91 401 PRO A C 1
ATOM 3001 O O . PRO A 1 401 ? 7.022 9.390 -41.766 1.00 38.91 401 PRO A O 1
ATOM 3004 N N . TRP A 1 402 ? 5.215 8.064 -41.787 1.00 35.44 402 TRP A N 1
ATOM 3005 C CA . TRP A 1 402 ? 4.239 9.139 -41.629 1.00 35.44 402 TRP A CA 1
ATOM 3006 C C . TRP A 1 402 ? 4.135 9.516 -40.147 1.00 35.44 402 TRP A C 1
ATOM 3008 O O . TRP A 1 402 ? 3.999 8.635 -39.299 1.00 35.44 402 TRP A O 1
ATOM 3018 N N . GLN A 1 403 ? 4.164 10.811 -39.827 1.00 36.44 403 GLN A N 1
ATOM 3019 C CA . GLN A 1 403 ? 3.887 11.319 -38.480 1.00 36.44 403 GLN A CA 1
ATOM 3020 C C . GLN A 1 403 ? 2.528 12.026 -38.479 1.00 36.44 403 GLN A C 1
ATOM 3022 O O . GLN A 1 403 ? 2.322 12.991 -39.212 1.00 36.44 403 GLN A O 1
ATOM 3027 N N . ALA A 1 404 ? 1.589 11.538 -37.667 1.00 34.75 404 ALA A N 1
ATOM 3028 C CA . ALA A 1 404 ? 0.343 12.243 -37.387 1.00 34.75 404 ALA A CA 1
ATOM 3029 C C . ALA A 1 404 ? 0.571 13.187 -36.200 1.00 34.75 404 ALA A C 1
ATOM 3031 O O . ALA A 1 404 ? 0.914 12.735 -35.108 1.00 34.75 404 ALA A O 1
ATOM 3032 N N . ILE A 1 405 ? 0.375 14.488 -36.410 1.00 38.81 405 ILE A N 1
ATOM 3033 C CA . ILE A 1 405 ? 0.443 15.498 -35.351 1.00 38.81 405 ILE A CA 1
ATOM 3034 C C . ILE A 1 405 ? -0.989 15.759 -34.881 1.00 38.81 405 ILE A C 1
ATOM 3036 O O . ILE A 1 405 ? -1.795 16.333 -35.615 1.00 38.81 405 ILE A O 1
ATOM 3040 N N . ARG A 1 406 ? -1.323 15.317 -33.665 1.00 42.06 406 ARG A N 1
ATOM 3041 C CA . ARG A 1 406 ? -2.570 15.702 -32.995 1.00 42.06 406 ARG A CA 1
ATOM 3042 C C . ARG A 1 406 ? -2.289 16.971 -32.194 1.00 42.06 406 ARG A C 1
ATOM 3044 O O . ARG A 1 406 ? -1.541 16.923 -31.227 1.00 42.06 406 ARG A O 1
ATOM 3051 N N . VAL A 1 407 ? -2.888 18.090 -32.595 1.00 41.25 407 VAL A N 1
ATOM 3052 C CA . VAL A 1 407 ? -2.901 19.312 -31.780 1.00 41.25 407 VAL A CA 1
ATOM 3053 C C . VAL A 1 407 ? -4.065 19.181 -30.805 1.00 41.25 407 VAL A C 1
ATOM 3055 O O . VAL A 1 407 ? -5.223 19.172 -31.224 1.00 41.25 407 VAL A O 1
ATOM 3058 N N . ILE A 1 408 ? -3.759 18.998 -29.525 1.00 50.94 408 ILE A N 1
ATOM 3059 C CA . ILE A 1 408 ? -4.751 18.963 -28.449 1.00 50.94 408 ILE A CA 1
ATOM 3060 C C . ILE A 1 408 ? -4.680 20.309 -27.730 1.00 50.94 408 ILE A C 1
ATOM 3062 O O . ILE A 1 408 ? -3.591 20.775 -27.409 1.00 50.94 408 ILE A O 1
ATOM 3066 N N . ASP A 1 409 ? -5.833 20.941 -27.508 1.00 63.78 409 ASP A N 1
ATOM 3067 C CA . ASP A 1 409 ? -5.931 22.079 -26.594 1.00 63.78 409 ASP A CA 1
ATOM 3068 C C . ASP A 1 409 ? -5.711 21.576 -25.154 1.00 63.78 409 ASP A C 1
ATOM 3070 O O . ASP A 1 409 ? -6.528 20.776 -24.677 1.00 63.78 409 ASP A O 1
ATOM 3074 N N . PRO A 1 410 ? -4.664 22.042 -24.445 1.00 68.50 410 PRO A N 1
ATOM 3075 C CA . PRO A 1 410 ? -4.369 21.609 -23.083 1.00 68.50 410 PRO A CA 1
ATOM 3076 C C . PRO A 1 410 ? -5.548 21.777 -22.117 1.00 68.50 410 PRO A C 1
ATOM 3078 O O . PRO A 1 410 ? -5.701 20.980 -21.196 1.00 68.50 410 PRO A O 1
ATOM 3081 N N . ALA A 1 411 ? -6.416 22.777 -22.314 1.00 71.62 411 ALA A N 1
ATOM 3082 C CA . ALA A 1 411 ? -7.574 22.983 -21.442 1.00 71.62 411 ALA A CA 1
ATOM 3083 C C . ALA A 1 411 ? -8.640 21.886 -21.613 1.00 71.62 411 ALA A C 1
ATOM 3085 O O . ALA A 1 411 ? -9.216 21.405 -20.632 1.00 71.62 411 ALA A O 1
ATOM 3086 N N . THR A 1 412 ? -8.877 21.466 -22.858 1.00 75.94 412 THR A N 1
ATOM 3087 C CA . THR A 1 412 ? -9.795 20.360 -23.166 1.00 75.94 412 THR A CA 1
ATOM 3088 C C . THR A 1 412 ? -9.232 19.044 -22.633 1.00 75.94 412 THR A C 1
ATOM 3090 O O . THR A 1 412 ? -9.962 18.258 -22.034 1.00 75.94 412 THR A O 1
ATOM 3093 N N . GLU A 1 413 ? -7.919 18.851 -22.775 1.00 79.94 413 GLU A N 1
ATOM 3094 C CA . GLU A 1 413 ? -7.210 17.687 -22.249 1.00 79.94 413 GLU A CA 1
ATOM 3095 C C . GLU A 1 413 ? -7.330 17.584 -20.722 1.00 79.94 413 GLU A C 1
ATOM 3097 O O . GLU A 1 413 ? -7.722 16.538 -20.210 1.00 79.94 413 GLU A O 1
ATOM 3102 N N . ARG A 1 414 ? -7.067 18.672 -19.983 1.00 86.06 414 ARG A N 1
ATOM 3103 C CA . ARG A 1 414 ? -7.191 18.681 -18.514 1.00 86.06 414 ARG A CA 1
ATOM 3104 C C . ARG A 1 414 ? -8.587 18.309 -18.044 1.00 86.06 414 ARG A C 1
ATOM 3106 O O . ARG A 1 414 ? -8.718 17.505 -17.127 1.00 86.06 414 ARG A O 1
ATOM 3113 N N . THR A 1 415 ? -9.613 18.853 -18.692 1.00 90.00 415 THR A N 1
ATOM 3114 C CA . THR A 1 415 ? -11.009 18.558 -18.343 1.00 90.00 415 THR A CA 1
ATOM 3115 C C . THR A 1 415 ? -11.327 17.074 -18.550 1.00 90.00 415 THR A C 1
ATOM 3117 O O . THR A 1 415 ? -11.893 16.442 -17.662 1.00 90.00 415 THR A O 1
ATOM 3120 N N . GLU A 1 416 ? -10.902 16.495 -19.680 1.00 87.25 416 GLU A N 1
ATOM 3121 C CA . GLU A 1 416 ? -11.065 15.062 -19.960 1.00 87.25 416 GLU A CA 1
ATOM 3122 C C . GLU A 1 416 ? -10.345 14.200 -18.909 1.00 87.25 416 GLU A C 1
ATOM 3124 O O . GLU A 1 416 ? -10.927 13.245 -18.394 1.00 87.25 416 GLU A O 1
ATOM 3129 N N . PHE A 1 417 ? -9.123 14.573 -18.513 1.00 87.25 417 PHE A N 1
ATOM 3130 C CA . PHE A 1 417 ? -8.391 13.878 -17.450 1.00 87.25 417 PHE A CA 1
ATOM 3131 C C . PHE A 1 417 ? -9.101 13.920 -16.107 1.00 87.25 417 PHE A C 1
ATOM 3133 O O . PHE A 1 417 ? -9.232 12.883 -15.455 1.00 87.25 417 PHE A O 1
ATOM 3140 N N . ILE A 1 418 ? -9.565 15.095 -15.693 1.00 92.94 418 ILE A N 1
ATOM 3141 C CA . ILE A 1 418 ? -10.303 15.262 -14.441 1.00 92.94 418 ILE A CA 1
ATOM 3142 C C . ILE A 1 418 ? -11.559 14.380 -14.454 1.00 92.94 418 ILE A C 1
ATOM 3144 O O . ILE A 1 418 ? -11.859 13.707 -13.464 1.00 92.94 418 ILE A O 1
ATOM 3148 N N . ASP A 1 419 ? -12.277 14.329 -15.576 1.00 93.94 419 ASP A N 1
ATOM 3149 C CA . ASP A 1 419 ? -13.477 13.505 -15.717 1.00 93.94 419 ASP A CA 1
ATOM 3150 C C . ASP A 1 419 ? -13.173 11.999 -15.685 1.00 93.94 419 ASP A C 1
ATOM 3152 O O . ASP A 1 419 ? -13.923 11.248 -15.053 1.00 93.94 419 ASP A O 1
ATOM 3156 N N . LEU A 1 420 ? -12.054 11.555 -16.269 1.00 92.88 420 LEU A N 1
ATOM 3157 C CA . LEU A 1 420 ? -11.583 10.168 -16.162 1.00 92.88 420 LEU A CA 1
ATOM 3158 C C . LEU A 1 420 ? -11.242 9.789 -14.713 1.00 92.88 420 LEU A C 1
ATOM 3160 O O . LEU A 1 420 ? -11.688 8.745 -14.232 1.00 92.88 420 LEU A O 1
ATOM 3164 N N . HIS A 1 421 ? -10.526 10.653 -13.988 1.00 93.94 421 HIS A N 1
ATOM 3165 C CA . HIS A 1 421 ? -10.193 10.430 -12.577 1.00 93.94 421 HIS A CA 1
ATOM 3166 C C . HIS A 1 421 ? -11.455 10.351 -11.713 1.00 93.94 421 HIS A C 1
ATOM 3168 O O . HIS A 1 421 ? -11.615 9.411 -10.927 1.00 93.94 421 HIS A O 1
ATOM 3174 N N . LYS A 1 422 ? -12.401 11.278 -11.907 1.00 96.25 422 LYS A N 1
ATOM 3175 C CA . LYS A 1 422 ? -13.704 11.241 -11.229 1.00 96.25 422 LYS A CA 1
ATOM 3176 C C . LYS A 1 422 ? -14.473 9.965 -11.529 1.00 96.25 422 LYS A C 1
ATOM 3178 O O . LYS A 1 422 ? -15.041 9.373 -10.614 1.00 96.25 422 LYS A O 1
ATOM 3183 N N . ALA A 1 423 ? -14.530 9.555 -12.795 1.00 95.81 423 ALA A N 1
ATOM 3184 C CA . ALA A 1 423 ? -15.230 8.341 -13.194 1.00 95.81 423 ALA A CA 1
ATOM 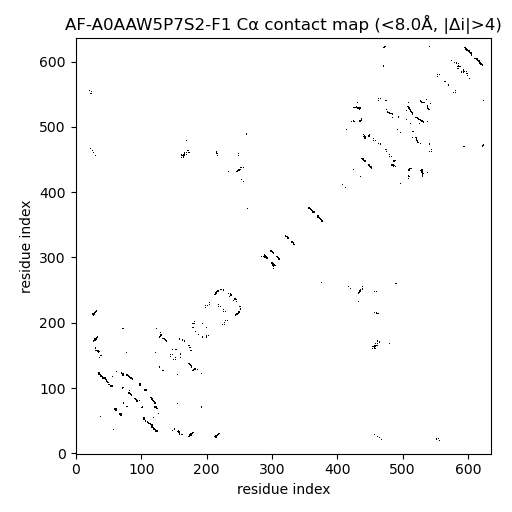3185 C C . ALA A 1 423 ? -14.613 7.107 -12.526 1.00 95.81 423 ALA A C 1
ATOM 3187 O O . ALA A 1 423 ? -15.351 6.265 -12.014 1.00 95.81 423 ALA A O 1
ATOM 3188 N N . LYS A 1 424 ? -13.276 7.033 -12.461 1.00 96.00 424 LYS A N 1
ATOM 3189 C CA . LYS A 1 424 ? -12.570 5.927 -11.812 1.00 96.00 424 LYS A CA 1
ATOM 3190 C C . LYS A 1 424 ? -12.845 5.869 -10.312 1.00 96.00 424 LYS A C 1
ATOM 3192 O O . LYS A 1 424 ? -13.266 4.819 -9.833 1.00 96.00 424 LYS A O 1
ATOM 3197 N N . ALA A 1 425 ? -12.675 6.968 -9.582 1.00 96.75 425 ALA A N 1
ATOM 3198 C CA . ALA A 1 425 ? -12.904 6.967 -8.137 1.00 96.75 425 ALA A CA 1
ATOM 3199 C C . ALA A 1 425 ? -14.371 6.653 -7.786 1.00 96.75 425 ALA A C 1
ATOM 3201 O O . ALA A 1 425 ? -14.630 5.802 -6.938 1.00 96.75 425 ALA A O 1
ATOM 3202 N N . ARG A 1 426 ? -15.335 7.217 -8.531 1.00 96.38 426 ARG A N 1
ATOM 3203 C CA . ARG A 1 426 ? -16.770 6.900 -8.381 1.00 96.38 426 ARG A CA 1
ATOM 3204 C C . ARG A 1 426 ? -17.131 5.460 -8.728 1.00 96.38 426 ARG A C 1
ATOM 3206 O O . ARG A 1 426 ? -18.160 4.979 -8.278 1.00 96.38 426 ARG A O 1
ATOM 3213 N N . SER A 1 427 ? -16.342 4.787 -9.566 1.00 96.56 427 SER A N 1
ATOM 3214 C CA . SER A 1 427 ? -16.582 3.374 -9.876 1.00 96.56 427 SER A CA 1
ATOM 3215 C C . SER A 1 427 ? -16.223 2.441 -8.717 1.00 96.56 427 SER A C 1
ATOM 3217 O O . SER A 1 427 ? -16.706 1.312 -8.701 1.00 96.56 427 SER A O 1
ATOM 3219 N N . ILE A 1 428 ? -15.400 2.919 -7.777 1.00 97.38 428 ILE A N 1
ATOM 3220 C CA . ILE A 1 428 ? -14.955 2.183 -6.591 1.00 97.38 428 ILE A CA 1
ATOM 3221 C C . ILE A 1 428 ? -15.791 2.598 -5.368 1.00 97.38 428 ILE A C 1
ATOM 3223 O O . ILE A 1 428 ? -16.344 1.729 -4.705 1.00 97.38 428 ILE A O 1
ATOM 3227 N N . GLU A 1 429 ? -15.923 3.907 -5.099 1.00 97.31 429 GLU A N 1
ATOM 3228 C CA . GLU A 1 429 ? -16.753 4.485 -4.018 1.00 97.31 429 GLU A CA 1
ATOM 3229 C C . GLU A 1 429 ? -16.619 3.737 -2.674 1.00 97.31 429 GLU A C 1
ATOM 3231 O O . GLU A 1 429 ? -17.586 3.242 -2.091 1.00 97.31 429 GLU A O 1
ATOM 3236 N N . ASN A 1 430 ? -15.381 3.612 -2.196 1.00 97.69 430 ASN A N 1
ATOM 3237 C CA . ASN A 1 430 ? -15.034 2.763 -1.065 1.00 97.69 430 ASN A CA 1
ATOM 3238 C C . ASN A 1 430 ? -14.057 3.446 -0.096 1.00 97.69 430 ASN A C 1
ATOM 3240 O O . ASN A 1 430 ? -12.938 3.814 -0.462 1.00 97.69 430 ASN A O 1
ATOM 3244 N N . GLU A 1 431 ? -14.452 3.536 1.175 1.00 97.50 431 GLU A N 1
ATOM 3245 C CA . GLU A 1 431 ? -13.634 4.106 2.254 1.00 97.50 431 GLU A CA 1
ATOM 3246 C C . GLU A 1 431 ? -12.381 3.270 2.575 1.00 97.50 431 GLU A C 1
ATOM 3248 O O . GLU A 1 431 ? -11.470 3.741 3.247 1.00 97.50 431 GLU A O 1
ATOM 3253 N N . ARG A 1 432 ? -12.307 2.018 2.102 1.00 97.69 432 ARG A N 1
ATOM 3254 C CA . ARG A 1 432 ? -11.157 1.118 2.295 1.00 97.69 432 ARG A CA 1
ATOM 3255 C C . ARG A 1 432 ? -10.123 1.193 1.171 1.00 97.69 432 ARG A C 1
ATOM 3257 O O . ARG A 1 432 ? -9.120 0.480 1.227 1.00 97.69 432 ARG A O 1
ATOM 3264 N N . VAL A 1 433 ? -10.363 2.021 0.155 1.00 98.50 433 VAL A N 1
ATOM 3265 C CA . VAL A 1 433 ? -9.506 2.139 -1.028 1.00 98.50 433 VAL A CA 1
ATOM 3266 C C . VAL A 1 433 ? -8.997 3.566 -1.163 1.00 98.50 433 VAL A C 1
ATOM 3268 O O . VAL A 1 433 ? -9.782 4.507 -1.272 1.00 98.50 433 VAL A O 1
ATOM 3271 N N . VAL A 1 434 ? -7.676 3.710 -1.211 1.00 98.50 434 VAL A N 1
ATOM 3272 C CA . VAL A 1 434 ? -6.971 4.956 -1.527 1.00 98.50 434 VAL A CA 1
ATOM 3273 C C . VAL A 1 434 ? -6.393 4.834 -2.932 1.00 98.50 434 VAL A C 1
ATOM 3275 O O . VAL A 1 434 ? -5.676 3.876 -3.218 1.00 98.50 434 VAL A O 1
ATOM 3278 N N . LEU A 1 435 ? -6.693 5.790 -3.813 1.00 98.06 435 LEU A N 1
ATOM 3279 C CA . LEU A 1 435 ? -6.066 5.876 -5.136 1.00 98.06 435 LEU A CA 1
ATOM 3280 C C . LEU A 1 435 ? -4.936 6.896 -5.116 1.00 98.06 435 LEU A C 1
ATOM 3282 O O . LEU A 1 435 ? -5.106 7.982 -4.566 1.00 98.06 435 LEU A O 1
ATOM 3286 N N . VAL A 1 436 ? -3.814 6.560 -5.744 1.00 96.00 436 VAL A N 1
ATOM 3287 C CA . VAL A 1 436 ? -2.626 7.412 -5.831 1.00 96.00 436 VAL A CA 1
ATOM 3288 C C . VAL A 1 436 ? -2.387 7.821 -7.278 1.00 96.00 436 VAL A C 1
ATOM 3290 O O . VAL A 1 436 ? -2.321 6.965 -8.159 1.00 96.00 436 VAL A O 1
ATOM 3293 N N . MET A 1 437 ? -2.217 9.123 -7.505 1.00 92.75 437 MET A N 1
ATOM 3294 C CA . MET A 1 437 ? -1.763 9.696 -8.778 1.00 92.75 437 MET A CA 1
ATOM 3295 C C . MET A 1 437 ? -0.494 10.535 -8.567 1.00 92.75 437 MET A C 1
ATOM 3297 O O . MET A 1 437 ? -0.321 11.078 -7.475 1.00 92.75 437 MET A O 1
ATOM 3301 N N . PRO A 1 438 ? 0.373 10.703 -9.581 1.00 91.00 438 PRO A N 1
ATOM 3302 C CA . PRO A 1 438 ? 0.250 10.219 -10.968 1.00 91.00 438 PRO A CA 1
ATOM 3303 C C . PRO A 1 438 ? 0.653 8.743 -11.134 1.00 91.00 438 PRO A C 1
ATOM 3305 O O . PRO A 1 438 ? 0.951 8.073 -10.153 1.00 91.00 438 PRO A O 1
ATOM 3308 N N . ASN A 1 439 ? 0.686 8.222 -12.369 1.00 86.88 439 ASN A N 1
ATOM 3309 C CA . ASN A 1 439 ? 1.132 6.847 -12.669 1.00 86.88 439 ASN A CA 1
ATOM 3310 C C . ASN A 1 439 ? 2.628 6.589 -12.402 1.00 86.88 439 ASN A C 1
ATOM 3312 O O . ASN A 1 439 ? 3.028 5.439 -12.198 1.00 86.88 439 ASN A O 1
ATOM 3316 N N . PHE A 1 440 ? 3.463 7.631 -12.466 1.00 86.25 440 PHE A N 1
ATOM 3317 C CA . PHE A 1 440 ? 4.920 7.541 -12.341 1.00 86.25 440 PHE A CA 1
ATOM 3318 C C . PHE A 1 440 ? 5.460 8.678 -11.479 1.00 86.25 440 PHE A C 1
ATOM 3320 O O . PHE A 1 440 ? 5.057 9.827 -11.627 1.00 86.25 440 PHE A O 1
ATOM 3327 N N . VAL A 1 441 ? 6.410 8.336 -10.626 1.00 87.38 441 VAL A N 1
ATOM 3328 C CA . VAL A 1 441 ? 7.284 9.233 -9.871 1.00 87.38 441 VAL A CA 1
ATOM 3329 C C . VAL A 1 441 ? 8.716 9.047 -10.393 1.00 87.38 441 VAL A C 1
ATOM 3331 O O . VAL A 1 441 ? 9.002 8.079 -11.093 1.00 87.38 441 VAL A O 1
ATOM 3334 N N . GLY A 1 442 ? 9.618 9.978 -10.126 1.00 79.31 442 GLY A N 1
ATOM 3335 C CA . GLY A 1 442 ? 11.022 9.897 -10.527 1.00 79.31 442 GLY A CA 1
ATOM 3336 C C . GLY A 1 442 ? 11.916 9.393 -9.401 1.00 79.31 442 GLY A C 1
ATOM 3337 O O . GLY A 1 442 ? 11.725 9.748 -8.239 1.00 79.31 442 GLY A O 1
ATOM 3338 N N . ASP A 1 443 ? 12.929 8.609 -9.755 1.00 71.69 443 ASP A N 1
ATOM 3339 C CA . ASP A 1 443 ? 13.997 8.214 -8.836 1.00 71.69 443 ASP A CA 1
ATOM 3340 C C . ASP A 1 443 ? 14.999 9.369 -8.618 1.00 71.69 443 ASP A C 1
ATOM 3342 O O . ASP A 1 443 ? 15.610 9.862 -9.583 1.00 71.69 443 ASP A O 1
ATOM 3346 N N . MET A 1 444 ? 15.149 9.771 -7.346 1.00 59.84 444 MET A N 1
ATOM 3347 C CA . MET A 1 444 ? 16.423 10.115 -6.691 1.00 59.84 444 MET A CA 1
ATOM 3348 C C . MET A 1 444 ? 17.666 10.301 -7.563 1.00 59.84 444 MET A C 1
ATOM 3350 O O . MET A 1 444 ? 18.086 11.393 -7.976 1.00 59.84 444 MET A O 1
ATOM 3354 N N . ASP A 1 445 ? 18.261 9.146 -7.800 1.00 65.94 445 ASP A N 1
ATOM 3355 C CA . ASP A 1 445 ? 19.660 8.962 -8.131 1.00 65.94 445 ASP A CA 1
ATOM 3356 C C . ASP A 1 445 ? 19.822 8.563 -9.592 1.00 65.94 445 ASP A C 1
ATOM 3358 O O . ASP A 1 445 ? 20.797 8.941 -10.243 1.00 65.94 445 ASP A O 1
ATOM 3362 N N . ALA A 1 446 ? 18.834 7.850 -10.136 1.00 63.69 446 ALA A N 1
ATOM 3363 C CA . ALA A 1 446 ? 18.921 7.287 -11.477 1.00 63.69 446 ALA A CA 1
ATOM 3364 C C . ALA A 1 446 ? 18.230 8.138 -12.556 1.00 63.69 446 ALA A C 1
ATOM 3366 O O . ALA A 1 446 ? 18.501 7.948 -13.741 1.00 63.69 446 ALA A O 1
ATOM 3367 N N . GLY A 1 447 ? 17.322 9.052 -12.176 1.00 66.44 447 GLY A N 1
ATOM 3368 C CA . GLY A 1 447 ? 16.479 9.765 -13.151 1.00 66.44 447 GLY A CA 1
ATOM 3369 C C . GLY A 1 447 ? 15.562 8.820 -13.936 1.00 66.44 447 GLY A C 1
ATOM 3370 O O . GLY A 1 447 ? 15.154 9.120 -15.054 1.00 66.44 447 GLY A O 1
ATOM 3371 N N . ILE A 1 448 ? 15.286 7.646 -13.364 1.00 75.25 448 ILE A N 1
ATOM 3372 C CA . ILE A 1 448 ? 14.434 6.624 -13.959 1.00 75.25 448 ILE A CA 1
ATOM 3373 C C . ILE A 1 448 ? 13.009 6.853 -13.475 1.00 75.25 448 ILE A C 1
ATOM 3375 O O . ILE A 1 448 ? 12.768 7.096 -12.292 1.00 75.25 448 ILE A O 1
ATOM 3379 N N . ASP A 1 449 ? 12.059 6.710 -14.391 1.00 81.88 449 ASP A N 1
ATOM 3380 C CA . ASP A 1 449 ? 10.646 6.699 -14.047 1.00 81.88 449 ASP A CA 1
ATOM 3381 C C . ASP A 1 449 ? 10.275 5.427 -13.286 1.00 81.88 449 ASP A C 1
ATOM 3383 O O . ASP A 1 449 ? 10.336 4.295 -13.789 1.00 81.88 449 ASP A O 1
ATOM 3387 N N . VAL A 1 450 ? 9.820 5.643 -12.065 1.00 86.75 450 VAL A N 1
ATOM 3388 C CA . VAL A 1 450 ? 9.398 4.641 -11.106 1.00 86.75 450 VAL A CA 1
ATOM 3389 C C . VAL A 1 450 ? 7.865 4.650 -11.057 1.00 86.75 450 VAL A C 1
ATOM 3391 O O . VAL A 1 450 ? 7.250 5.688 -10.842 1.00 86.75 450 VAL A O 1
ATOM 3394 N N . PRO A 1 451 ? 7.186 3.517 -11.294 1.00 91.19 451 PRO A N 1
ATOM 3395 C CA . PRO A 1 451 ? 5.738 3.423 -11.121 1.00 91.19 451 PRO A CA 1
ATOM 3396 C C . PRO A 1 451 ? 5.257 3.905 -9.741 1.00 91.19 451 PRO A C 1
ATOM 3398 O O . PRO A 1 451 ? 5.858 3.592 -8.716 1.00 91.19 451 PRO A O 1
ATOM 3401 N N . SER A 1 452 ? 4.118 4.585 -9.670 1.00 92.88 452 SER A N 1
ATOM 3402 C CA . SER A 1 452 ? 3.621 5.143 -8.404 1.00 92.88 452 SER A CA 1
ATOM 3403 C C . SER A 1 452 ? 3.133 4.113 -7.386 1.00 92.88 452 SER A C 1
ATOM 3405 O O . SER A 1 452 ? 2.916 4.469 -6.233 1.00 92.88 452 SER A O 1
ATOM 3407 N N . HIS A 1 453 ? 3.041 2.823 -7.730 1.00 95.56 453 HIS A N 1
ATOM 3408 C CA . HIS A 1 453 ? 2.782 1.787 -6.722 1.00 95.56 453 HIS A CA 1
ATOM 3409 C C . HIS A 1 453 ? 3.903 1.670 -5.672 1.00 95.56 453 HIS A C 1
ATOM 3411 O O . HIS A 1 453 ? 3.654 1.167 -4.581 1.00 95.56 453 HIS A O 1
ATOM 3417 N N . TYR A 1 454 ? 5.113 2.164 -5.956 1.00 94.81 454 TYR A N 1
ATOM 3418 C CA . TYR A 1 454 ? 6.171 2.277 -4.946 1.00 94.81 454 TYR A CA 1
ATOM 3419 C C . TYR A 1 454 ? 5.909 3.432 -3.972 1.00 94.81 454 TYR A C 1
ATOM 3421 O O . TYR A 1 454 ? 6.044 3.258 -2.766 1.00 94.81 454 TYR A O 1
ATOM 3429 N N . ALA A 1 455 ? 5.414 4.568 -4.471 1.00 93.81 455 ALA A N 1
ATOM 3430 C CA . ALA A 1 455 ? 4.919 5.646 -3.616 1.00 93.81 455 ALA A CA 1
ATOM 3431 C C . ALA A 1 455 ? 3.680 5.210 -2.811 1.00 93.81 455 ALA A C 1
ATOM 3433 O O . ALA A 1 455 ? 3.528 5.570 -1.649 1.00 93.81 455 ALA A O 1
ATOM 3434 N N . ALA A 1 456 ? 2.815 4.373 -3.397 1.00 96.38 456 ALA A N 1
ATOM 3435 C CA . ALA A 1 456 ? 1.697 3.755 -2.688 1.00 96.38 456 ALA A CA 1
ATOM 3436 C C . ALA A 1 456 ? 2.171 2.844 -1.541 1.00 96.38 456 ALA A C 1
ATOM 3438 O O . ALA A 1 456 ? 1.537 2.827 -0.491 1.00 96.38 456 ALA A O 1
ATOM 3439 N N . ALA A 1 457 ? 3.286 2.122 -1.713 1.00 96.69 457 ALA A N 1
ATOM 3440 C CA . ALA A 1 457 ? 3.898 1.304 -0.661 1.00 96.69 457 ALA A CA 1
ATOM 3441 C C . ALA A 1 457 ? 4.407 2.154 0.510 1.00 96.69 457 ALA A C 1
ATOM 3443 O O . ALA A 1 457 ? 4.196 1.801 1.673 1.00 96.69 457 ALA A O 1
ATOM 3444 N N . GLN A 1 458 ? 5.031 3.291 0.205 1.00 94.88 458 GLN A N 1
ATOM 3445 C CA . GLN A 1 458 ? 5.463 4.264 1.205 1.00 94.88 458 GLN A CA 1
ATOM 3446 C C . GLN A 1 458 ? 4.268 4.877 1.950 1.00 94.88 458 GLN A C 1
ATOM 3448 O O . GLN A 1 458 ? 4.209 4.814 3.178 1.00 94.88 458 GLN A O 1
ATOM 3453 N N . LEU A 1 459 ? 3.266 5.370 1.216 1.00 95.19 459 LEU A N 1
ATOM 3454 C CA . LEU A 1 459 ? 2.046 5.944 1.790 1.00 95.19 459 LEU A CA 1
ATOM 3455 C C . LEU A 1 459 ? 1.285 4.935 2.670 1.00 95.19 459 LEU A C 1
ATOM 3457 O O . LEU A 1 459 ? 0.778 5.276 3.736 1.00 95.19 459 LEU A O 1
ATOM 3461 N N . ALA A 1 460 ? 1.229 3.669 2.256 1.00 95.94 460 ALA A N 1
ATOM 3462 C CA . ALA A 1 460 ? 0.606 2.606 3.037 1.00 95.94 460 ALA A CA 1
ATOM 3463 C C . ALA A 1 460 ? 1.319 2.339 4.368 1.00 95.94 460 ALA A C 1
ATOM 3465 O O . ALA A 1 460 ? 0.662 1.987 5.348 1.00 95.94 460 ALA A O 1
ATOM 3466 N N . ALA A 1 461 ? 2.642 2.494 4.406 1.00 94.62 461 ALA A N 1
ATOM 3467 C CA . ALA A 1 461 ? 3.424 2.374 5.629 1.00 94.62 461 ALA A CA 1
ATOM 3468 C C . ALA A 1 461 ? 3.250 3.596 6.538 1.00 94.62 461 ALA A C 1
ATOM 3470 O O . ALA A 1 461 ? 3.210 3.463 7.758 1.00 94.62 461 ALA A O 1
ATOM 3471 N N . GLU A 1 462 ? 3.053 4.777 5.963 1.00 92.56 462 GLU A N 1
ATOM 3472 C CA . GLU A 1 462 ? 2.726 5.979 6.723 1.00 92.56 462 GLU A CA 1
ATOM 3473 C C . GLU A 1 462 ? 1.347 5.895 7.395 1.00 92.56 462 GLU A C 1
ATOM 3475 O O . GLU A 1 462 ? 1.224 6.228 8.572 1.00 92.56 462 GLU A O 1
ATOM 3480 N N . PHE A 1 463 ? 0.336 5.334 6.717 1.00 92.94 463 PHE A N 1
ATOM 3481 C CA . PHE A 1 463 ? -0.948 4.992 7.352 1.00 92.94 463 PHE A CA 1
ATOM 3482 C C . PHE A 1 463 ? -0.801 3.999 8.514 1.00 92.94 463 PHE A C 1
ATOM 3484 O O . PHE A 1 463 ? -1.648 3.955 9.403 1.00 92.94 463 PHE A O 1
ATOM 3491 N N . CYS A 1 464 ? 0.249 3.181 8.524 1.00 92.75 464 CYS A N 1
ATOM 3492 C CA . CYS A 1 464 ? 0.550 2.318 9.661 1.00 92.75 464 CYS A CA 1
ATOM 3493 C C . CYS A 1 464 ? 1.255 3.092 10.788 1.00 92.75 464 CYS A C 1
ATOM 3495 O O . CYS A 1 464 ? 0.933 2.888 11.958 1.00 92.75 464 CYS A O 1
ATOM 3497 N N . ARG A 1 465 ? 2.158 4.027 10.449 1.00 88.62 465 ARG A N 1
ATOM 3498 C CA . ARG A 1 465 ? 2.904 4.856 11.418 1.00 88.62 465 ARG A CA 1
ATOM 3499 C C . ARG A 1 465 ? 1.999 5.770 12.223 1.00 88.62 465 ARG A C 1
ATOM 3501 O O . ARG A 1 465 ? 2.259 5.998 13.402 1.00 88.62 465 ARG A O 1
ATOM 3508 N N . THR A 1 466 ? 0.903 6.246 11.633 1.00 69.31 466 THR A N 1
ATOM 3509 C CA . THR A 1 466 ? -0.058 7.080 12.360 1.00 69.31 466 THR A CA 1
ATOM 3510 C C . THR A 1 466 ? -0.581 6.397 13.621 1.00 69.31 466 THR A C 1
ATOM 3512 O O . THR A 1 466 ? -0.927 7.111 14.549 1.00 69.31 466 THR A O 1
ATOM 3515 N N . GLY A 1 467 ? -0.565 5.057 13.715 1.00 61.97 467 GLY A N 1
ATOM 3516 C CA . GLY A 1 467 ? -0.892 4.310 14.938 1.00 61.97 467 GLY A CA 1
ATOM 3517 C C . GLY A 1 467 ? 0.138 4.421 16.078 1.00 61.97 467 GLY A C 1
ATOM 3518 O O . GLY A 1 467 ? -0.217 4.203 17.238 1.00 61.97 467 GLY A O 1
ATOM 3519 N N . GLU A 1 468 ? 1.375 4.830 15.801 1.00 69.12 468 GLU A N 1
ATOM 3520 C CA . GLU A 1 468 ? 2.444 4.980 16.801 1.00 69.12 468 GLU A CA 1
ATOM 3521 C C . GLU A 1 468 ? 2.681 6.437 17.226 1.00 69.12 468 GLU A C 1
ATOM 3523 O O . GLU A 1 468 ? 3.029 6.688 18.378 1.00 69.12 468 GLU A O 1
ATOM 3528 N N . GLU A 1 469 ? 2.452 7.413 16.342 1.00 70.62 469 GLU A N 1
ATOM 3529 C CA . GLU A 1 469 ? 2.662 8.830 16.672 1.00 70.62 469 GLU A CA 1
ATOM 3530 C C . GLU A 1 469 ? 1.469 9.437 17.438 1.00 70.62 469 GLU A C 1
ATOM 3532 O O . GLU A 1 469 ? 0.316 9.174 17.081 1.00 70.62 469 GLU A O 1
ATOM 3537 N N . PRO A 1 470 ? 1.707 10.268 18.475 1.00 58.75 470 PRO A N 1
ATOM 3538 C CA . PRO A 1 470 ? 0.640 10.944 19.212 1.00 58.75 470 PRO A CA 1
ATOM 3539 C C . PRO A 1 470 ? -0.179 11.857 18.288 1.00 58.75 470 PRO A C 1
ATOM 3541 O O . PRO A 1 470 ? 0.364 12.462 17.364 1.00 58.75 470 PRO A O 1
ATOM 3544 N N . ALA A 1 471 ? -1.487 11.959 18.560 1.00 57.75 471 ALA A N 1
ATOM 3545 C CA . ALA A 1 471 ? -2.496 12.641 17.745 1.00 57.75 471 ALA A CA 1
ATOM 3546 C C . ALA A 1 471 ? -1.987 13.826 16.904 1.00 57.75 471 ALA A C 1
ATOM 3548 O O . ALA A 1 471 ? -1.752 14.915 17.436 1.00 57.75 471 ALA A O 1
ATOM 3549 N N . GLY A 1 472 ? -1.945 13.658 15.578 1.00 55.56 472 GLY A N 1
ATOM 3550 C CA . GLY A 1 472 ? -2.021 14.802 14.664 1.00 55.56 472 GLY A CA 1
ATOM 3551 C C . GLY A 1 472 ? -1.119 14.795 13.438 1.00 55.56 472 GLY A C 1
ATOM 3552 O O . GLY A 1 472 ? -1.299 15.677 12.599 1.00 55.56 472 GLY A O 1
ATOM 3553 N N . ALA A 1 473 ? -0.188 13.851 13.288 1.00 68.00 473 ALA A N 1
ATOM 3554 C CA . ALA A 1 473 ? 0.528 13.721 12.023 1.00 68.00 473 ALA A CA 1
ATOM 3555 C C . ALA A 1 473 ? -0.435 13.153 10.972 1.00 68.00 473 ALA A C 1
ATOM 3557 O O . ALA A 1 473 ? -0.827 11.988 11.032 1.00 68.00 473 ALA A O 1
ATOM 3558 N N . ALA A 1 474 ? -0.888 14.002 10.048 1.00 67.75 474 ALA A N 1
ATOM 3559 C CA . ALA A 1 474 ? -1.625 13.511 8.899 1.00 67.75 474 ALA A CA 1
ATOM 3560 C C . ALA A 1 474 ? -0.657 12.701 8.016 1.00 67.75 474 ALA A C 1
ATOM 3562 O O . ALA A 1 474 ? 0.480 13.127 7.811 1.00 67.75 474 ALA A O 1
ATOM 3563 N N . PRO A 1 475 ? -1.089 11.549 7.494 1.00 71.12 475 PRO A N 1
ATOM 3564 C CA . PRO A 1 475 ? -0.300 10.785 6.553 1.00 71.12 475 PRO A CA 1
ATOM 3565 C C . PRO A 1 475 ? -0.106 11.611 5.278 1.00 71.12 475 PRO A C 1
ATOM 3567 O O . PRO A 1 475 ? -1.036 12.260 4.790 1.00 71.12 475 PRO A O 1
ATOM 3570 N N . GLY A 1 476 ? 1.113 11.572 4.770 1.00 65.06 476 GLY A N 1
ATOM 3571 C CA . GLY A 1 476 ? 1.624 12.177 3.559 1.00 65.06 476 GLY A CA 1
ATOM 3572 C C . GLY A 1 476 ? 2.147 13.600 3.746 1.00 65.06 476 GLY A C 1
ATOM 3573 O O . GLY A 1 476 ? 2.335 14.305 2.750 1.00 65.06 476 GLY A O 1
ATOM 3574 N N . VAL A 1 477 ? 2.332 14.039 5.000 1.00 70.19 477 VAL A N 1
ATOM 3575 C CA . VAL A 1 477 ? 2.829 15.384 5.338 1.00 70.19 477 VAL A CA 1
ATOM 3576 C C . VAL A 1 477 ? 4.335 15.490 5.169 1.00 70.19 477 VAL A C 1
ATOM 3578 O O . VAL A 1 477 ? 4.813 16.543 4.736 1.00 70.19 477 VAL A O 1
ATOM 3581 N N . GLU A 1 478 ? 5.098 14.454 5.520 1.00 76.69 478 GLU A N 1
ATOM 3582 C CA . GLU A 1 478 ? 6.536 14.508 5.289 1.00 76.69 478 GLU A CA 1
ATOM 3583 C C . GLU A 1 478 ? 6.852 14.130 3.829 1.00 76.69 478 GLU A C 1
ATOM 3585 O O . GLU A 1 478 ? 6.194 13.288 3.210 1.00 76.69 478 GLU A O 1
ATOM 3590 N N . PRO A 1 479 ? 7.831 14.811 3.222 1.00 77.75 479 PRO A N 1
ATOM 3591 C CA . PRO A 1 479 ? 8.198 14.556 1.842 1.00 77.75 479 PRO A CA 1
ATOM 3592 C C . PRO A 1 479 ? 8.760 13.144 1.655 1.00 77.75 479 PRO A C 1
ATOM 3594 O O . PRO A 1 479 ? 9.545 12.648 2.464 1.00 77.75 479 PRO A O 1
ATOM 3597 N N . PHE A 1 480 ? 8.431 12.520 0.530 1.00 82.00 480 PHE A N 1
ATOM 3598 C CA . PHE A 1 480 ? 8.966 11.234 0.111 1.00 82.00 480 PHE A CA 1
ATOM 3599 C C . PHE A 1 480 ? 10.391 11.421 -0.415 1.00 82.00 480 PHE A C 1
ATOM 3601 O O . PHE A 1 480 ? 10.628 11.517 -1.613 1.00 82.00 480 PHE A O 1
ATOM 3608 N N . PHE A 1 481 ? 11.361 11.483 0.497 1.00 74.25 481 PHE A N 1
ATOM 3609 C CA . PHE A 1 481 ? 12.764 11.830 0.234 1.00 74.25 481 PHE A CA 1
ATOM 3610 C C . PHE A 1 481 ? 13.548 10.920 -0.725 1.00 74.25 481 PHE A C 1
ATOM 3612 O O . PHE A 1 481 ? 14.732 11.170 -0.887 1.00 74.25 481 PHE A O 1
ATOM 3619 N N . GLN A 1 482 ? 12.961 9.903 -1.355 1.00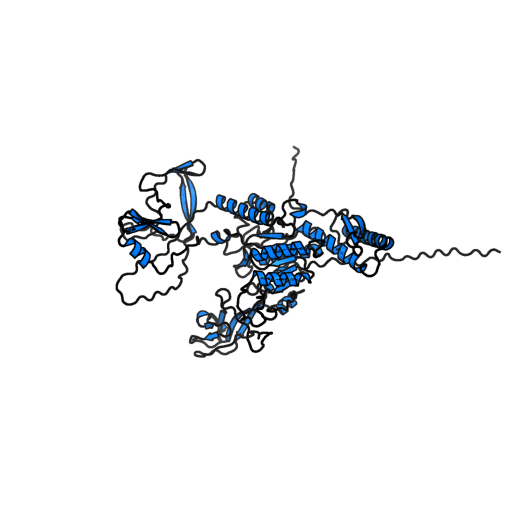 77.38 482 GLN A N 1
ATOM 3620 C CA . GLN A 1 482 ? 13.595 9.146 -2.453 1.00 77.38 482 GLN A CA 1
ATOM 3621 C C . GLN A 1 482 ? 12.879 9.312 -3.791 1.00 77.38 482 GLN A C 1
ATOM 3623 O O . GLN A 1 482 ? 13.389 8.933 -4.847 1.00 77.38 482 GLN A O 1
ATOM 3628 N N . LEU A 1 483 ? 11.682 9.884 -3.750 1.00 79.44 483 LEU A N 1
ATOM 3629 C CA . LEU A 1 483 ? 10.807 10.032 -4.889 1.00 79.44 483 LEU A CA 1
ATOM 3630 C C . LEU A 1 483 ? 10.720 11.521 -5.201 1.00 79.44 483 LEU A C 1
ATOM 3632 O O . LEU A 1 483 ? 10.361 12.344 -4.362 1.00 79.44 483 LEU A O 1
ATOM 3636 N N . ARG A 1 484 ? 11.075 11.877 -6.425 1.00 76.75 484 ARG A N 1
ATOM 3637 C CA . ARG A 1 484 ? 10.927 13.230 -6.958 1.00 76.75 484 ARG A CA 1
ATOM 3638 C C . ARG A 1 484 ? 10.007 13.197 -8.164 1.00 76.75 484 ARG A C 1
ATOM 3640 O O . ARG A 1 484 ? 9.426 12.164 -8.498 1.00 76.75 484 ARG A O 1
ATOM 3647 N N . ASP A 1 485 ? 9.933 14.311 -8.864 1.00 67.69 485 ASP A N 1
ATOM 3648 C CA . ASP A 1 485 ? 9.310 14.336 -10.174 1.00 67.69 485 ASP A CA 1
ATOM 3649 C C . ASP A 1 485 ? 10.041 13.447 -11.164 1.00 67.69 485 ASP A C 1
ATOM 3651 O O . ASP A 1 485 ? 11.274 13.396 -11.225 1.00 67.69 485 ASP A O 1
ATOM 3655 N N . SER A 1 486 ? 9.241 12.771 -11.980 1.00 65.25 486 SER A N 1
ATOM 3656 C CA . SER A 1 486 ? 9.734 12.106 -13.174 1.00 65.25 486 SER A CA 1
ATOM 3657 C C . SER A 1 486 ? 10.495 13.110 -14.047 1.00 65.25 486 SER A C 1
ATOM 3659 O O . SER A 1 486 ? 10.009 14.200 -14.346 1.00 65.25 486 SER A O 1
ATOM 3661 N N . THR A 1 487 ? 11.713 12.743 -14.445 1.00 58.66 487 THR A N 1
ATOM 3662 C CA . THR A 1 487 ? 12.553 13.564 -15.328 1.00 58.66 487 THR A CA 1
ATOM 3663 C C . THR A 1 487 ? 12.247 13.332 -16.807 1.00 58.66 487 THR A C 1
ATOM 3665 O O . THR A 1 487 ? 12.584 14.176 -17.635 1.00 58.66 487 THR A O 1
ATOM 3668 N N . GLU A 1 488 ? 11.628 12.199 -17.155 1.00 54.66 488 GLU A N 1
ATOM 3669 C CA . GLU A 1 488 ? 11.293 11.837 -18.540 1.00 54.66 488 GLU A CA 1
ATOM 3670 C C . GLU A 1 488 ? 9.826 12.108 -18.902 1.00 54.66 488 GLU A C 1
ATOM 3672 O O . GLU A 1 488 ? 9.514 12.393 -20.062 1.00 54.66 488 GLU A O 1
ATOM 3677 N N . GLN A 1 489 ? 8.915 12.034 -17.931 1.00 55.31 489 GLN A N 1
ATOM 3678 C CA . GLN A 1 489 ? 7.505 12.367 -18.097 1.00 55.31 489 GLN A CA 1
ATOM 3679 C C . GLN A 1 489 ? 7.217 13.684 -17.394 1.00 55.31 489 GLN A C 1
ATOM 3681 O O . GLN A 1 489 ? 7.562 13.869 -16.233 1.00 55.31 489 GLN A O 1
ATOM 3686 N N . VAL A 1 490 ? 6.529 14.591 -18.091 1.00 54.19 490 VAL A N 1
ATOM 3687 C CA . VAL A 1 490 ? 6.000 15.804 -17.462 1.00 54.19 490 VAL A CA 1
ATOM 3688 C C . VAL A 1 490 ? 5.101 15.357 -16.317 1.00 54.19 490 VAL A C 1
ATOM 3690 O O . VAL A 1 490 ? 4.045 14.771 -16.559 1.00 54.19 490 VAL A O 1
ATOM 3693 N N . PHE A 1 491 ? 5.549 15.589 -15.087 1.00 59.94 491 PHE A N 1
ATOM 3694 C CA . PHE A 1 491 ? 4.810 15.276 -13.879 1.00 59.94 491 PHE A CA 1
ATOM 3695 C C . PHE A 1 491 ? 3.502 16.069 -13.917 1.00 59.94 491 PHE A C 1
ATOM 3697 O O . PHE A 1 491 ? 3.481 17.292 -13.826 1.00 59.94 491 PHE A O 1
ATOM 3704 N N . ARG A 1 492 ? 2.386 15.382 -14.181 1.00 62.78 492 ARG A N 1
ATOM 3705 C CA . ARG A 1 492 ? 1.102 16.044 -14.449 1.00 62.78 492 ARG A CA 1
ATOM 3706 C C . ARG A 1 492 ? 0.372 16.496 -13.189 1.00 62.78 492 ARG A C 1
ATOM 3708 O O . ARG A 1 492 ? -0.785 16.872 -13.295 1.00 62.78 492 ARG A O 1
ATOM 3715 N N . SER A 1 493 ? 0.990 16.474 -12.014 1.00 64.12 493 SER A N 1
ATOM 3716 C CA . SER A 1 493 ? 0.394 17.074 -10.818 1.00 64.12 493 SER A CA 1
ATOM 3717 C C . SER A 1 493 ? 0.833 18.532 -10.673 1.00 64.12 493 SER A C 1
ATOM 3719 O O . SER A 1 493 ? -0.006 19.421 -10.830 1.00 64.12 493 SER A O 1
ATOM 3721 N N . SER A 1 494 ? 2.126 18.801 -10.469 1.00 63.94 494 SER A N 1
ATOM 3722 C CA . SER A 1 494 ? 2.646 20.167 -10.329 1.00 63.94 494 SER A CA 1
ATOM 3723 C C . SER A 1 494 ? 2.811 20.859 -11.685 1.00 63.94 494 SER A C 1
ATOM 3725 O O . SER A 1 494 ? 3.491 20.381 -12.586 1.00 63.94 494 SER A O 1
ATOM 3727 N N . GLY A 1 495 ? 2.122 21.985 -11.876 1.00 71.88 495 GLY A N 1
ATOM 3728 C CA . GLY A 1 495 ? 2.233 22.816 -13.081 1.00 71.88 495 GLY A CA 1
ATOM 3729 C C . GLY A 1 495 ? 1.349 22.414 -14.270 1.00 71.88 495 GLY A C 1
ATOM 3730 O O . GLY A 1 495 ? 1.075 23.265 -15.118 1.00 71.88 495 GLY A O 1
ATOM 3731 N N . PHE A 1 496 ? 0.836 21.178 -14.331 1.00 82.12 496 PHE A N 1
ATOM 3732 C CA . PHE A 1 496 ? -0.152 20.787 -15.349 1.00 82.12 496 PHE A CA 1
ATOM 3733 C C . PHE A 1 496 ? -1.566 21.229 -14.955 1.00 82.12 496 PHE A C 1
ATOM 3735 O O . PHE A 1 496 ? -2.207 21.978 -15.702 1.00 82.12 496 PHE A O 1
ATOM 3742 N N . PHE A 1 497 ? -2.032 20.821 -13.771 1.00 86.50 497 PHE A N 1
ATOM 3743 C CA . PHE A 1 497 ? -3.323 21.233 -13.222 1.00 86.50 497 PHE A CA 1
ATOM 3744 C C . PHE A 1 497 ? -3.209 22.533 -12.421 1.00 86.50 497 PHE A C 1
ATOM 3746 O O . PHE A 1 497 ? -2.227 22.808 -11.733 1.00 86.50 497 PHE A O 1
ATOM 3753 N N . THR A 1 498 ? -4.256 23.344 -12.488 1.00 90.00 498 THR A N 1
ATOM 3754 C CA . THR A 1 498 ? -4.466 24.471 -11.581 1.00 90.00 498 THR A CA 1
ATOM 3755 C C . THR A 1 498 ? -4.836 23.973 -10.177 1.00 90.00 498 THR A C 1
ATOM 3757 O O . THR A 1 498 ? -5.413 22.893 -10.041 1.00 90.00 498 THR A O 1
ATOM 3760 N N . PRO A 1 499 ? -4.614 24.769 -9.114 1.00 90.25 499 PRO A N 1
ATOM 3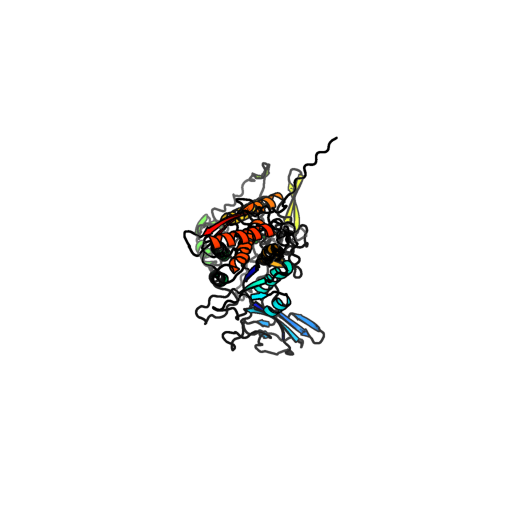761 C CA . PRO A 1 499 ? -5.008 24.378 -7.758 1.00 90.25 499 PRO A CA 1
ATOM 3762 C C . PRO A 1 499 ? -6.494 24.006 -7.612 1.00 90.25 499 PRO A C 1
ATOM 3764 O O . PRO A 1 499 ? -6.829 23.104 -6.854 1.00 90.25 499 PRO A O 1
ATOM 3767 N N . SER A 1 500 ? -7.394 24.664 -8.355 1.00 93.06 500 SER A N 1
ATOM 3768 C CA . SER A 1 500 ? -8.823 24.321 -8.352 1.00 93.06 500 SER A CA 1
ATOM 3769 C C . SER A 1 500 ? -9.130 22.989 -9.038 1.00 93.06 500 SER A C 1
ATOM 3771 O O . SER A 1 500 ? -10.031 22.286 -8.598 1.00 93.06 500 SER A O 1
ATOM 3773 N N . GLU A 1 501 ? -8.396 22.646 -10.100 1.00 93.56 501 GLU A N 1
ATOM 3774 C CA . GLU A 1 501 ? -8.524 21.351 -10.782 1.00 93.56 501 GLU A CA 1
ATOM 3775 C C . GLU A 1 501 ? -7.967 20.218 -9.900 1.00 93.56 501 GLU A C 1
ATOM 3777 O O . GLU A 1 501 ? -8.581 19.158 -9.807 1.00 93.56 501 GLU A O 1
ATOM 3782 N N . LEU A 1 502 ? -6.857 20.453 -9.186 1.00 92.44 502 LEU A N 1
ATOM 3783 C CA . LEU A 1 502 ? -6.323 19.504 -8.201 1.00 92.44 502 LEU A CA 1
ATOM 3784 C C . LEU A 1 502 ? -7.314 19.257 -7.056 1.00 92.44 502 LEU A C 1
ATOM 3786 O O . LEU A 1 502 ? -7.579 18.105 -6.724 1.00 92.44 502 LEU A O 1
ATOM 3790 N N . GLU A 1 503 ? -7.918 20.309 -6.495 1.00 93.56 503 GLU A N 1
ATOM 3791 C CA . GLU A 1 503 ? -8.945 20.164 -5.451 1.00 93.56 503 GLU A CA 1
ATOM 3792 C C . GLU A 1 503 ? -10.174 19.398 -5.961 1.00 93.56 503 GLU A C 1
ATOM 3794 O O . GLU A 1 503 ? -10.796 18.645 -5.213 1.00 93.56 503 GLU A O 1
ATOM 3799 N N . GLU A 1 504 ? -10.523 19.552 -7.239 1.00 95.94 504 GLU A N 1
ATOM 3800 C CA . GLU A 1 504 ? -11.610 18.805 -7.864 1.00 95.94 504 GLU A CA 1
ATOM 3801 C C . GLU A 1 504 ? -11.284 17.308 -8.009 1.00 95.94 504 GLU A C 1
ATOM 3803 O O . GLU A 1 504 ? -12.164 16.473 -7.785 1.00 95.94 504 GLU A O 1
ATOM 3808 N N . ILE A 1 505 ? -10.031 16.958 -8.318 1.00 95.38 505 ILE A N 1
ATOM 3809 C CA . ILE A 1 505 ? -9.562 15.565 -8.356 1.00 95.38 505 ILE A CA 1
ATOM 3810 C C . ILE A 1 505 ? -9.499 14.970 -6.938 1.00 95.38 505 ILE A C 1
ATOM 3812 O O . ILE A 1 505 ? -10.001 13.867 -6.716 1.00 95.38 505 ILE A O 1
ATOM 3816 N N . VAL A 1 506 ? -8.983 15.715 -5.955 1.00 95.62 506 VAL A N 1
ATOM 3817 C CA . VAL A 1 506 ? -8.983 15.306 -4.538 1.00 95.62 506 VAL A CA 1
ATOM 3818 C C . VAL A 1 506 ? -10.407 15.092 -4.033 1.00 95.62 506 VAL A C 1
ATOM 3820 O O . VAL A 1 506 ? -10.708 14.055 -3.449 1.00 95.62 506 VAL A O 1
ATOM 3823 N N . SER A 1 507 ? -11.320 16.022 -4.322 1.00 95.81 507 SER A N 1
ATOM 3824 C CA . SER A 1 507 ? -12.744 15.910 -3.971 1.00 95.81 507 SER A CA 1
ATOM 3825 C C . SER A 1 507 ? -13.438 14.724 -4.640 1.00 95.81 507 SER A C 1
ATOM 3827 O O . SER A 1 507 ? -14.512 14.315 -4.204 1.00 95.81 507 SER A O 1
ATOM 3829 N N . ALA A 1 508 ? -12.849 14.172 -5.702 1.00 96.81 508 ALA A N 1
ATOM 38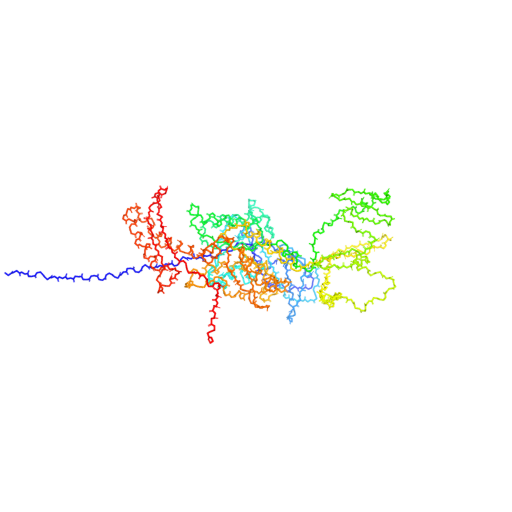30 C CA . ALA A 1 508 ? -13.332 12.959 -6.335 1.00 96.81 508 ALA A CA 1
ATOM 3831 C C . ALA A 1 508 ? -12.854 11.674 -5.642 1.00 96.81 508 ALA A C 1
ATOM 3833 O O . ALA A 1 508 ? -13.404 10.622 -5.949 1.00 96.81 508 ALA A O 1
ATOM 3834 N N . GLY A 1 509 ? -11.877 11.751 -4.731 1.00 97.12 509 GLY A N 1
ATOM 3835 C CA . GLY A 1 509 ? -11.345 10.610 -3.983 1.00 97.12 509 GLY A CA 1
ATOM 3836 C C . GLY A 1 509 ? -9.965 10.125 -4.441 1.00 97.12 509 GLY A C 1
ATOM 3837 O O . GLY A 1 509 ? -9.677 8.931 -4.372 1.00 97.12 509 GLY A O 1
ATOM 3838 N N . TRP A 1 510 ? -9.118 11.033 -4.935 1.00 97.06 510 TRP A N 1
ATOM 3839 C CA . TRP A 1 510 ? -7.729 10.740 -5.299 1.00 97.06 510 TRP A CA 1
ATOM 3840 C C . TRP A 1 510 ? -6.735 11.399 -4.350 1.00 97.06 510 TRP A C 1
ATOM 3842 O O . TRP A 1 510 ? -6.776 12.608 -4.128 1.00 97.06 510 TRP A O 1
ATOM 3852 N N . THR A 1 511 ? -5.787 10.607 -3.859 1.00 96.25 511 THR A N 1
ATOM 3853 C CA . THR A 1 511 ? -4.586 11.118 -3.201 1.00 96.25 511 THR A CA 1
ATOM 3854 C C . THR A 1 511 ? -3.579 11.528 -4.269 1.00 96.25 511 THR A C 1
ATOM 3856 O O . THR A 1 511 ? -3.134 10.708 -5.076 1.00 96.25 511 THR A O 1
ATOM 3859 N N . ILE A 1 512 ? -3.226 12.811 -4.284 1.00 93.44 512 ILE A N 1
ATOM 3860 C CA . ILE A 1 512 ? -2.315 13.382 -5.280 1.00 93.44 512 ILE A CA 1
ATOM 3861 C C . ILE A 1 512 ? -0.919 13.490 -4.686 1.00 93.44 512 ILE A C 1
ATOM 3863 O O . ILE A 1 512 ? -0.741 14.133 -3.652 1.00 93.44 512 ILE A O 1
ATOM 3867 N N . LEU A 1 513 ? 0.058 12.909 -5.376 1.00 91.31 513 LEU A N 1
ATOM 3868 C CA . LEU A 1 513 ? 1.474 13.166 -5.163 1.00 91.31 513 LEU A CA 1
ATOM 3869 C C . LEU A 1 513 ? 1.874 14.380 -5.994 1.00 91.31 513 LEU A C 1
ATOM 3871 O O . LEU A 1 513 ? 1.715 14.394 -7.220 1.00 91.31 513 LEU A O 1
ATOM 3875 N N . ALA A 1 514 ? 2.362 15.408 -5.325 1.00 88.62 514 ALA A N 1
ATOM 3876 C CA . ALA A 1 514 ? 2.803 16.650 -5.932 1.00 88.62 514 ALA A CA 1
ATOM 3877 C C . ALA A 1 514 ? 4.159 17.043 -5.349 1.00 88.62 514 ALA A C 1
ATOM 3879 O O . ALA A 1 514 ? 4.632 16.450 -4.391 1.00 88.62 514 ALA A O 1
ATOM 3880 N N . ASN A 1 515 ? 4.790 18.039 -5.936 1.00 83.06 515 ASN A N 1
ATOM 3881 C CA . ASN A 1 515 ? 5.942 18.725 -5.387 1.00 83.06 515 ASN A CA 1
ATOM 3882 C C . ASN A 1 515 ? 5.721 20.228 -5.580 1.00 83.06 515 ASN A C 1
ATOM 3884 O O . ASN A 1 515 ? 5.067 20.669 -6.531 1.00 83.06 515 ASN A O 1
ATOM 3888 N N . ASP A 1 516 ? 6.267 21.040 -4.685 1.00 81.06 516 ASP A N 1
ATOM 3889 C CA . ASP A 1 516 ? 6.104 22.490 -4.799 1.00 81.06 516 ASP A CA 1
ATOM 3890 C C . ASP A 1 516 ? 7.006 23.080 -5.896 1.00 81.06 516 ASP A C 1
ATOM 3892 O O . ASP A 1 516 ? 6.683 24.128 -6.469 1.00 81.06 516 ASP A O 1
ATOM 3896 N N . ARG A 1 517 ? 8.142 22.428 -6.190 1.00 79.88 517 ARG A N 1
ATOM 3897 C CA . ARG A 1 517 ? 9.100 22.829 -7.232 1.00 79.88 517 ARG A CA 1
ATOM 3898 C C . ARG A 1 517 ? 9.810 21.633 -7.853 1.00 79.88 517 ARG A C 1
ATOM 3900 O O . ARG A 1 517 ? 10.190 20.708 -7.140 1.00 79.88 517 ARG A O 1
ATOM 3907 N N . ASP A 1 518 ? 10.116 21.740 -9.144 1.00 74.75 518 ASP A N 1
ATOM 3908 C CA . ASP A 1 518 ? 10.902 20.760 -9.898 1.00 74.75 518 ASP A CA 1
ATOM 3909 C C . ASP A 1 518 ? 12.149 20.296 -9.125 1.00 74.75 518 ASP A C 1
ATOM 3911 O O . ASP A 1 518 ? 12.988 21.099 -8.700 1.00 74.75 518 ASP A O 1
ATOM 3915 N N . GLY A 1 519 ? 12.282 18.979 -8.966 1.00 74.44 519 GLY A N 1
ATOM 3916 C CA . GLY A 1 519 ? 13.406 18.350 -8.271 1.00 74.44 519 GLY A CA 1
ATOM 3917 C C . GLY A 1 519 ? 13.316 18.338 -6.741 1.00 74.44 519 GLY A C 1
ATOM 3918 O O . GLY A 1 519 ? 14.190 17.741 -6.113 1.00 74.44 519 GLY A O 1
ATOM 3919 N N . GLU A 1 520 ? 12.293 18.946 -6.132 1.00 82.94 520 GLU A N 1
ATOM 3920 C CA . GLU A 1 520 ? 11.966 18.706 -4.723 1.00 82.94 520 GLU A CA 1
ATOM 3921 C C . GLU A 1 520 ? 11.318 17.312 -4.553 1.00 82.94 520 GLU A C 1
ATOM 3923 O O . GLU A 1 520 ? 10.711 16.796 -5.500 1.00 82.94 520 GLU A O 1
ATOM 3928 N N . PRO A 1 521 ? 11.463 16.676 -3.374 1.00 85.38 521 PRO A N 1
ATOM 3929 C CA . PRO A 1 521 ? 10.770 15.427 -3.078 1.00 85.38 521 PRO A CA 1
ATOM 3930 C C . PRO A 1 521 ? 9.253 15.572 -3.216 1.00 85.38 521 PRO A C 1
ATOM 3932 O O . PRO A 1 521 ? 8.696 16.617 -2.868 1.00 85.38 521 PRO A O 1
ATOM 3935 N N . VAL A 1 522 ? 8.582 14.514 -3.665 1.00 86.69 522 VAL A N 1
ATOM 3936 C CA . VAL A 1 522 ? 7.118 14.514 -3.745 1.00 86.69 522 VAL A CA 1
ATOM 3937 C C . VAL A 1 522 ? 6.515 14.420 -2.345 1.00 86.69 522 VAL A C 1
ATOM 3939 O O . VAL A 1 522 ? 7.008 13.692 -1.491 1.00 86.69 522 VAL A O 1
ATOM 3942 N N . ASN A 1 523 ? 5.435 15.138 -2.091 1.00 89.00 523 ASN A N 1
ATOM 3943 C CA . ASN A 1 523 ? 4.593 15.014 -0.910 1.00 89.00 523 ASN A CA 1
ATOM 3944 C C . ASN A 1 523 ? 3.155 14.711 -1.341 1.00 89.00 523 ASN A C 1
ATOM 3946 O O . ASN A 1 523 ? 2.810 14.768 -2.526 1.00 89.00 523 ASN A O 1
ATOM 3950 N N . THR A 1 524 ? 2.292 14.366 -0.387 1.00 91.12 524 THR A N 1
ATOM 3951 C CA . THR A 1 524 ? 0.863 14.286 -0.696 1.00 91.12 524 THR A CA 1
ATOM 3952 C C . THR A 1 524 ? 0.229 15.665 -0.554 1.00 91.12 524 THR A C 1
ATOM 3954 O O . THR A 1 524 ? 0.481 16.380 0.414 1.00 91.12 524 THR A O 1
ATOM 3957 N N . LEU A 1 525 ? -0.636 16.033 -1.498 1.00 89.75 525 LEU A N 1
ATOM 3958 C CA . LEU A 1 525 ? -1.445 17.244 -1.370 1.00 89.75 525 LEU A CA 1
ATOM 3959 C C . LEU A 1 525 ? -2.513 17.074 -0.278 1.00 89.75 525 LEU A C 1
ATOM 3961 O O . LEU A 1 525 ? -2.732 17.964 0.542 1.00 89.75 525 LEU A O 1
ATOM 3965 N N . ARG A 1 526 ? -3.205 15.930 -0.308 1.00 91.56 526 ARG A N 1
ATOM 3966 C CA . ARG A 1 526 ? -4.210 15.500 0.670 1.00 91.56 526 ARG A CA 1
ATOM 3967 C C . ARG A 1 526 ? -4.441 14.002 0.510 1.00 91.56 526 ARG A C 1
ATOM 3969 O O . ARG A 1 526 ? -4.546 13.517 -0.617 1.00 91.56 526 ARG A O 1
ATOM 3976 N N . THR A 1 527 ? -4.539 13.285 1.623 1.00 94.31 527 THR A N 1
ATOM 3977 C CA . THR A 1 527 ? -4.763 11.837 1.646 1.00 94.31 527 THR A CA 1
ATOM 3978 C C . THR A 1 527 ? -6.245 11.516 1.803 1.00 94.31 527 THR A C 1
ATOM 3980 O O . THR A 1 527 ? -6.859 11.750 2.844 1.00 94.31 527 THR A O 1
ATOM 3983 N N . VAL A 1 528 ? -6.840 10.971 0.744 1.00 96.75 528 VAL A N 1
ATOM 3984 C CA . VAL A 1 528 ? -8.276 10.674 0.677 1.00 96.75 528 VAL A CA 1
ATOM 3985 C C . VAL A 1 528 ? -8.548 9.272 0.147 1.00 96.75 528 VAL A C 1
ATOM 3987 O O . VAL A 1 528 ? -7.760 8.707 -0.613 1.00 96.75 528 VAL A O 1
ATOM 3990 N N . THR A 1 529 ? -9.685 8.721 0.550 1.00 97.94 529 THR A N 1
ATOM 3991 C CA . THR A 1 529 ? -10.252 7.474 0.041 1.00 97.94 529 THR A CA 1
ATOM 3992 C C . THR A 1 529 ? -11.154 7.754 -1.161 1.00 97.94 529 THR A C 1
ATOM 3994 O O . THR A 1 529 ? -11.491 8.901 -1.460 1.00 97.94 529 THR A O 1
ATOM 3997 N N . THR A 1 530 ? -11.595 6.696 -1.838 1.00 98.31 530 THR A N 1
ATOM 3998 C CA . THR A 1 530 ? -12.551 6.817 -2.950 1.00 98.31 530 THR A CA 1
ATOM 3999 C C . THR A 1 530 ? -13.994 7.106 -2.522 1.00 98.31 530 THR A C 1
ATOM 4001 O O . THR A 1 530 ? -14.815 7.438 -3.378 1.00 98.31 530 THR A O 1
ATOM 4004 N N . ASP A 1 531 ? -14.333 7.003 -1.231 1.00 98.00 531 ASP A N 1
ATOM 4005 C CA . ASP A 1 531 ? -15.670 7.344 -0.727 1.00 98.00 531 ASP A CA 1
ATOM 4006 C C . ASP A 1 531 ? -15.751 8.834 -0.361 1.00 98.00 531 ASP A C 1
ATOM 4008 O O . ASP A 1 531 ? -15.485 9.249 0.766 1.00 98.00 531 ASP A O 1
ATOM 4012 N N . ALA A 1 532 ? -16.177 9.643 -1.330 1.00 96.25 532 ALA A N 1
ATOM 4013 C CA . ALA A 1 532 ? -16.400 11.078 -1.159 1.00 96.25 532 ALA A CA 1
ATOM 4014 C C . ALA A 1 532 ? -17.800 11.435 -0.602 1.00 96.25 532 ALA A C 1
ATOM 4016 O O . ALA A 1 532 ? -18.218 12.594 -0.682 1.00 96.25 532 ALA A O 1
ATOM 4017 N N . SER A 1 533 ? -18.569 10.472 -0.070 1.00 96.94 533 SER A N 1
ATOM 4018 C CA . SER A 1 533 ? -19.949 10.716 0.395 1.00 96.94 533 SER A CA 1
ATOM 4019 C C . SER A 1 533 ? -20.030 11.540 1.684 1.00 96.94 533 SER A C 1
ATOM 4021 O O . SER A 1 533 ? -21.009 12.261 1.899 1.00 96.94 533 SER A O 1
ATOM 4023 N N . ALA A 1 534 ? -19.007 11.450 2.535 1.00 95.81 534 ALA A N 1
ATOM 4024 C CA . ALA A 1 534 ? -18.883 12.180 3.790 1.00 95.81 534 ALA A CA 1
ATOM 4025 C C . ALA A 1 534 ? -17.405 12.418 4.114 1.00 95.81 534 ALA A C 1
ATOM 4027 O O . ALA A 1 534 ? -16.558 11.597 3.771 1.00 95.81 534 ALA A O 1
ATOM 4028 N N . VAL A 1 535 ? -17.089 13.508 4.819 1.00 93.12 535 VAL A N 1
ATOM 4029 C CA . VAL A 1 535 ? -15.699 13.837 5.194 1.00 93.12 535 VAL A CA 1
ATOM 4030 C C . VAL A 1 535 ? -15.090 12.724 6.052 1.00 93.12 535 VAL A C 1
ATOM 4032 O O . VAL A 1 535 ? -13.933 12.365 5.872 1.00 93.12 535 VAL A O 1
ATOM 4035 N N . GLU A 1 536 ? -15.893 12.121 6.927 1.00 93.38 536 GLU A N 1
ATOM 4036 C CA . GLU A 1 536 ? -15.506 11.023 7.816 1.00 93.38 536 GLU A CA 1
ATOM 4037 C C . GLU A 1 536 ? -15.090 9.747 7.076 1.00 93.38 536 GLU A C 1
ATOM 4039 O O . GLU A 1 536 ? -14.352 8.938 7.634 1.00 93.38 536 GLU A O 1
ATOM 4044 N N . ARG A 1 537 ? -15.571 9.561 5.843 1.00 95.62 537 ARG A N 1
ATOM 4045 C CA . ARG A 1 537 ? -15.219 8.421 4.985 1.00 95.62 537 ARG A CA 1
ATOM 4046 C C . ARG A 1 537 ? -14.161 8.779 3.950 1.00 95.62 537 ARG A C 1
ATOM 4048 O O . ARG A 1 537 ? -13.352 7.930 3.591 1.00 95.62 537 ARG A O 1
ATOM 4055 N N . MET A 1 538 ? -14.156 10.037 3.517 1.00 96.06 538 MET A N 1
ATOM 4056 C CA . MET A 1 538 ? -13.235 10.572 2.523 1.00 96.06 538 MET A CA 1
ATOM 4057 C C . MET A 1 538 ? -11.825 10.744 3.082 1.00 96.06 538 MET A C 1
ATOM 4059 O O . MET A 1 538 ? -10.869 10.418 2.395 1.00 96.06 538 MET A O 1
ATOM 4063 N N . GLU A 1 539 ? -11.656 11.257 4.300 1.00 94.94 539 GLU A N 1
ATOM 4064 C CA . GLU A 1 539 ? -10.323 11.459 4.879 1.00 94.94 539 GLU A CA 1
ATOM 4065 C C . GLU A 1 539 ? -9.718 10.115 5.302 1.00 94.94 539 GLU A C 1
ATOM 4067 O O . GLU A 1 539 ? -10.184 9.487 6.257 1.00 94.94 539 GLU A O 1
ATOM 4072 N N . ALA A 1 540 ? -8.642 9.688 4.634 1.00 94.38 540 ALA A N 1
ATOM 4073 C CA . ALA A 1 540 ? -8.030 8.381 4.889 1.00 94.38 540 ALA A CA 1
ATOM 4074 C C . ALA A 1 540 ? -7.560 8.234 6.347 1.00 94.38 540 ALA A C 1
ATOM 4076 O O . ALA A 1 540 ? -7.709 7.173 6.949 1.00 94.38 540 ALA A O 1
ATOM 4077 N N . ILE A 1 541 ? -7.077 9.323 6.953 1.00 91.62 541 ILE A N 1
ATOM 4078 C CA . ILE A 1 541 ? -6.666 9.336 8.361 1.00 91.62 541 ILE A CA 1
ATOM 4079 C C . ILE A 1 541 ? -7.820 9.043 9.326 1.00 91.62 541 ILE A C 1
ATOM 4081 O O . ILE A 1 541 ? -7.619 8.368 10.329 1.00 91.62 541 ILE A O 1
ATOM 4085 N N . LEU A 1 542 ? -9.045 9.483 9.025 1.00 92.94 542 LEU A N 1
ATOM 4086 C CA . LEU A 1 542 ? -10.200 9.212 9.887 1.00 92.94 542 LEU A CA 1
ATOM 4087 C C . LEU A 1 542 ? -10.595 7.734 9.834 1.00 92.94 542 LEU A C 1
ATOM 4089 O O . LEU A 1 542 ? -10.962 7.155 10.858 1.00 92.94 542 LEU A O 1
ATOM 4093 N N . VAL A 1 543 ? -10.455 7.111 8.662 1.00 94.06 543 VAL A N 1
ATOM 4094 C CA . VAL A 1 543 ? -10.645 5.668 8.487 1.00 94.06 543 VAL A CA 1
ATOM 4095 C C . VAL A 1 543 ? -9.603 4.888 9.290 1.00 94.06 543 VAL A C 1
ATOM 4097 O O . VAL A 1 543 ? -9.972 3.977 10.033 1.00 94.06 543 VAL A O 1
ATOM 4100 N N . VAL A 1 544 ? -8.329 5.285 9.206 1.00 93.62 544 VAL A N 1
ATOM 4101 C CA . VAL A 1 544 ? -7.234 4.663 9.967 1.00 93.62 544 VAL A CA 1
ATOM 4102 C C . VAL A 1 544 ? -7.441 4.799 11.470 1.00 93.62 544 VAL A C 1
ATOM 4104 O O . VAL A 1 544 ? -7.320 3.819 12.198 1.00 93.62 544 VAL A O 1
ATOM 4107 N N . GLU A 1 545 ? -7.817 5.983 11.942 1.00 91.81 545 GLU A N 1
ATOM 4108 C CA . GLU A 1 545 ? -8.100 6.223 13.355 1.00 91.81 545 GLU A CA 1
ATOM 4109 C C . GLU A 1 545 ? -9.283 5.382 13.852 1.00 91.81 545 GLU A C 1
ATOM 4111 O O . GLU A 1 545 ? -9.237 4.800 14.932 1.00 91.81 545 GLU A O 1
ATOM 4116 N N . ARG A 1 546 ? -10.348 5.244 13.061 1.00 93.19 546 ARG A N 1
ATOM 4117 C CA . ARG A 1 546 ? -11.475 4.372 13.421 1.00 93.19 546 ARG A CA 1
ATOM 4118 C C . ARG A 1 546 ? -11.050 2.904 13.535 1.00 93.19 546 ARG A C 1
ATOM 4120 O O . ARG A 1 546 ? -11.496 2.207 14.449 1.00 93.19 546 ARG A O 1
ATOM 4127 N N . ASP A 1 547 ? -10.192 2.439 12.635 1.00 94.50 547 ASP A N 1
ATOM 4128 C CA . ASP A 1 547 ? -9.677 1.070 12.667 1.00 94.50 547 ASP A CA 1
ATOM 4129 C C . ASP A 1 547 ? -8.715 0.844 13.833 1.00 94.50 547 ASP A C 1
ATOM 4131 O O . ASP A 1 547 ? -8.794 -0.192 14.495 1.00 94.50 547 ASP A O 1
ATOM 4135 N N . TYR A 1 548 ? -7.859 1.826 14.125 1.00 92.81 548 TYR A N 1
ATOM 4136 C CA . TYR A 1 548 ? -6.985 1.818 15.293 1.00 92.81 548 TYR A CA 1
ATOM 4137 C C . TYR A 1 548 ? -7.807 1.681 16.575 1.00 92.81 548 TYR A C 1
ATOM 4139 O O . TYR A 1 548 ? -7.531 0.786 17.369 1.00 92.81 548 TYR A O 1
ATOM 4147 N N . LEU A 1 549 ? -8.861 2.490 16.747 1.00 93.69 549 LEU A N 1
ATOM 4148 C CA . LEU A 1 549 ? -9.772 2.402 17.891 1.00 93.69 549 LEU A CA 1
ATOM 4149 C C . LEU A 1 549 ? -10.355 0.988 18.039 1.00 93.69 549 LEU A C 1
ATOM 4151 O O . LEU A 1 549 ? -10.289 0.400 19.118 1.00 93.69 549 LEU A O 1
ATOM 4155 N N . SER A 1 550 ? -10.884 0.423 16.950 1.00 93.44 550 SER A N 1
ATOM 4156 C CA . SER A 1 550 ? -11.448 -0.934 16.944 1.00 93.44 550 SER A CA 1
ATOM 4157 C C . SER A 1 550 ? -10.409 -1.989 17.348 1.00 93.44 550 SER A C 1
ATOM 4159 O O . SER A 1 550 ? -10.659 -2.811 18.236 1.00 93.44 550 SER A O 1
ATOM 4161 N N . ARG A 1 551 ? -9.211 -1.936 16.748 1.00 93.00 551 ARG A N 1
ATOM 4162 C CA . ARG A 1 551 ? -8.101 -2.859 17.032 1.00 93.00 551 ARG A CA 1
ATOM 4163 C C . ARG A 1 551 ? -7.586 -2.717 18.464 1.00 93.00 551 ARG A C 1
ATOM 4165 O O . ARG A 1 551 ? -7.317 -3.728 19.103 1.00 93.00 551 ARG A O 1
ATOM 4172 N N . PHE A 1 552 ? -7.508 -1.496 18.987 1.00 93.00 552 PHE A N 1
ATOM 4173 C CA . PHE A 1 552 ? -7.069 -1.212 20.354 1.00 93.00 552 PHE A CA 1
ATOM 4174 C C . PHE A 1 552 ? -8.004 -1.861 21.376 1.00 93.00 552 PHE A C 1
ATOM 4176 O O . PHE A 1 552 ? -7.563 -2.649 22.209 1.00 93.00 552 PHE A O 1
ATOM 4183 N N . PHE A 1 553 ? -9.316 -1.621 21.255 1.00 93.88 553 PHE A N 1
ATOM 4184 C CA . PHE A 1 553 ? -10.308 -2.279 22.110 1.00 93.88 553 PHE A CA 1
ATOM 4185 C C . PHE A 1 553 ? -10.254 -3.803 21.966 1.00 93.88 553 PHE A C 1
ATOM 4187 O O . PHE A 1 553 ? -10.316 -4.511 22.970 1.00 93.88 553 PHE A O 1
ATOM 4194 N N . ARG A 1 554 ? -10.115 -4.322 20.739 1.00 91.88 554 ARG A N 1
ATOM 4195 C CA . ARG A 1 554 ? -10.018 -5.767 20.500 1.00 91.88 554 ARG A CA 1
ATOM 4196 C C . ARG A 1 554 ? -8.808 -6.373 21.205 1.00 91.88 554 ARG A C 1
ATOM 4198 O O . ARG A 1 554 ? -8.986 -7.372 21.891 1.00 91.88 554 ARG A O 1
ATOM 4205 N N . ASN A 1 555 ? -7.621 -5.790 21.059 1.00 91.12 555 ASN A N 1
ATOM 4206 C CA . ASN A 1 555 ? -6.387 -6.319 21.641 1.00 91.12 555 ASN A CA 1
ATOM 4207 C C . ASN A 1 555 ? -6.458 -6.332 23.170 1.00 91.12 555 ASN A C 1
ATOM 4209 O O . ASN A 1 555 ? -6.313 -7.396 23.773 1.00 91.12 555 ASN A O 1
ATOM 4213 N N . GLU A 1 556 ? -6.807 -5.199 23.776 1.00 91.75 556 GLU A N 1
ATOM 4214 C CA . GLU A 1 556 ? -6.859 -5.040 25.234 1.00 91.75 556 GLU A CA 1
ATOM 4215 C C . GLU A 1 556 ? -7.943 -5.906 25.893 1.00 91.75 556 GLU A C 1
ATOM 4217 O O . GLU A 1 556 ? -7.761 -6.444 26.986 1.00 91.75 556 GLU A O 1
ATOM 4222 N N . LEU A 1 557 ? -9.086 -6.088 25.227 1.00 91.69 557 LEU A N 1
ATOM 4223 C CA . LEU A 1 557 ? -10.177 -6.910 25.756 1.00 91.69 557 LEU A CA 1
ATOM 4224 C C . LEU A 1 557 ? -10.016 -8.397 25.407 1.00 91.69 557 LEU A C 1
ATOM 4226 O O . LEU A 1 557 ? -10.661 -9.240 26.039 1.00 91.69 557 LEU A O 1
ATOM 4230 N N . SER A 1 558 ? -9.157 -8.744 24.439 1.00 88.81 558 SER A N 1
ATOM 4231 C CA . SER A 1 558 ? -8.956 -10.132 24.005 1.00 88.81 558 SER A CA 1
ATOM 4232 C C . SER A 1 558 ? -8.291 -11.011 25.055 1.00 88.81 558 SER A C 1
ATOM 4234 O O . SER A 1 558 ? -8.585 -12.204 25.093 1.00 88.81 558 SER A O 1
ATOM 4236 N N . GLU A 1 559 ? -7.471 -10.446 25.944 1.00 81.12 559 GLU A N 1
ATOM 4237 C CA . GLU A 1 559 ? -6.836 -11.210 27.024 1.00 81.12 559 GLU A CA 1
ATOM 4238 C C . GLU A 1 559 ? -7.868 -11.807 27.993 1.00 81.12 559 GLU A C 1
ATOM 4240 O O . GLU A 1 559 ? -7.675 -12.901 28.517 1.00 81.12 559 GLU A O 1
ATOM 4245 N N . GLY A 1 560 ? -9.008 -11.133 28.185 1.00 75.38 560 GLY A N 1
ATOM 4246 C CA . GLY A 1 560 ? -10.120 -11.650 28.988 1.00 75.38 560 GLY A CA 1
ATOM 4247 C C . GLY A 1 560 ? -10.994 -12.673 28.251 1.00 75.38 560 GLY A C 1
ATOM 4248 O O . GLY A 1 560 ? -11.754 -13.420 28.886 1.00 75.38 560 GLY A O 1
ATOM 4249 N N . LEU A 1 561 ? -10.908 -12.734 26.916 1.00 77.25 561 LEU A N 1
ATOM 4250 C CA . LEU A 1 561 ? -11.628 -13.716 26.112 1.00 77.25 561 LEU A CA 1
ATOM 4251 C C . LEU A 1 561 ? -10.967 -15.086 26.312 1.00 77.25 561 LEU A C 1
ATOM 4253 O O . LEU A 1 561 ? -9.773 -15.241 26.094 1.00 77.25 561 LEU A O 1
ATOM 4257 N N . ARG A 1 562 ? -11.779 -16.101 26.654 1.00 80.56 562 ARG A N 1
ATOM 4258 C CA . ARG A 1 562 ? -11.444 -17.518 26.971 1.00 80.56 562 ARG A CA 1
ATOM 4259 C C . ARG A 1 562 ? -11.354 -17.859 28.459 1.00 80.56 562 ARG A C 1
ATOM 4261 O O . ARG A 1 562 ? -11.633 -19.009 28.801 1.00 80.56 562 ARG A O 1
ATOM 4268 N N . ASP A 1 563 ? -11.087 -16.894 29.331 1.00 87.25 563 ASP A N 1
ATOM 4269 C CA . ASP A 1 563 ? -10.965 -17.163 30.773 1.00 87.25 563 ASP A CA 1
ATOM 4270 C C . ASP A 1 563 ? -12.315 -17.166 31.502 1.00 87.25 563 ASP A C 1
ATOM 4272 O O . ASP A 1 563 ? -12.518 -17.893 32.483 1.00 87.25 563 ASP A O 1
ATOM 4276 N N . PHE A 1 564 ? -13.283 -16.401 30.994 1.00 89.75 564 PHE A N 1
ATOM 4277 C CA . PHE A 1 564 ? -14.586 -16.229 31.627 1.00 89.75 564 PHE A CA 1
ATOM 4278 C C . PHE A 1 564 ? -15.732 -16.744 30.756 1.00 89.75 564 PHE A C 1
ATOM 4280 O O . PHE A 1 564 ? -15.741 -16.626 29.534 1.00 89.75 564 PHE A O 1
ATOM 4287 N N . ARG A 1 565 ? -16.771 -17.279 31.409 1.00 93.19 565 ARG A N 1
ATOM 4288 C CA . ARG A 1 565 ? -18.073 -17.482 30.759 1.00 93.19 565 ARG A CA 1
ATOM 4289 C C . ARG A 1 565 ? -18.791 -16.141 30.680 1.00 93.19 565 ARG A C 1
ATOM 4291 O O . ARG A 1 565 ? -18.797 -15.408 31.671 1.00 93.19 565 ARG A O 1
ATOM 4298 N N . ILE A 1 566 ? -19.450 -15.858 29.560 1.00 94.31 566 ILE A N 1
ATOM 4299 C CA . ILE A 1 566 ? -20.279 -14.657 29.429 1.00 94.31 566 ILE A CA 1
ATOM 4300 C C . ILE A 1 566 ? -21.439 -14.761 30.430 1.00 94.31 566 ILE A C 1
ATOM 4302 O O . ILE A 1 566 ? -22.252 -15.685 30.396 1.00 94.31 566 ILE A O 1
ATOM 4306 N N . SER A 1 567 ? -21.453 -13.843 31.391 1.00 95.44 567 SER A N 1
ATOM 4307 C CA . SER A 1 567 ? -22.446 -13.718 32.457 1.00 95.44 567 SER A CA 1
ATOM 4308 C C . SER A 1 567 ? -22.636 -12.235 32.761 1.00 95.44 567 SER A C 1
ATOM 4310 O O . SER A 1 567 ? -21.753 -11.451 32.427 1.00 95.44 567 SER A O 1
ATOM 4312 N N . GLY A 1 568 ? -23.722 -11.845 33.439 1.00 95.88 568 GLY A N 1
ATOM 4313 C CA . GLY A 1 568 ? -23.933 -10.435 33.805 1.00 95.88 568 GLY A CA 1
ATOM 4314 C C . GLY A 1 568 ? -22.726 -9.826 34.529 1.00 95.88 568 GLY A C 1
ATOM 4315 O O . GLY A 1 568 ? -22.226 -8.792 34.120 1.00 95.88 568 GLY A O 1
ATOM 4316 N N . ARG A 1 569 ? -22.146 -10.555 35.494 1.00 93.81 569 ARG A N 1
ATOM 4317 C CA . ARG A 1 569 ? -20.936 -10.110 36.204 1.00 93.81 569 ARG A CA 1
ATOM 4318 C C . ARG A 1 569 ? -19.715 -9.971 35.288 1.00 93.81 569 ARG A C 1
ATOM 4320 O O . ARG A 1 569 ? -18.882 -9.108 35.521 1.00 93.81 569 ARG A O 1
ATOM 4327 N N . THR A 1 570 ? -19.575 -10.847 34.295 1.00 93.00 570 THR A N 1
ATOM 4328 C CA . THR A 1 570 ? -18.480 -10.766 33.316 1.00 93.00 570 THR A CA 1
ATOM 4329 C C . THR A 1 570 ? -18.649 -9.535 32.430 1.00 93.00 570 THR A C 1
ATOM 4331 O O . THR A 1 570 ? -17.678 -8.827 32.204 1.00 93.00 570 THR A O 1
ATOM 4334 N N . LEU A 1 571 ? -19.875 -9.251 31.977 1.00 95.00 571 LEU A N 1
ATOM 4335 C CA . LEU A 1 571 ? -20.186 -8.057 31.187 1.00 95.00 571 LEU A CA 1
ATOM 4336 C C . LEU A 1 571 ? -19.934 -6.774 31.991 1.00 95.00 571 LEU A C 1
ATOM 4338 O O . LEU A 1 571 ? -19.322 -5.856 31.461 1.00 95.00 571 LEU A O 1
ATOM 4342 N N . ASP A 1 572 ? -20.295 -6.747 33.280 1.00 94.69 572 ASP A N 1
ATOM 4343 C CA . ASP A 1 572 ? -20.002 -5.612 34.169 1.00 94.69 572 ASP A CA 1
ATOM 4344 C C . ASP A 1 572 ? -18.487 -5.349 34.288 1.00 94.69 572 ASP A C 1
ATOM 4346 O O . ASP A 1 572 ? -18.044 -4.202 34.267 1.00 94.69 572 ASP A O 1
ATOM 4350 N N . LEU A 1 573 ? -17.678 -6.413 34.401 1.00 92.31 573 LEU A N 1
ATOM 4351 C CA . LEU A 1 573 ? -16.215 -6.304 34.467 1.00 92.31 573 LEU A CA 1
ATOM 4352 C C . LEU A 1 573 ? -15.616 -5.821 33.143 1.00 92.31 573 LEU A C 1
ATOM 4354 O O . LEU A 1 573 ? -14.771 -4.930 33.149 1.00 92.31 573 LEU A O 1
ATOM 4358 N N . LEU A 1 574 ? -16.078 -6.373 32.018 1.00 92.69 574 LEU A N 1
ATOM 4359 C CA . LEU A 1 574 ? -15.642 -5.949 30.687 1.00 92.69 574 LEU A CA 1
ATOM 4360 C C . LEU A 1 574 ? -16.041 -4.496 30.403 1.00 92.69 574 LEU A C 1
ATOM 4362 O O . LEU A 1 574 ? -15.272 -3.774 29.781 1.00 92.69 574 LEU A O 1
ATOM 4366 N N . GLY A 1 575 ? -17.200 -4.045 30.891 1.00 94.56 575 GLY A N 1
ATOM 4367 C CA . GLY A 1 575 ? -17.623 -2.647 30.803 1.00 94.56 575 GLY A CA 1
ATOM 4368 C C . GLY A 1 575 ? -16.730 -1.698 31.600 1.00 94.56 575 GLY A C 1
ATOM 4369 O O . GLY A 1 575 ? -16.411 -0.611 31.117 1.00 94.56 575 GLY A O 1
ATOM 4370 N N . LEU A 1 576 ? -16.268 -2.116 32.784 1.00 94.19 576 LEU A N 1
ATOM 4371 C CA . LEU A 1 576 ? -15.302 -1.342 33.566 1.00 94.19 576 LEU A CA 1
ATOM 4372 C C . LEU A 1 576 ? -13.959 -1.224 32.832 1.00 94.19 576 LEU A C 1
ATOM 4374 O O . LEU A 1 576 ? -13.458 -0.114 32.678 1.00 94.19 576 LEU A O 1
ATOM 4378 N N . GLN A 1 577 ? -13.428 -2.341 32.323 1.00 93.44 577 GLN A N 1
ATOM 4379 C CA . GLN A 1 577 ? -12.172 -2.356 31.563 1.00 93.44 577 GLN A CA 1
ATOM 4380 C C . GLN A 1 577 ? -12.277 -1.521 30.277 1.00 93.44 577 GLN A C 1
ATOM 4382 O O . GLN A 1 577 ? -11.407 -0.708 29.988 1.00 93.44 577 GLN A O 1
ATOM 4387 N N . ALA A 1 578 ? -13.378 -1.649 29.532 1.00 94.75 578 ALA A N 1
ATOM 4388 C CA . ALA A 1 578 ? -13.631 -0.845 28.339 1.00 94.75 578 ALA A CA 1
ATOM 4389 C C . ALA A 1 578 ? -13.716 0.664 28.659 1.00 94.75 578 ALA A C 1
ATOM 4391 O O . ALA A 1 578 ? -13.248 1.491 27.879 1.00 94.75 578 ALA A O 1
ATOM 4392 N N . SER A 1 579 ? -14.275 1.035 29.815 1.00 95.62 579 SER A N 1
ATOM 4393 C CA . SER A 1 579 ? -14.339 2.437 30.263 1.00 95.62 579 SER A CA 1
ATOM 4394 C C . SER A 1 579 ? -12.964 2.994 30.653 1.00 95.62 579 SER A C 1
ATOM 4396 O O . SER A 1 579 ? -12.685 4.174 30.432 1.00 95.62 579 SER A O 1
ATOM 4398 N N . GLU A 1 580 ? -12.093 2.155 31.215 1.00 93.75 580 GLU A N 1
ATOM 4399 C CA . GLU A 1 580 ? -10.699 2.508 31.498 1.00 93.75 580 GLU A CA 1
ATOM 4400 C C . GLU A 1 580 ? -9.925 2.753 30.197 1.00 93.75 580 GLU A C 1
ATOM 4402 O O . GLU A 1 580 ? -9.328 3.816 30.037 1.00 93.75 580 GLU A O 1
ATOM 4407 N N . ILE A 1 581 ? -10.054 1.850 29.217 1.00 94.19 581 ILE A N 1
ATOM 4408 C CA . ILE A 1 581 ? -9.506 2.015 27.860 1.00 94.19 581 ILE A CA 1
ATOM 4409 C C . ILE A 1 581 ? -9.981 3.337 27.234 1.00 94.19 581 ILE A C 1
ATOM 4411 O O . ILE A 1 581 ? -9.172 4.117 26.729 1.00 94.19 581 ILE A O 1
ATOM 4415 N N . ALA A 1 582 ? -11.285 3.628 27.302 1.00 95.12 582 ALA A N 1
ATOM 4416 C CA . ALA A 1 582 ? -11.855 4.876 26.793 1.00 95.12 582 ALA A CA 1
ATOM 4417 C C . ALA A 1 582 ? -11.247 6.121 27.468 1.00 95.12 582 ALA A C 1
ATOM 4419 O O . ALA A 1 582 ? -10.970 7.126 26.807 1.00 95.12 582 ALA A O 1
ATOM 4420 N N . THR A 1 583 ? -10.992 6.048 28.776 1.00 94.44 583 THR A N 1
ATOM 4421 C CA . THR A 1 583 ? -10.333 7.127 29.526 1.00 94.44 583 THR A CA 1
ATOM 4422 C C . THR A 1 583 ? -8.893 7.314 29.048 1.00 94.44 583 THR A C 1
ATOM 4424 O O . THR A 1 583 ? -8.509 8.433 28.718 1.00 94.44 583 THR A O 1
ATOM 4427 N N . THR A 1 584 ? -8.127 6.231 28.899 1.00 92.44 584 THR A N 1
ATOM 4428 C CA . THR A 1 584 ? -6.743 6.263 28.395 1.00 92.44 584 THR A CA 1
ATOM 4429 C C . THR A 1 584 ? -6.642 6.874 26.997 1.00 92.44 584 THR A C 1
ATOM 4431 O O . THR A 1 584 ? -5.722 7.641 26.725 1.00 92.44 584 THR A O 1
ATOM 4434 N N . LEU A 1 585 ? -7.592 6.581 26.110 1.00 91.88 585 LEU A N 1
ATOM 4435 C CA . LEU A 1 585 ? -7.608 7.096 24.736 1.00 91.88 585 LEU A CA 1
ATOM 4436 C C . LEU A 1 585 ? -8.052 8.567 24.618 1.00 91.88 585 LEU A C 1
ATOM 4438 O O . LEU A 1 585 ? -7.829 9.198 23.577 1.00 91.88 585 LEU A O 1
ATOM 4442 N N . SER A 1 586 ? -8.691 9.108 25.661 1.00 93.12 586 SER A N 1
ATOM 4443 C CA . SER A 1 586 ? -9.207 10.484 25.703 1.00 93.12 586 SER A CA 1
ATOM 4444 C C . SER A 1 586 ? -8.479 11.414 26.675 1.00 93.12 586 SER A C 1
ATOM 4446 O O . SER A 1 586 ? -8.723 12.621 26.640 1.00 93.12 586 SER A O 1
ATOM 4448 N N . ASP A 1 587 ? -7.576 10.893 27.509 1.00 93.06 587 ASP A N 1
ATOM 4449 C CA . ASP A 1 587 ? -6.744 11.685 28.416 1.00 93.06 587 ASP A CA 1
ATOM 4450 C C . ASP A 1 587 ? -5.613 12.389 27.644 1.00 93.06 587 ASP A C 1
ATOM 4452 O O . ASP A 1 587 ? -4.723 11.708 27.142 1.00 93.06 587 ASP A O 1
ATOM 4456 N N . PRO A 1 588 ? -5.563 13.735 27.594 1.00 90.75 588 PRO A N 1
ATOM 4457 C CA . PRO A 1 588 ? -4.487 14.475 26.930 1.00 90.75 588 PRO A CA 1
ATOM 4458 C C . PRO A 1 588 ? -3.081 14.255 27.508 1.00 90.75 588 PRO A C 1
ATOM 4460 O O . PRO A 1 588 ? -2.118 14.782 26.952 1.00 90.75 588 PRO A O 1
ATOM 4463 N N . GLN A 1 589 ? -2.946 13.601 28.666 1.00 90.62 589 GLN A N 1
ATOM 4464 C CA . GLN A 1 589 ? -1.654 13.214 29.246 1.00 90.62 589 GLN A CA 1
ATOM 4465 C C . GLN A 1 589 ? -1.217 11.795 28.863 1.00 90.62 589 GLN A C 1
ATOM 4467 O O . GLN A 1 589 ? -0.064 11.439 29.100 1.00 90.62 589 GLN A O 1
ATOM 4472 N N . SER A 1 590 ? -2.117 10.997 28.287 1.00 89.12 590 SER A N 1
ATOM 4473 C CA . SER A 1 590 ? -1.819 9.657 27.793 1.00 89.12 590 SER A CA 1
ATOM 4474 C C . SER A 1 590 ? -0.987 9.726 26.516 1.00 89.12 590 SER A C 1
ATOM 4476 O O . SER A 1 590 ? -1.255 10.537 25.628 1.00 89.12 590 SER A O 1
ATOM 4478 N N . GLU A 1 591 ? -0.011 8.827 26.382 1.00 86.75 591 GLU A N 1
ATOM 4479 C CA . GLU A 1 591 ? 0.722 8.635 25.124 1.00 86.75 591 GLU A CA 1
ATOM 4480 C C . GLU A 1 591 ? -0.182 8.124 23.990 1.00 86.75 591 GLU A C 1
ATOM 4482 O O . GLU A 1 591 ? 0.125 8.312 22.817 1.00 86.75 591 GLU A O 1
ATOM 4487 N N . HIS A 1 592 ? -1.345 7.565 24.342 1.00 85.75 592 HIS A N 1
ATOM 4488 C CA . HIS A 1 592 ? -2.368 7.099 23.409 1.00 85.75 592 HIS A CA 1
ATOM 4489 C C . HIS A 1 592 ? -3.498 8.117 23.182 1.00 85.75 592 HIS A C 1
ATOM 4491 O O . HIS A 1 592 ? -4.552 7.747 22.660 1.00 85.75 592 HIS A O 1
ATOM 4497 N N . TYR A 1 593 ? -3.328 9.384 23.582 1.00 89.50 593 TYR A N 1
ATOM 4498 C CA . TYR A 1 593 ? -4.325 10.421 23.318 1.00 89.50 593 TYR A CA 1
ATOM 4499 C C . TYR A 1 593 ? -4.546 10.581 21.810 1.00 89.50 593 TYR A C 1
ATOM 4501 O O . TYR A 1 593 ? -3.653 11.034 21.092 1.00 89.50 593 TYR A O 1
ATOM 4509 N N . ARG A 1 594 ? -5.746 10.218 21.343 1.00 85.19 594 ARG A N 1
ATOM 4510 C CA . ARG A 1 594 ? -6.140 10.250 19.918 1.00 85.19 594 ARG A CA 1
ATOM 4511 C C . ARG A 1 594 ? -7.529 10.826 19.677 1.00 85.19 594 ARG A C 1
ATOM 4513 O O . ARG A 1 594 ? -7.789 11.420 18.630 1.00 85.19 594 ARG A O 1
ATOM 4520 N N . TYR A 1 595 ? -8.418 10.700 20.657 1.00 91.44 595 TYR A N 1
ATOM 4521 C CA . TYR A 1 595 ? -9.829 11.034 20.504 1.00 91.44 595 TYR A CA 1
ATOM 4522 C C . TYR A 1 595 ? -10.297 11.986 21.599 1.00 91.44 595 TYR A C 1
ATOM 4524 O O . TYR A 1 595 ? -9.754 12.048 22.698 1.00 91.44 595 TYR A O 1
ATOM 4532 N N . GLN A 1 596 ? -11.380 12.698 21.316 1.00 92.69 596 GLN A N 1
ATOM 4533 C CA . GLN A 1 596 ? -12.132 13.440 22.318 1.00 92.69 596 GLN A CA 1
ATOM 4534 C C . GLN A 1 596 ? -13.360 12.637 22.739 1.00 92.69 596 GLN A C 1
ATOM 4536 O O . GLN A 1 596 ? -14.023 12.028 21.902 1.00 92.69 596 GLN A O 1
ATOM 4541 N N . ASN A 1 597 ? -13.715 12.717 24.024 1.00 93.94 597 ASN A N 1
ATOM 4542 C CA . ASN A 1 597 ? -14.971 12.182 24.560 1.00 93.94 597 ASN A CA 1
ATOM 4543 C C . ASN A 1 597 ? -15.229 10.715 24.165 1.00 93.94 597 ASN A C 1
ATOM 4545 O O . ASN A 1 597 ? -16.295 10.412 23.633 1.00 93.94 597 ASN A O 1
ATOM 4549 N N . VAL A 1 598 ? -14.257 9.824 24.378 1.00 96.12 598 VAL A N 1
ATOM 4550 C CA . VAL A 1 598 ? -14.488 8.389 24.167 1.00 96.12 598 VAL A CA 1
ATOM 4551 C C . VAL A 1 598 ? -15.384 7.878 25.293 1.00 96.12 598 VAL A C 1
ATOM 4553 O O . VAL A 1 598 ? -15.073 8.070 26.469 1.00 96.12 598 VAL A O 1
ATOM 4556 N N . SER A 1 599 ? -16.493 7.239 24.943 1.00 96.44 599 SER A N 1
ATOM 4557 C CA . SER A 1 599 ? -17.439 6.639 25.881 1.00 96.44 599 SER A CA 1
ATOM 4558 C C . SER A 1 599 ? -17.870 5.254 25.413 1.00 96.44 599 SER A C 1
ATOM 4560 O O . SER A 1 599 ? -18.044 5.000 24.222 1.00 96.44 599 SER A O 1
ATOM 4562 N N . VAL A 1 600 ? -18.038 4.345 26.371 1.00 97.06 600 VAL A N 1
ATOM 4563 C CA . VAL A 1 600 ? -18.629 3.024 26.141 1.00 97.06 600 VAL A CA 1
ATOM 4564 C C . VAL A 1 600 ? -20.112 3.129 26.471 1.00 97.06 600 VAL A C 1
ATOM 4566 O O . VAL A 1 600 ? -20.476 3.335 27.628 1.00 97.06 600 VAL A O 1
ATOM 4569 N N . GLU A 1 601 ? -20.956 3.036 25.451 1.00 97.81 601 GLU A N 1
ATOM 4570 C CA . GLU A 1 601 ? -22.406 3.206 25.568 1.00 97.81 601 GLU A CA 1
ATOM 4571 C C . GLU A 1 601 ? -23.095 1.909 26.005 1.00 97.81 601 GLU A C 1
ATOM 4573 O O . GLU A 1 601 ? -24.013 1.937 26.826 1.00 97.81 601 GLU A O 1
ATOM 4578 N N . ASP A 1 602 ? -22.638 0.768 25.480 1.00 97.19 602 ASP A N 1
ATOM 4579 C CA . ASP A 1 602 ? -23.218 -0.541 25.774 1.00 97.19 602 ASP A CA 1
ATOM 4580 C C . ASP A 1 602 ? -22.167 -1.658 25.716 1.00 97.19 602 ASP A C 1
ATOM 4582 O O . ASP A 1 602 ? -21.238 -1.636 24.904 1.00 97.19 602 ASP A O 1
ATOM 4586 N N . VAL A 1 603 ? -22.343 -2.661 26.578 1.00 96.56 603 VAL A N 1
ATOM 4587 C CA . VAL A 1 603 ? -21.572 -3.909 26.582 1.00 96.56 603 VAL A CA 1
ATOM 4588 C C . VAL A 1 603 ? -22.542 -5.055 26.796 1.00 96.56 603 VAL A C 1
ATOM 4590 O O . VAL A 1 603 ? -23.043 -5.285 27.901 1.00 96.56 603 VAL A O 1
ATOM 4593 N N . ARG A 1 604 ? -22.802 -5.810 25.731 1.00 96.75 604 ARG A N 1
ATOM 4594 C CA . ARG A 1 604 ? -23.826 -6.858 25.746 1.00 96.75 604 ARG A CA 1
ATOM 4595 C C . ARG A 1 604 ? -23.388 -8.113 25.023 1.00 96.75 604 ARG A C 1
ATOM 4597 O O . ARG A 1 604 ? -22.536 -8.099 24.146 1.00 96.75 604 ARG A O 1
ATOM 4604 N N . GLN A 1 605 ? -24.015 -9.224 25.375 1.00 96.25 605 GLN A N 1
ATOM 4605 C CA . GLN A 1 605 ? -23.875 -10.472 24.636 1.00 96.25 605 GLN A CA 1
ATOM 4606 C C . GLN A 1 605 ? -24.612 -10.367 23.293 1.00 96.25 605 GLN A C 1
ATOM 4608 O O . GLN A 1 605 ? -25.717 -9.820 23.232 1.00 96.25 605 GLN A O 1
ATOM 4613 N N . SER A 1 606 ? -24.023 -10.899 22.223 1.00 95.38 606 SER A N 1
ATOM 4614 C CA . SER A 1 606 ? -24.714 -11.009 20.938 1.00 95.38 606 SER A CA 1
ATOM 4615 C C . SER A 1 606 ? -25.867 -12.011 21.034 1.00 95.38 606 SER A C 1
ATOM 4617 O O . SER A 1 606 ? -25.716 -13.109 21.571 1.00 95.38 606 SER A O 1
ATOM 4619 N N . GLU A 1 607 ? -27.031 -11.629 20.506 1.00 95.94 607 GLU A N 1
ATOM 4620 C CA . GLU A 1 607 ? -28.206 -12.507 20.449 1.00 95.94 607 GLU A CA 1
ATOM 4621 C C . GLU A 1 607 ? -28.044 -13.611 19.396 1.00 95.94 607 GLU A C 1
ATOM 4623 O O . GLU A 1 607 ? -28.551 -14.718 19.572 1.00 95.94 607 GLU A O 1
ATOM 4628 N N . GLU A 1 608 ? -27.320 -13.316 18.313 1.00 94.38 608 GLU A N 1
ATOM 4629 C CA . GLU A 1 608 ? -27.082 -14.249 17.208 1.00 94.38 608 GLU A CA 1
ATOM 4630 C C . GLU A 1 608 ? -25.951 -15.228 17.530 1.00 94.38 608 GLU A C 1
ATOM 4632 O O . GLU A 1 608 ? -26.044 -16.411 17.204 1.00 94.38 608 GLU A O 1
ATOM 4637 N N . ASN A 1 609 ? -24.918 -14.744 18.227 1.00 93.00 609 ASN A N 1
ATOM 4638 C CA . ASN A 1 609 ? -23.734 -15.513 18.603 1.00 93.00 609 ASN A CA 1
ATOM 4639 C C . ASN A 1 609 ? -23.525 -15.423 20.125 1.00 93.00 609 ASN A C 1
ATOM 4641 O O . ASN A 1 609 ? -22.828 -14.527 20.599 1.00 93.00 609 ASN A O 1
ATOM 4645 N N . PRO A 1 610 ? -24.121 -16.328 20.928 1.00 94.06 610 PRO A N 1
ATOM 4646 C CA . PRO A 1 610 ? -24.056 -16.261 22.393 1.00 94.06 610 PRO A CA 1
ATOM 4647 C C . PRO A 1 610 ? -22.643 -16.366 22.991 1.00 94.06 610 PRO A C 1
ATOM 4649 O O . PRO A 1 610 ? -22.469 -16.218 24.195 1.00 94.06 610 PRO A O 1
ATOM 4652 N N . ASP A 1 611 ? -21.624 -16.664 22.203 1.00 92.12 611 ASP A N 1
ATOM 4653 C CA . ASP A 1 611 ? -20.211 -16.654 22.588 1.00 92.12 611 ASP A CA 1
ATOM 4654 C C . ASP A 1 611 ? -19.499 -15.327 22.268 1.00 92.12 611 ASP A C 1
ATOM 4656 O O . ASP A 1 611 ? -18.304 -15.199 22.522 1.00 92.12 611 ASP A O 1
ATOM 4660 N N . THR A 1 612 ? -20.225 -14.327 21.764 1.00 92.19 612 THR A N 1
ATOM 4661 C CA . THR A 1 612 ? -19.693 -13.024 21.352 1.00 92.19 612 THR A CA 1
ATOM 4662 C C . THR A 1 612 ? -20.182 -11.905 22.274 1.00 92.19 612 THR A C 1
ATOM 4664 O O . THR A 1 612 ? -21.358 -11.860 22.649 1.00 92.19 612 THR A O 1
ATOM 4667 N N . VAL A 1 613 ? -19.289 -10.971 22.612 1.00 93.00 613 VAL A N 1
ATOM 4668 C CA . VAL A 1 613 ? -19.612 -9.710 23.300 1.00 93.00 613 VAL A CA 1
ATOM 4669 C C . VAL A 1 613 ? -19.518 -8.566 22.294 1.00 93.00 613 VAL A C 1
ATOM 4671 O O . VAL A 1 613 ? -18.568 -8.492 21.520 1.00 93.00 613 VAL A O 1
ATOM 4674 N N . ILE A 1 614 ? -20.523 -7.698 22.294 1.00 93.94 614 ILE A N 1
ATOM 4675 C CA . ILE A 1 614 ? -20.612 -6.496 21.473 1.00 93.94 614 ILE A CA 1
ATOM 4676 C C . ILE A 1 614 ? -20.336 -5.301 22.378 1.00 93.94 614 ILE A C 1
ATOM 4678 O O . ILE A 1 614 ? -20.976 -5.157 23.422 1.00 93.94 614 ILE A O 1
ATOM 4682 N N . TYR A 1 615 ? -19.409 -4.454 21.942 1.00 94.38 615 TYR A N 1
ATOM 4683 C CA . TYR A 1 615 ? -19.090 -3.176 22.562 1.00 94.38 615 TYR A CA 1
ATOM 4684 C C . TYR A 1 615 ? -19.583 -2.065 21.641 1.00 94.38 615 TYR A C 1
ATOM 4686 O O . TYR A 1 615 ? -19.217 -2.031 20.466 1.00 94.38 615 TYR A O 1
ATOM 4694 N N . GLU A 1 616 ? -20.416 -1.173 22.161 1.00 96.25 616 GLU A N 1
ATOM 4695 C CA . GLU A 1 616 ? -20.820 0.045 21.463 1.00 96.25 616 GLU A CA 1
ATOM 4696 C C . GLU A 1 616 ? -20.006 1.205 22.030 1.00 96.25 616 GLU A C 1
ATOM 4698 O O . GLU A 1 616 ? -20.182 1.600 23.182 1.00 96.25 616 GLU A O 1
ATOM 4703 N N . VAL A 1 617 ? -19.062 1.707 21.235 1.00 96.25 617 VAL A N 1
ATOM 4704 C CA . VAL A 1 617 ? -18.134 2.767 21.638 1.00 96.25 617 VAL A CA 1
ATOM 4705 C C . VAL A 1 617 ? -18.395 3.996 20.779 1.00 96.25 617 VAL A C 1
ATOM 4707 O O . VAL A 1 617 ? -18.406 3.912 19.551 1.00 96.25 617 VAL A O 1
ATOM 4710 N N . THR A 1 618 ? -18.580 5.141 21.428 1.00 96.38 618 THR A N 1
ATOM 4711 C CA . THR A 1 618 ? -18.649 6.446 20.770 1.00 96.38 618 THR A CA 1
ATOM 4712 C C . THR A 1 618 ? -17.333 7.177 20.996 1.00 96.38 618 THR A C 1
ATOM 4714 O O . THR A 1 618 ? -16.838 7.245 22.115 1.00 96.38 618 THR A O 1
ATOM 4717 N N . ALA A 1 619 ? -16.757 7.739 19.938 1.00 94.88 619 ALA A N 1
ATOM 4718 C CA . ALA A 1 619 ? -15.549 8.551 20.011 1.00 94.88 619 ALA A CA 1
ATOM 4719 C C . ALA A 1 619 ? -15.662 9.735 19.049 1.00 94.88 619 ALA A C 1
ATOM 4721 O O . ALA A 1 619 ? -16.268 9.627 17.980 1.00 94.88 619 ALA A O 1
ATOM 4722 N N . ARG A 1 620 ? -15.071 10.877 19.410 1.00 94.38 620 ARG A N 1
ATOM 4723 C CA . ARG A 1 620 ? -14.953 12.029 18.513 1.00 94.38 620 ARG A CA 1
ATOM 4724 C C . ARG A 1 620 ? -13.522 12.136 18.001 1.00 94.38 620 ARG A C 1
ATOM 4726 O O . ARG A 1 620 ? -12.609 12.429 18.769 1.00 94.38 620 ARG A O 1
ATOM 4733 N N . HIS A 1 621 ? -13.350 11.953 16.697 1.00 90.12 621 HIS A N 1
ATOM 4734 C CA . HIS A 1 621 ? -12.058 12.115 16.037 1.00 90.12 621 HIS A CA 1
ATOM 4735 C C . HIS A 1 621 ? -11.577 13.570 16.062 1.00 90.12 621 HIS A C 1
ATOM 4737 O O . HIS A 1 621 ? -12.369 14.519 15.985 1.00 90.12 621 HIS A O 1
ATOM 4743 N N . LEU A 1 622 ? -10.259 13.732 16.136 1.00 88.38 622 LEU A N 1
ATOM 4744 C CA . LEU A 1 622 ? -9.588 14.984 15.822 1.00 88.38 622 LEU A CA 1
ATOM 4745 C C . LEU A 1 622 ? -9.444 15.066 14.300 1.00 88.38 622 LEU A C 1
ATOM 4747 O O . LEU A 1 622 ? -8.862 14.183 13.680 1.00 88.38 622 LEU A O 1
ATOM 4751 N N . TYR A 1 623 ? -10.019 16.100 13.690 1.00 86.00 623 TYR A N 1
ATOM 4752 C CA . TYR A 1 623 ? -9.946 16.279 12.241 1.00 86.00 623 TYR A CA 1
ATOM 4753 C C . TYR A 1 623 ? -8.570 16.810 11.823 1.00 86.00 623 TYR A C 1
ATOM 4755 O O . TYR A 1 623 ? -8.026 17.668 12.529 1.00 86.00 623 TYR A O 1
ATOM 4763 N N . PRO A 1 624 ? -8.034 16.376 10.666 1.00 83.62 624 PRO A N 1
ATOM 4764 C CA . PRO A 1 624 ? -6.832 16.978 10.106 1.00 83.62 624 PRO A CA 1
ATOM 4765 C C . PRO A 1 624 ? -7.087 18.451 9.755 1.00 83.62 624 PRO A C 1
ATOM 4767 O O . PRO A 1 624 ? -8.174 18.845 9.318 1.00 83.62 624 PRO A O 1
ATOM 4770 N N . TYR A 1 625 ? -6.078 19.296 9.966 1.00 83.44 625 TYR A N 1
ATOM 4771 C CA . TYR A 1 625 ? -6.152 20.719 9.640 1.00 83.44 625 TYR A CA 1
ATOM 4772 C C . TYR A 1 625 ? -5.858 20.942 8.149 1.00 83.44 625 TYR A C 1
ATOM 4774 O O . TYR A 1 625 ? -4.755 21.325 7.771 1.00 83.44 625 TYR A O 1
ATOM 4782 N N . ASN A 1 626 ? -6.859 20.700 7.300 1.00 77.31 626 ASN A N 1
ATOM 4783 C CA . ASN A 1 626 ? -6.692 20.766 5.842 1.00 77.31 626 ASN A CA 1
ATOM 4784 C C . ASN A 1 626 ? -6.745 22.201 5.285 1.00 77.31 626 ASN A C 1
ATOM 4786 O O . ASN A 1 626 ? -6.067 22.520 4.312 1.00 77.31 626 ASN A O 1
ATOM 4790 N N . ARG A 1 627 ? -7.554 23.092 5.878 1.00 77.50 627 ARG A N 1
ATOM 4791 C CA . ARG A 1 627 ? -7.715 24.473 5.397 1.00 77.50 627 ARG A CA 1
ATOM 4792 C C . ARG A 1 627 ? -7.969 25.454 6.535 1.00 77.50 627 ARG A C 1
ATOM 4794 O O . ARG A 1 627 ? -8.846 25.243 7.367 1.00 77.50 627 ARG A O 1
ATOM 4801 N N . GLY A 1 628 ? -7.244 26.570 6.505 1.00 79.50 628 GLY A N 1
ATOM 4802 C CA . GLY A 1 628 ? -7.515 27.746 7.328 1.00 79.50 628 GLY A CA 1
ATOM 4803 C C . GLY A 1 628 ? -8.115 28.873 6.499 1.00 79.50 628 GLY A C 1
ATOM 4804 O O . GLY A 1 628 ? -7.532 29.276 5.494 1.00 79.50 628 GLY A O 1
ATOM 4805 N N . GLU A 1 629 ? -9.252 29.417 6.925 1.00 80.81 629 GLU A N 1
ATOM 4806 C CA . GLU A 1 629 ? -9.758 30.692 6.412 1.00 80.81 629 GLU A CA 1
ATOM 4807 C C . GLU A 1 629 ? -9.459 31.791 7.435 1.00 80.81 629 GLU A C 1
ATOM 4809 O O . GLU A 1 629 ? -9.820 31.684 8.607 1.00 80.81 629 GLU A O 1
ATOM 4814 N N . VAL A 1 630 ? -8.762 32.844 7.002 1.00 85.19 630 VAL A N 1
ATOM 4815 C CA . VAL A 1 630 ? -8.437 33.994 7.853 1.00 85.19 630 VAL A CA 1
ATOM 4816 C C . VAL A 1 630 ? -9.330 35.161 7.455 1.00 85.19 630 VAL A C 1
ATOM 4818 O O . VAL A 1 630 ? -9.095 35.820 6.444 1.00 85.19 630 VAL A O 1
ATOM 4821 N N . GLU A 1 631 ? -10.343 35.447 8.270 1.00 86.12 631 GLU A N 1
ATOM 4822 C CA . GLU A 1 631 ? -11.146 36.662 8.138 1.00 86.12 631 GLU A CA 1
ATOM 4823 C C . GLU A 1 631 ? -10.500 37.796 8.951 1.00 86.12 631 GLU A C 1
ATOM 4825 O O . GLU A 1 631 ? -10.648 37.892 10.170 1.00 86.12 631 GLU A O 1
ATOM 4830 N N . ALA A 1 632 ? -9.735 38.662 8.280 1.00 84.38 632 ALA A N 1
ATOM 4831 C CA . ALA A 1 632 ? -9.103 39.821 8.907 1.00 84.38 632 ALA A CA 1
ATOM 4832 C C . ALA A 1 632 ? -9.961 41.082 8.714 1.00 84.38 632 ALA A C 1
ATOM 4834 O O . ALA A 1 632 ? -10.038 41.636 7.619 1.00 84.38 632 ALA A O 1
ATOM 4835 N N . THR A 1 633 ? -10.573 41.580 9.792 1.00 81.44 633 THR A N 1
ATOM 4836 C CA . THR A 1 633 ? -11.261 42.882 9.778 1.00 81.44 633 THR A CA 1
ATOM 4837 C C . THR A 1 633 ? -10.289 43.992 10.177 1.00 81.44 633 THR A C 1
ATOM 4839 O O . THR A 1 633 ? -9.876 44.078 11.335 1.00 81.44 633 THR A O 1
ATOM 4842 N N . ILE A 1 634 ? -9.936 44.874 9.236 1.00 72.38 634 ILE A N 1
ATOM 4843 C CA . ILE A 1 634 ? -9.167 46.091 9.535 1.00 72.38 634 ILE A CA 1
ATOM 4844 C C . ILE A 1 634 ? -10.145 47.160 10.025 1.00 72.38 634 ILE A C 1
ATOM 4846 O O . ILE A 1 634 ? -10.904 47.729 9.243 1.00 72.38 634 ILE A O 1
ATOM 4850 N N . VAL A 1 635 ? -10.132 47.429 11.330 1.00 64.81 635 VAL A N 1
ATOM 4851 C CA . VAL A 1 635 ? -10.885 48.545 11.914 1.00 64.81 635 VAL A CA 1
ATOM 4852 C C . VAL A 1 635 ? -10.096 49.834 11.669 1.00 64.81 635 VAL A C 1
ATOM 4854 O O . VAL A 1 635 ? -9.007 49.996 12.219 1.00 64.81 635 VAL A O 1
ATOM 4857 N N . THR A 1 636 ? -10.623 50.718 10.818 1.00 69.19 636 THR A N 1
ATOM 4858 C CA . THR A 1 636 ? -10.070 52.061 10.549 1.00 69.19 636 THR A CA 1
ATOM 4859 C C . THR A 1 636 ? -10.643 53.128 11.459 1.00 69.19 636 THR A C 1
ATOM 4861 O O . THR A 1 636 ? -11.885 53.116 11.632 1.00 69.19 636 THR A O 1
#

Organism: NCBI:txid146919

pLDDT: mean 75.03, std 22.01, range [25.23, 98.5]

Foldseek 3Di:
DDPDDDPDDDDDPPPDPPPPFDFDFAAFEEEEFFKQWDWDKPPDQDAFPDWDWAFDPPFAAAPLDNVHTFFWDCPPVFRKWKWFQAPVRDIDTCSVQWDDGRGTITRNGGDPGTGIIIIITITGHCVQAELDKDWQKDLDVVSLCVVHNPRRCDPSTLQSVLQVLLCVQLVGIHIYIHFYAYDPPSPDDDDPDRPCRLVSLLSVLVVCLVPQHAEYFYPDLDVSSVVSVLVSQVQLCDPVHNLRHHFYEYAHAQPPLVCVQDLDNPPPPPPPPPVPPVVVCVVPVPPAAQDWDDDPNWIWGAHNVGDIDTPVPDPPDPDAFDWDADPNDTDGDDDPDDPDPPPDPDDDDPDPDDDAFQDWDWDQDPVRDTDIDGDGDDDDPPPPPPDDDDDDDDDPDPPDDDGDRDDDDLVVSLVVVLVSLLVVLVVSQALRYAYEDDQWWAFDPPLDTDGCSSVSSNQSSQLSSCSQAAAAPQGQPDFSVGTFHRPSGDRCPPPSDDPVSNVSSLLSRHFYFDDPDHPDGTTTLATFHSNNVDPCSTHNNNSSLVSSLSSSLCVQLVVVQPPDQDDPVSQVVNQVSVQVSQCLCQDPVHSNPFWHPKHWPDWDADPVHNSDIDTDIDTHGDDHCNDDDDDDDDDD

Mean predicted aligned error: 13.51 Å

Solvent-accessible surface area (backbone atoms only — not comparable to full-atom values): 37229 Å² total; per-residue (Å²): 136,84,81,79,78,78,88,77,81,79,83,79,86,71,76,76,82,74,77,87,81,69,78,55,86,49,31,23,31,39,35,20,48,47,34,44,31,45,75,34,78,40,84,51,80,48,48,61,68,56,71,56,80,41,67,59,69,88,63,53,53,28,76,92,43,69,89,40,66,43,44,38,32,72,50,90,91,49,40,58,44,33,37,36,32,31,88,88,66,52,76,41,84,45,44,91,44,45,49,77,53,45,68,32,35,28,51,74,53,72,49,98,60,53,28,41,35,34,41,36,42,35,24,53,50,47,85,48,52,51,92,61,81,62,81,46,72,27,78,45,72,68,50,42,32,71,75,32,37,76,62,4,58,29,85,87,6,50,35,40,25,26,34,46,42,14,24,75,74,34,73,43,49,23,29,36,36,60,46,33,49,71,56,76,79,83,70,65,78,84,61,84,61,66,83,50,55,57,61,16,49,52,52,50,56,58,56,49,72,79,50,92,52,28,26,43,24,54,63,56,55,51,63,70,46,51,55,51,50,52,54,48,31,54,43,27,43,27,86,89,72,49,71,40,60,32,37,33,32,39,29,63,63,61,89,55,67,68,52,64,59,38,96,58,69,67,70,84,72,75,70,83,80,55,104,38,72,61,54,58,47,60,71,44,71,86,52,58,63,71,44,74,47,79,58,98,92,40,39,37,34,32,42,84,87,73,50,75,47,48,63,89,67,71,77,78,63,100,69,76,63,57,68,51,66,62,97,88,44,76,43,78,50,77,76,84,67,79,97,64,93,67,88,71,96,72,95,69,87,70,75,96,62,84,84,52,59,68,44,71,46,74,45,74,46,97,88,71,50,72,49,78,45,72,41,77,61,75,85,74,77,82,74,86,71,80,76,88,81,84,90,78,96,68,85,78,77,80,85,70,85,83,82,71,84,81,88,74,59,66,70,62,50,51,54,54,50,48,52,52,53,35,52,53,21,62,72,64,52,28,55,48,36,28,35,40,37,53,63,53,29,5,35,70,86,75,57,42,77,37,57,24,37,39,57,27,26,25,52,34,17,30,60,23,34,49,66,73,53,57,66,76,71,58,56,42,70,66,59,39,83,59,36,21,55,24,76,82,40,84,46,65,48,50,84,65,46,53,75,70,55,48,52,52,39,38,64,29,10,33,17,38,47,30,39,96,47,94,78,37,44,26,24,42,77,48,53,22,6,13,16,57,87,42,70,71,38,15,32,37,63,51,44,47,50,55,44,48,54,54,45,35,53,49,59,70,52,43,74,59,59,84,81,60,72,91,41,74,71,47,38,55,51,51,43,52,51,48,43,50,52,24,46,45,31,37,31,87,85,38,79,59,24,55,34,44,75,40,42,66,78,45,60,43,70,35,88,90,43,78,92,38,76,45,74,43,71,48,66,39,77,70,76,79,92,83,80,86,86,84,86,82,83,83,86,128

Radius of gyration: 33.25 Å; Cα contacts (8 Å, |Δi|>4): 1071; chains: 1; bounding box: 73×82×147 Å

Secondary structure (DSSP, 8-state):
---PPP----------------PPP--EEEEE--EEEEEEEEEEEEPTT--S-EEPTTPPBPSS-TTSBPPB--STTT--EEEEEETT--EEE-GGGEEE-SSEEEE-S--SS-EEEEEEEEEE--TTSSS----EEESSHHHHHHHH-GGGSSTTSHHHHHHHHHHHHH-SPEEEEE--PPPSTT-----SS-SSHHHHHHHHHHHTTSS--SEEEES---HHHHHHHHHHHHHHTSTTTT----EEEE----TTTTTSSSS-----------S-HHHHHHHHTTPPTT-EEEETTEEEEE-TTS-EEEETS----S---EEEEETTEEEEE---S--------SS-PPPSSPPPTTPEEEEEPTTS-EEEEE--PPPPP---------S--------PPP-------HHHHHHHHHHHHHHHHHHH--TTEEEEE-SEEEETTT--EEETHHHHHHHHHHHHHTTTS-TT--TT-S-EEEEE--SSS--SSTTTS-HHHHHHHHTTTEEEEE-SSTTSEEEES--B-S-TTSHHHHBHHHHHHHHHHHHHHHHHHHTTTTTS---HHHHHHHHHHHHHHHHHHH-TTSTT--EEEEEEEEEEE-SS-TT-EEEEEEEEEPPP------------